Protein AF-A0A7V9CQJ9-F1 (afdb_monomer_lite)

Radius of gyration: 25.24 Å; chains: 1; bounding box: 58×68×80 Å

Foldseek 3Di:
DDYYDDDDDDDDDDDDDDDDQWWWKWWDDVPAIWIDTPDDDTDGDDDDDDDDDQDDDFWDWEWAWEADQPDLDTIIMTIIDRQAAAWKAEPQQRDTRYYYPVRVPPPRIDHDHDSCNVVVNVLLVLLLVLLQLQQVLLLVLLLVLLQVLLVCCQVVVPLLSLQLSLLLLLQLLVQQLVCLVVVNRHNVVNSVSSNCCSHVVSSVQSVVCPALLSSLCSLLVSLVVLLVCLLPPQQSQSSGSQHDNVSNSPGNGAHALLSLLLSLLSLLSSDVSVDDVCLVVSLCSQCSRAAALSRPHDLLSQLLSLQLSLLLNCVSVVPDDDVVVVVVSNVCSVVVSVVSLVVNVVVVHDHPVVVLVVVPDVSVVVVQVVLVVLLVVCCPDPVLVVLLVVLVVLLVVLVPDDDDDSNLVSLSRSLVSCCRRGSCSSSSSSSSSSSSSSVVSSVVSVVVVVVVD

pLDDT: mean 80.19, std 22.4, range [21.94, 98.62]

Sequence (453 aa):
MVAAGCALAALVAATPARAAEGVSVRFVTPGQFGTIVGGGLGLLVRPAEVRPRPCPRETCPVEVLLERRARASRVRMIVLGGRYQGLLLSAGTRIPGLVSPADLKPLALRSRASTDAAGEVARLDGRLRDAAAARAPAAGVLVGLVLLLATMAFLLRLPLLGRAALLSAPLALVTAVLLAWLGVSDPLATVICVAAAASAGAVVAAAGCCDRRALAAALLAPFALLLGILAIRTDLHTLSAFGPRAEDGGRFYGVPNREETLLLVPALLGAALLGRRAMLPVAVLAAATVGLSWTGADGGGLLVLAAGFLVLAARLLRVEATPRRLAVGVAAVVALSVAVIALDAATGGDSHVTRAVRGGPGELWHDLTRRADLSVDSLASPHAALLALIGLSGLAFLSLRRPRSPVRDAVLVALAVSLVVNDSPLDALGYGSAACTALWSWERLSVTSTTSA

Secondary structure (DSSP, 8-state):
------------PPP--------EEEEEETTEEEEEESSS----------------TT---EEEEEEETTTTEEEEEEEESTT--SEEE-TTT-STTEE-GGGGSTT--EEE--S-HHHHHHHHHHHHHHHHHHHHHHHHHHHHHHHHHHHHHHHHT-HHHHHHHHHHHHHHHHHHHHHHHTT---HHHHHHHHHHIIIIIHHHHHHH--SHHHHHHHHHHHHHHHHHHHHH-HHHHHTSSSS--TTTTS-SSS--HHHHHHHHHHHHHHHHHH-HHHHHHHHHHHHHHHH-TTTT--HHHHHHHHHHHHHHHHHHTT----HHHHHHHHHHHHHHHHHHHHHHHHTT---HHHHHHHH-HHHHHHHHHHHHHHHHHHT-SHHHHHHHHHHHHHHHHHHHSSSPPHHHHHHHHHHHHHHHH-S-HHHHHHHHHHHHHHHHHHHHHHHHHTS--

Structure (mmCIF, N/CA/C/O backbone):
data_AF-A0A7V9CQJ9-F1
#
_entry.id   AF-A0A7V9CQJ9-F1
#
loop_
_atom_site.group_PDB
_atom_site.id
_atom_site.type_symbol
_atom_site.label_atom_id
_atom_site.label_alt_id
_atom_site.label_comp_id
_atom_site.label_asym_id
_atom_site.label_entity_id
_atom_site.label_seq_id
_atom_site.pdbx_PDB_ins_code
_atom_site.Cartn_x
_atom_site.Cartn_y
_atom_site.Cartn_z
_atom_site.occupancy
_atom_site.B_iso_or_equiv
_atom_site.auth_seq_id
_atom_site.auth_comp_id
_atom_site.auth_asym_id
_atom_site.auth_atom_id
_atom_site.pdbx_PDB_model_num
ATOM 1 N N . MET A 1 1 ? 22.902 -48.814 -18.338 1.00 26.73 1 MET A N 1
ATOM 2 C CA . MET A 1 1 ? 24.183 -48.268 -18.829 1.00 26.73 1 MET A CA 1
ATOM 3 C C . MET A 1 1 ? 23.910 -47.430 -20.068 1.00 26.73 1 MET A C 1
ATOM 5 O O . MET A 1 1 ? 23.385 -47.970 -21.021 1.00 26.73 1 MET A O 1
ATOM 9 N N . VAL A 1 2 ? 24.239 -46.137 -19.990 1.00 25.78 2 VAL A N 1
ATOM 10 C CA . VAL A 1 2 ? 24.889 -45.332 -21.044 1.00 25.78 2 VAL A CA 1
ATOM 11 C C . VAL A 1 2 ? 24.198 -45.176 -22.423 1.00 25.78 2 VAL A C 1
ATOM 13 O O . VAL A 1 2 ? 24.242 -46.065 -23.257 1.00 25.78 2 VAL A O 1
ATOM 16 N N . ALA A 1 3 ? 23.738 -43.933 -22.643 1.00 25.00 3 ALA A N 1
ATOM 17 C CA . ALA A 1 3 ? 23.842 -43.093 -23.853 1.00 25.00 3 ALA A CA 1
ATOM 18 C C . ALA A 1 3 ? 22.962 -43.315 -25.105 1.00 25.00 3 ALA A C 1
ATOM 20 O O . ALA A 1 3 ? 22.948 -44.386 -25.689 1.00 25.00 3 ALA A O 1
ATOM 21 N N . ALA A 1 4 ? 22.387 -42.172 -25.535 1.00 23.72 4 ALA A N 1
ATOM 22 C CA . ALA A 1 4 ? 22.325 -41.592 -26.894 1.00 23.72 4 ALA A CA 1
ATOM 23 C C . ALA A 1 4 ? 21.719 -42.438 -28.036 1.00 23.72 4 ALA A C 1
ATOM 25 O O . ALA A 1 4 ? 21.996 -43.611 -28.182 1.00 23.72 4 ALA A O 1
ATOM 26 N N . GLY A 1 5 ? 20.919 -41.912 -28.959 1.00 22.17 5 GLY A N 1
ATOM 27 C CA . GLY A 1 5 ? 20.782 -40.554 -29.476 1.00 22.17 5 GLY A CA 1
ATOM 28 C C . GLY A 1 5 ? 20.521 -40.667 -30.988 1.00 22.17 5 GLY A C 1
ATOM 29 O O . GLY A 1 5 ? 20.936 -41.641 -31.604 1.00 22.17 5 GLY A O 1
ATOM 30 N N . CYS A 1 6 ? 19.860 -39.658 -31.562 1.00 23.08 6 CYS A N 1
ATOM 31 C CA . CYS A 1 6 ? 19.616 -39.459 -33.002 1.00 23.08 6 CYS A CA 1
ATOM 32 C C . CYS A 1 6 ? 18.561 -40.356 -33.675 1.00 23.08 6 CYS A C 1
ATOM 34 O O . CYS A 1 6 ? 18.862 -41.464 -34.094 1.00 23.08 6 CYS A O 1
ATOM 36 N N . ALA A 1 7 ? 17.361 -39.803 -33.893 1.00 23.88 7 ALA A N 1
ATOM 37 C CA . ALA A 1 7 ? 16.692 -39.750 -35.205 1.00 23.88 7 ALA A CA 1
ATOM 38 C C . ALA A 1 7 ? 15.227 -39.323 -35.033 1.00 23.88 7 ALA A C 1
ATOM 40 O O . ALA A 1 7 ? 14.380 -40.139 -34.695 1.00 23.88 7 ALA A O 1
ATOM 41 N N . LEU A 1 8 ? 14.918 -38.053 -35.301 1.00 23.20 8 LEU A N 1
ATOM 42 C CA . LEU A 1 8 ? 13.632 -37.683 -35.905 1.00 23.20 8 LEU A CA 1
ATOM 43 C C . LEU A 1 8 ? 13.773 -36.309 -36.575 1.00 23.20 8 LEU A C 1
ATOM 45 O O . LEU A 1 8 ? 13.231 -35.297 -36.142 1.00 23.20 8 LEU A O 1
ATOM 49 N N . ALA A 1 9 ? 14.590 -36.279 -37.623 1.00 24.91 9 ALA A N 1
ATOM 50 C CA . ALA A 1 9 ? 14.654 -35.180 -38.570 1.00 24.91 9 ALA A CA 1
ATOM 51 C C . ALA A 1 9 ? 14.256 -35.742 -39.933 1.00 24.91 9 ALA A C 1
ATOM 53 O O . ALA A 1 9 ? 15.023 -36.507 -40.506 1.00 24.91 9 ALA A O 1
ATOM 54 N N . ALA A 1 10 ? 13.047 -35.395 -40.380 1.00 27.53 10 ALA A N 1
ATOM 55 C CA . ALA A 1 10 ? 12.590 -35.281 -41.771 1.00 27.53 10 ALA A CA 1
ATOM 56 C C . ALA A 1 10 ? 11.115 -35.683 -41.861 1.00 27.53 10 ALA A C 1
ATOM 58 O O . ALA A 1 10 ? 10.815 -36.868 -41.859 1.00 27.53 10 ALA A O 1
ATOM 59 N N . LEU A 1 11 ? 10.222 -34.689 -41.932 1.00 24.81 11 LEU A N 1
ATOM 60 C CA . LEU A 1 11 ? 9.016 -34.655 -42.781 1.00 24.81 11 LEU A CA 1
ATOM 61 C C . LEU A 1 11 ? 8.056 -33.569 -42.280 1.00 24.81 11 LEU A C 1
ATOM 63 O O . LEU A 1 11 ? 7.082 -33.853 -41.597 1.00 24.81 11 LEU A O 1
ATOM 67 N N . VAL A 1 12 ? 8.308 -32.319 -42.671 1.00 25.52 12 VAL A N 1
ATOM 68 C CA . VAL A 1 12 ? 7.222 -31.393 -43.018 1.00 25.52 12 VAL A CA 1
ATOM 69 C C . VAL A 1 12 ? 7.675 -30.634 -44.257 1.00 25.52 12 VAL A C 1
ATOM 71 O O . VAL A 1 12 ? 8.683 -29.929 -44.244 1.00 25.52 12 VAL A O 1
ATOM 74 N N . ALA A 1 13 ? 6.950 -30.872 -45.345 1.00 26.75 13 ALA A N 1
ATOM 75 C CA . ALA A 1 13 ? 7.149 -30.257 -46.640 1.00 26.75 13 ALA A CA 1
ATOM 76 C C . ALA A 1 13 ? 7.017 -28.730 -46.554 1.00 26.75 13 ALA A C 1
ATOM 78 O O . ALA A 1 13 ? 6.146 -28.189 -45.873 1.00 26.75 13 ALA A O 1
ATOM 79 N N . ALA A 1 14 ? 7.909 -28.057 -47.272 1.00 26.20 14 ALA A N 1
ATOM 80 C CA . ALA A 1 14 ? 7.973 -26.618 -47.400 1.00 26.20 14 ALA A CA 1
ATOM 81 C C . ALA A 1 14 ? 6.722 -26.056 -48.096 1.00 26.20 14 ALA A C 1
ATOM 83 O O . ALA A 1 14 ? 6.462 -26.341 -49.262 1.00 26.20 14 ALA A O 1
ATOM 84 N N . THR A 1 15 ? 5.997 -25.178 -47.409 1.00 25.61 15 THR A N 1
ATOM 85 C CA . THR A 1 15 ? 5.247 -24.093 -48.056 1.00 25.61 15 THR A CA 1
ATOM 86 C C . THR A 1 15 ? 6.192 -22.903 -48.238 1.00 25.61 15 THR A C 1
ATOM 88 O O . THR A 1 15 ? 6.935 -22.602 -47.299 1.00 25.61 15 THR A O 1
ATOM 91 N N . PRO A 1 16 ? 6.192 -22.190 -49.380 1.00 27.98 16 PRO A N 1
ATOM 92 C CA . PRO A 1 16 ? 7.069 -21.042 -49.563 1.00 27.98 16 PRO A CA 1
ATOM 93 C C . PRO A 1 16 ? 6.627 -19.921 -48.617 1.00 27.98 16 PRO A C 1
ATOM 95 O O . PRO A 1 16 ? 5.596 -19.276 -48.816 1.00 27.98 16 PRO A O 1
ATOM 98 N N . ALA A 1 17 ? 7.403 -19.702 -47.556 1.00 28.92 17 ALA A N 1
ATOM 99 C CA . ALA A 1 17 ? 7.268 -18.524 -46.722 1.00 28.92 17 ALA A CA 1
ATOM 100 C C . ALA A 1 17 ? 7.595 -17.299 -47.585 1.00 28.92 17 ALA A C 1
ATOM 102 O O . ALA A 1 17 ? 8.701 -17.176 -48.113 1.00 28.92 17 ALA A O 1
ATOM 103 N N . ARG A 1 18 ? 6.630 -16.382 -47.729 1.00 26.78 18 ARG A N 1
ATOM 104 C CA . ARG A 1 18 ? 6.922 -15.002 -48.138 1.00 26.78 18 ARG A CA 1
ATOM 105 C C . ARG A 1 18 ? 8.070 -14.505 -47.262 1.00 26.78 18 ARG A C 1
ATOM 107 O O . ARG A 1 18 ? 7.991 -14.662 -46.046 1.00 26.78 18 ARG A O 1
ATOM 114 N N . ALA A 1 19 ? 9.111 -13.944 -47.875 1.00 29.59 19 ALA A N 1
ATOM 115 C CA . ALA A 1 19 ? 10.254 -13.370 -47.179 1.00 29.59 19 ALA A CA 1
ATOM 116 C C . ALA A 1 19 ? 9.765 -12.390 -46.100 1.00 29.59 19 ALA A C 1
ATOM 118 O O . ALA A 1 19 ? 9.351 -11.271 -46.398 1.00 29.59 19 ALA A O 1
ATOM 119 N N . ALA A 1 20 ? 9.742 -12.842 -44.847 1.00 30.84 20 ALA A N 1
ATOM 120 C CA . ALA A 1 20 ? 9.535 -11.970 -43.710 1.00 30.84 20 ALA A CA 1
ATOM 121 C C . ALA A 1 20 ? 10.804 -11.127 -43.577 1.00 30.84 20 ALA A C 1
ATOM 123 O O . ALA A 1 20 ? 11.901 -11.684 -43.517 1.00 30.84 20 ALA A O 1
ATOM 124 N N . GLU A 1 21 ? 10.660 -9.799 -43.568 1.00 35.38 21 GLU A N 1
ATOM 125 C CA . GLU A 1 21 ? 11.733 -8.869 -43.209 1.00 35.38 21 GLU A CA 1
ATOM 126 C C . GLU A 1 21 ? 12.398 -9.375 -41.917 1.00 35.38 21 GLU A C 1
ATOM 128 O O . GLU A 1 21 ? 11.778 -9.407 -40.852 1.00 35.38 21 GLU A O 1
ATOM 133 N N . GLY A 1 22 ? 13.633 -9.868 -42.031 1.00 34.62 22 GLY A N 1
ATOM 134 C CA . GLY A 1 22 ? 14.320 -10.551 -40.943 1.00 34.62 22 GLY A CA 1
ATOM 135 C C . GLY A 1 22 ? 14.631 -9.588 -39.804 1.00 34.62 22 GLY A C 1
ATOM 136 O O . GLY A 1 22 ? 15.556 -8.787 -39.899 1.00 34.62 22 GLY A O 1
ATOM 137 N N . VAL A 1 23 ? 13.885 -9.679 -38.704 1.00 38.78 23 VAL A N 1
ATOM 138 C CA . VAL A 1 23 ? 14.243 -9.010 -37.450 1.00 38.78 23 VAL A CA 1
ATOM 139 C C . VAL A 1 23 ? 15.368 -9.815 -36.802 1.00 38.78 23 VAL A C 1
ATOM 141 O O . VAL A 1 23 ? 15.153 -10.934 -36.335 1.00 38.78 23 VAL A O 1
ATOM 144 N N . SER A 1 24 ? 16.580 -9.258 -36.780 1.00 43.34 24 SER A N 1
ATOM 145 C CA . SER A 1 24 ? 17.689 -9.818 -36.006 1.00 43.34 24 SER A CA 1
ATOM 146 C C . SER A 1 24 ? 17.729 -9.156 -34.630 1.00 43.34 24 SER A C 1
ATOM 148 O O . SER A 1 24 ? 17.923 -7.941 -34.530 1.00 43.34 24 SER A O 1
ATOM 150 N N . VAL A 1 25 ? 17.560 -9.945 -33.570 1.00 44.94 25 VAL A N 1
ATOM 151 C CA . VAL A 1 25 ? 17.671 -9.474 -32.184 1.00 44.94 25 VAL A CA 1
ATOM 152 C C . VAL A 1 25 ? 19.064 -9.812 -31.677 1.00 44.94 25 VAL A C 1
ATOM 154 O O . VAL A 1 25 ? 19.402 -10.992 -31.594 1.00 44.94 25 VAL A O 1
ATOM 157 N N . ARG A 1 26 ? 19.881 -8.806 -31.340 1.00 49.56 26 ARG A N 1
ATOM 158 C CA . ARG A 1 26 ? 21.208 -9.014 -30.740 1.00 49.56 26 ARG A CA 1
ATOM 159 C C . ARG A 1 26 ? 21.172 -8.729 -29.241 1.00 49.56 26 ARG A C 1
ATOM 161 O O . ARG A 1 26 ? 20.700 -7.678 -28.815 1.00 49.56 26 ARG A O 1
ATOM 168 N N . PHE A 1 27 ? 21.717 -9.646 -28.453 1.00 45.88 27 PHE A N 1
ATOM 169 C CA . PHE A 1 27 ? 21.922 -9.508 -27.014 1.00 45.88 27 PHE A CA 1
ATOM 170 C C . PHE A 1 27 ? 23.340 -9.011 -26.754 1.00 45.88 27 PHE A C 1
ATOM 172 O O . PHE A 1 27 ? 24.298 -9.555 -27.308 1.00 45.88 27 PHE A O 1
ATOM 179 N N . VAL A 1 28 ? 23.468 -8.010 -25.889 1.00 45.97 28 VAL A N 1
ATOM 180 C CA . VAL A 1 28 ? 24.748 -7.504 -25.398 1.00 45.97 28 VAL A CA 1
ATOM 181 C C . VAL A 1 28 ? 24.798 -7.750 -23.894 1.00 45.97 28 VAL A C 1
ATOM 183 O O . VAL A 1 28 ? 24.145 -7.066 -23.106 1.00 45.97 28 VAL A O 1
ATOM 186 N N . THR A 1 29 ? 25.578 -8.747 -23.491 1.00 42.47 29 THR A N 1
ATOM 187 C CA . THR A 1 29 ? 25.965 -8.982 -22.092 1.00 42.47 29 THR A CA 1
ATOM 188 C C . THR A 1 29 ? 27.461 -8.697 -21.956 1.00 42.47 29 THR A C 1
ATOM 190 O O . THR A 1 29 ? 28.198 -8.968 -22.909 1.00 42.47 29 THR A O 1
ATOM 193 N N . PRO A 1 30 ? 27.961 -8.196 -20.809 1.00 34.19 30 PRO A N 1
ATOM 194 C CA . PRO A 1 30 ? 29.401 -8.090 -20.588 1.00 34.19 30 PRO A CA 1
ATOM 195 C C . PRO A 1 30 ? 30.061 -9.466 -20.795 1.00 34.19 30 PRO A C 1
ATOM 197 O O . PRO A 1 30 ? 29.798 -10.401 -20.045 1.00 34.19 30 PRO A O 1
ATOM 200 N N . GLY A 1 31 ? 30.853 -9.609 -21.863 1.00 31.69 31 GLY A N 1
ATOM 201 C CA . GLY A 1 31 ? 31.573 -10.842 -22.210 1.00 31.69 31 GLY A CA 1
ATOM 202 C C . GLY A 1 31 ? 30.837 -11.872 -23.084 1.00 31.69 31 GLY A C 1
ATOM 203 O O . GLY A 1 31 ? 31.466 -12.856 -23.466 1.00 31.69 31 GLY A O 1
ATOM 204 N N . GLN A 1 32 ? 29.559 -11.685 -23.446 1.00 32.88 32 GLN A N 1
ATOM 205 C CA . GLN A 1 32 ? 28.827 -12.616 -24.328 1.00 32.88 32 GLN A CA 1
ATOM 206 C C . GLN A 1 32 ? 27.826 -11.893 -25.243 1.00 32.88 32 GLN A C 1
ATOM 208 O O . GLN A 1 32 ? 26.963 -11.151 -24.767 1.00 32.88 32 GLN A O 1
ATOM 213 N N . PHE A 1 33 ? 27.908 -12.168 -26.549 1.00 33.66 33 PHE A N 1
ATOM 214 C CA . PHE A 1 33 ? 26.949 -11.724 -27.566 1.00 33.66 33 PHE A CA 1
ATOM 215 C C . PHE A 1 33 ? 26.169 -12.924 -28.115 1.00 33.66 33 PHE A C 1
ATOM 217 O O . PHE A 1 33 ? 26.755 -13.962 -28.418 1.00 33.66 33 PHE A O 1
ATOM 224 N N . GLY A 1 34 ? 24.855 -12.773 -28.282 1.00 36.97 34 GLY A N 1
ATOM 225 C CA . GLY A 1 34 ? 23.993 -13.762 -28.938 1.00 36.97 34 GLY A CA 1
ATOM 226 C C . GLY A 1 34 ? 23.062 -13.087 -29.939 1.00 36.97 34 GLY A C 1
ATOM 227 O O . GLY A 1 34 ? 22.706 -11.927 -29.747 1.00 36.97 34 GLY A O 1
ATOM 228 N N . THR A 1 35 ? 22.664 -13.786 -31.003 1.00 36.03 35 THR A N 1
ATOM 229 C CA . THR A 1 35 ? 21.635 -13.303 -31.941 1.00 36.03 35 THR A CA 1
ATOM 230 C C . THR A 1 35 ? 20.486 -14.304 -31.988 1.00 36.03 35 THR A C 1
ATOM 232 O O . THR A 1 35 ? 20.729 -15.493 -32.185 1.00 36.03 35 THR A O 1
ATOM 235 N N . ILE A 1 36 ? 19.245 -13.842 -31.828 1.00 37.84 36 ILE A N 1
ATOM 236 C CA . ILE A 1 36 ? 18.054 -14.614 -32.196 1.00 37.84 36 ILE A CA 1
ATOM 237 C C . ILE A 1 36 ? 17.584 -14.066 -33.541 1.00 37.84 36 ILE A C 1
ATOM 239 O O . ILE A 1 36 ? 17.173 -12.910 -33.646 1.00 37.84 36 ILE A O 1
ATOM 243 N N . VAL A 1 37 ? 17.687 -14.898 -34.574 1.00 33.59 37 VAL A N 1
ATOM 244 C CA . VAL A 1 37 ? 17.036 -14.674 -35.867 1.00 33.59 37 VAL A CA 1
ATOM 245 C C . VAL A 1 37 ? 15.750 -15.493 -35.846 1.00 33.59 37 VAL A C 1
ATOM 247 O O . VAL A 1 37 ? 15.752 -16.633 -35.381 1.00 33.59 37 VAL A O 1
ATOM 250 N N . GLY A 1 38 ? 14.637 -14.891 -36.266 1.00 29.53 38 GLY A N 1
ATOM 251 C CA . GLY A 1 38 ? 13.341 -15.562 -36.295 1.00 29.53 38 GLY A CA 1
ATOM 252 C C . GLY A 1 38 ? 13.417 -16.890 -37.054 1.00 29.53 38 GLY A C 1
ATOM 253 O O . GLY A 1 38 ? 13.647 -16.892 -38.257 1.00 29.53 38 GLY A O 1
ATOM 254 N N . GLY A 1 39 ? 13.214 -17.998 -36.332 1.00 29.77 39 GLY A N 1
ATOM 255 C CA . GLY A 1 39 ? 13.163 -19.353 -36.889 1.00 29.77 39 GLY A CA 1
ATOM 256 C C . GLY A 1 39 ? 14.394 -20.225 -36.606 1.00 29.77 39 GLY A C 1
ATOM 257 O O . GLY A 1 39 ? 15.077 -20.628 -37.535 1.00 29.77 39 GLY A O 1
ATOM 258 N N . GLY A 1 40 ? 14.628 -20.594 -35.341 1.00 26.75 40 GLY A N 1
ATOM 259 C CA . GLY A 1 40 ? 15.507 -21.719 -34.979 1.00 26.75 40 GLY A CA 1
ATOM 260 C C . GLY A 1 40 ? 16.983 -21.383 -34.707 1.00 26.75 40 GLY A C 1
ATOM 261 O O . GLY A 1 40 ? 17.616 -20.653 -35.452 1.00 26.75 40 GLY A O 1
ATOM 262 N N . LEU A 1 41 ? 17.480 -21.948 -33.595 1.00 26.88 41 LEU A N 1
ATOM 263 C CA . LEU A 1 41 ? 18.869 -22.146 -33.131 1.00 26.88 41 LEU A CA 1
ATOM 264 C C . LEU A 1 41 ? 19.962 -21.130 -33.536 1.00 26.88 41 LEU A C 1
ATOM 266 O O . LEU A 1 41 ? 20.378 -21.014 -34.682 1.00 26.88 41 LEU A O 1
ATOM 270 N N . GLY A 1 42 ? 20.493 -20.458 -32.507 1.00 24.73 42 GLY A N 1
ATOM 271 C CA . GLY A 1 42 ? 21.478 -19.384 -32.600 1.00 24.73 42 GLY A CA 1
ATOM 272 C C . GLY A 1 42 ? 22.868 -19.802 -33.085 1.00 24.73 42 GLY A C 1
ATOM 273 O O . GLY A 1 42 ? 23.421 -20.826 -32.685 1.00 24.73 42 GLY A O 1
ATOM 274 N N . LEU A 1 43 ? 23.449 -18.923 -33.900 1.00 21.94 43 LEU A N 1
ATOM 275 C CA . LEU A 1 43 ? 24.842 -18.947 -34.333 1.00 21.94 43 LEU A CA 1
ATOM 276 C C . LEU A 1 43 ? 25.690 -18.089 -33.377 1.00 21.94 43 LEU A C 1
ATOM 278 O O . LEU A 1 43 ? 25.340 -16.945 -33.072 1.00 21.94 43 LEU A O 1
ATOM 282 N N . LEU A 1 44 ? 26.812 -18.639 -32.912 1.00 22.61 44 LEU A N 1
ATOM 283 C CA . LEU A 1 44 ? 27.818 -17.949 -32.099 1.00 22.61 44 LEU A CA 1
ATOM 284 C C . LEU A 1 44 ? 28.698 -17.090 -33.018 1.00 22.61 44 LEU A C 1
ATOM 286 O O . LEU A 1 44 ? 29.431 -17.626 -33.847 1.00 22.61 44 LEU A O 1
ATOM 290 N N . VAL A 1 45 ? 28.635 -15.762 -32.883 1.00 23.25 45 VAL A N 1
ATOM 291 C CA . VAL A 1 45 ? 29.470 -14.830 -33.662 1.00 23.25 45 VAL A CA 1
ATOM 292 C C . VAL A 1 45 ? 30.546 -14.223 -32.759 1.00 23.25 45 VAL A C 1
ATOM 294 O O . VAL A 1 45 ? 30.267 -13.781 -31.646 1.00 23.25 45 VAL A O 1
ATOM 297 N N . ARG A 1 46 ? 31.791 -14.240 -33.249 1.00 22.86 46 ARG A N 1
ATOM 298 C CA . ARG A 1 46 ? 33.000 -13.701 -32.601 1.00 22.86 46 ARG A CA 1
ATOM 299 C C . ARG A 1 46 ? 32.990 -12.161 -32.511 1.00 22.86 46 ARG A C 1
ATOM 301 O O . ARG A 1 46 ? 32.279 -11.517 -33.281 1.00 22.86 46 ARG A O 1
ATOM 308 N N . PRO A 1 47 ? 33.763 -11.571 -31.578 1.00 25.59 47 PRO A N 1
ATOM 309 C CA . PRO A 1 47 ? 33.648 -10.163 -31.204 1.00 25.59 47 PRO A CA 1
ATOM 310 C C . PRO A 1 47 ? 34.075 -9.221 -32.334 1.00 25.59 47 PRO A C 1
ATOM 312 O O . PRO A 1 47 ? 35.144 -9.385 -32.915 1.00 25.59 47 PRO A O 1
ATOM 315 N N . ALA A 1 48 ? 33.267 -8.193 -32.585 1.00 27.72 48 ALA A N 1
ATOM 316 C CA . ALA A 1 48 ? 33.684 -6.986 -33.288 1.00 27.72 48 ALA A CA 1
ATOM 317 C C . ALA A 1 48 ? 33.210 -5.775 -32.476 1.00 27.72 48 ALA A C 1
ATOM 319 O O . ALA A 1 48 ? 32.052 -5.717 -32.057 1.00 27.72 48 ALA A O 1
ATOM 320 N N . GLU A 1 49 ? 34.127 -4.843 -32.217 1.00 29.19 49 GLU A N 1
ATOM 321 C CA . GLU A 1 49 ? 33.902 -3.610 -31.461 1.00 29.19 49 GLU A CA 1
ATOM 322 C C . GLU A 1 49 ? 32.698 -2.826 -32.006 1.00 29.19 49 GLU A C 1
ATOM 324 O O . GLU A 1 49 ? 32.719 -2.316 -33.128 1.00 29.19 49 GLU A O 1
ATOM 329 N N . VAL A 1 50 ? 31.642 -2.685 -31.202 1.00 34.06 50 VAL A N 1
ATOM 330 C CA . VAL A 1 50 ? 30.521 -1.799 -31.534 1.00 34.06 50 VAL A CA 1
ATOM 331 C C . VAL A 1 50 ? 30.881 -0.393 -31.063 1.00 34.06 50 VAL A C 1
ATOM 333 O O . VAL A 1 50 ? 30.681 -0.044 -29.902 1.00 34.06 50 VAL A O 1
ATOM 336 N N . ARG A 1 51 ? 31.433 0.423 -31.967 1.00 29.62 51 ARG A N 1
ATOM 337 C CA . ARG A 1 51 ? 31.524 1.876 -31.767 1.00 29.62 51 ARG A CA 1
ATOM 338 C C . ARG A 1 51 ? 30.170 2.524 -32.090 1.00 29.62 51 ARG A C 1
ATOM 340 O O . ARG A 1 51 ? 29.578 2.165 -33.112 1.00 29.62 51 ARG A O 1
ATOM 347 N N . PRO A 1 52 ? 29.686 3.492 -31.290 1.00 35.78 52 PRO A N 1
ATOM 348 C CA . PRO A 1 52 ? 28.497 4.264 -31.635 1.00 35.78 52 PRO A CA 1
ATOM 349 C C . PRO A 1 52 ? 28.762 5.034 -32.938 1.00 35.78 52 PRO A C 1
ATOM 351 O O . PRO A 1 52 ? 29.650 5.884 -32.992 1.00 35.78 52 PRO A O 1
ATOM 354 N N . ARG A 1 53 ? 28.033 4.709 -34.013 1.00 38.88 53 ARG A N 1
ATOM 355 C CA . ARG A 1 53 ? 28.037 5.492 -35.258 1.00 38.88 53 ARG A CA 1
ATOM 356 C C . ARG A 1 53 ? 26.811 6.414 -35.281 1.00 38.88 53 ARG A C 1
ATOM 358 O O . ARG A 1 53 ? 25.724 5.944 -34.948 1.00 38.88 53 ARG A O 1
ATOM 365 N N . PRO A 1 54 ? 26.952 7.687 -35.694 1.00 38.28 54 PRO A N 1
ATOM 366 C CA . PRO A 1 54 ? 25.809 8.570 -35.922 1.00 38.28 54 PRO A CA 1
ATOM 367 C C . PRO A 1 54 ? 24.908 7.986 -37.022 1.00 38.28 54 PRO A C 1
ATOM 369 O O . PRO A 1 54 ? 25.414 7.572 -38.065 1.00 38.28 54 PRO A O 1
ATOM 372 N N . CYS A 1 55 ? 23.595 7.912 -36.764 1.00 44.16 55 CYS A N 1
ATOM 373 C CA . CYS A 1 55 ? 22.610 7.262 -37.640 1.00 44.16 55 CYS A CA 1
ATOM 374 C C . CYS A 1 55 ? 22.588 7.885 -39.051 1.00 44.16 55 CYS A C 1
ATOM 376 O O . CYS A 1 55 ? 22.144 9.028 -39.198 1.00 44.16 55 CYS A O 1
ATOM 378 N N . PRO A 1 56 ? 22.947 7.136 -40.111 1.00 41.75 56 PRO A N 1
ATOM 379 C CA . PRO A 1 56 ? 22.474 7.415 -41.458 1.00 41.75 56 PRO A CA 1
ATOM 380 C C . PRO A 1 56 ? 20.999 6.991 -41.540 1.00 41.75 56 PRO A C 1
ATOM 382 O O . PRO A 1 56 ? 20.590 6.009 -40.922 1.00 41.75 56 PRO A O 1
ATOM 385 N N . ARG A 1 57 ? 20.199 7.752 -42.285 1.00 43.34 57 ARG A N 1
ATOM 386 C CA . ARG A 1 57 ? 18.726 7.843 -42.236 1.00 43.34 57 ARG A CA 1
ATOM 387 C C . ARG A 1 57 ? 17.882 6.565 -42.447 1.00 43.34 57 ARG A C 1
ATOM 389 O O . ARG A 1 57 ? 16.667 6.700 -42.498 1.00 43.34 57 ARG A O 1
ATOM 396 N N . GLU A 1 58 ? 18.433 5.353 -42.522 1.00 41.16 58 GLU A N 1
ATOM 397 C CA . GLU A 1 58 ? 17.654 4.168 -42.940 1.00 41.16 58 GLU A CA 1
ATOM 398 C C . GLU A 1 58 ? 17.554 3.021 -41.921 1.00 41.16 58 GLU A C 1
ATOM 400 O O . GLU A 1 58 ? 16.585 2.268 -41.964 1.00 41.16 58 GLU A O 1
ATOM 405 N N . THR A 1 59 ? 18.444 2.913 -40.928 1.00 44.72 59 THR A N 1
ATOM 406 C CA . THR A 1 59 ? 18.310 1.902 -39.857 1.00 44.72 59 THR A CA 1
ATOM 407 C C . THR A 1 59 ? 18.995 2.368 -38.577 1.00 44.72 59 THR A C 1
ATOM 409 O O . THR A 1 59 ? 20.225 2.379 -38.509 1.00 44.72 59 THR A O 1
ATOM 412 N N . CYS A 1 60 ? 18.220 2.721 -37.548 1.00 44.28 60 CYS A N 1
ATOM 413 C CA . CYS A 1 60 ? 18.774 3.019 -36.227 1.00 44.28 60 CYS A CA 1
ATOM 414 C C . CYS A 1 60 ? 18.729 1.776 -35.319 1.00 44.28 60 CYS A C 1
ATOM 416 O O . CYS A 1 60 ? 17.725 1.060 -35.313 1.00 44.28 60 CYS A O 1
ATOM 418 N N . PRO A 1 61 ? 19.798 1.502 -34.549 1.00 48.25 61 PRO A N 1
ATOM 419 C CA . PRO A 1 61 ? 19.775 0.478 -33.516 1.00 48.25 61 PRO A CA 1
ATOM 420 C C . PRO A 1 61 ? 18.799 0.873 -32.407 1.00 48.25 61 PRO A C 1
ATOM 422 O O . PRO A 1 61 ? 18.808 2.007 -31.931 1.00 48.25 61 PRO A O 1
ATOM 425 N N . VAL A 1 62 ? 17.966 -0.072 -31.988 1.00 49.38 62 VAL A N 1
ATOM 426 C CA . VAL A 1 62 ? 16.987 0.123 -30.918 1.00 49.38 62 VAL A CA 1
ATOM 427 C C . VAL A 1 62 ? 17.473 -0.575 -29.667 1.00 49.38 62 VAL A C 1
ATOM 429 O O . VAL A 1 62 ? 17.475 -1.800 -29.624 1.00 49.38 62 VAL A O 1
ATOM 432 N N . GLU A 1 63 ? 17.907 0.189 -28.667 1.00 51.59 63 GLU A N 1
ATOM 433 C CA . GLU A 1 63 ? 18.400 -0.360 -27.402 1.00 51.59 63 GLU A CA 1
ATOM 434 C C . GLU A 1 63 ? 17.245 -0.601 -26.417 1.00 51.59 63 GLU A C 1
ATOM 436 O O . GLU A 1 63 ? 16.308 0.193 -26.314 1.00 51.59 63 GLU A O 1
ATOM 441 N N . VAL A 1 64 ? 17.288 -1.727 -25.707 1.00 54.12 64 VAL A N 1
ATOM 442 C CA . VAL A 1 64 ? 16.215 -2.196 -24.825 1.00 54.12 64 VAL A CA 1
ATOM 443 C C . VAL A 1 64 ? 16.823 -2.850 -23.607 1.00 54.12 64 VAL A C 1
ATOM 445 O O . VAL A 1 64 ? 17.785 -3.602 -23.729 1.00 54.12 64 VAL A O 1
ATOM 448 N N . LEU A 1 65 ? 16.224 -2.650 -22.443 1.00 51.41 65 LEU A N 1
ATOM 449 C CA . LEU A 1 65 ? 16.523 -3.447 -21.269 1.00 51.41 65 LEU A CA 1
ATOM 450 C C . LEU A 1 65 ? 15.554 -4.640 -21.202 1.00 51.41 65 LEU A C 1
ATOM 452 O O . LEU A 1 65 ? 14.343 -4.461 -21.069 1.00 51.41 65 LEU A O 1
ATOM 456 N N . LEU A 1 66 ? 16.084 -5.853 -21.318 1.00 49.88 66 LEU A N 1
ATOM 457 C CA . LEU A 1 66 ? 15.370 -7.097 -21.068 1.00 49.88 66 LEU A CA 1
ATOM 458 C C . LEU A 1 66 ? 15.609 -7.612 -19.680 1.00 49.88 66 LEU A C 1
ATOM 460 O O . LEU A 1 66 ? 16.713 -7.541 -19.176 1.00 49.88 66 LEU A O 1
ATOM 464 N N . GLU A 1 67 ? 14.623 -8.291 -19.137 1.00 46.25 67 GLU A N 1
ATOM 465 C CA . GLU A 1 67 ? 14.783 -9.051 -17.914 1.00 46.25 67 GLU A CA 1
ATOM 466 C C . GLU A 1 67 ? 14.975 -10.549 -18.215 1.00 46.25 67 GLU A C 1
ATOM 468 O O . GLU A 1 67 ? 14.311 -11.107 -19.086 1.00 46.25 67 GLU A O 1
ATOM 473 N N . ARG A 1 68 ? 15.884 -11.241 -17.517 1.00 43.66 68 ARG A N 1
ATOM 474 C CA . ARG A 1 68 ? 16.049 -12.699 -17.639 1.00 43.66 68 ARG A CA 1
ATOM 475 C C . ARG A 1 68 ? 15.445 -13.420 -16.430 1.00 43.66 68 ARG A C 1
ATOM 477 O O . ARG A 1 68 ? 15.973 -13.352 -15.329 1.00 43.66 68 ARG A O 1
ATOM 484 N N . ARG A 1 69 ? 14.415 -14.234 -16.679 1.00 39.94 69 ARG A N 1
ATOM 485 C CA . ARG A 1 69 ? 13.588 -14.934 -15.670 1.00 39.94 69 ARG A CA 1
ATOM 486 C C . ARG A 1 69 ? 14.299 -15.917 -14.717 1.00 39.94 69 ARG A C 1
ATOM 488 O O . ARG A 1 69 ? 13.666 -16.395 -13.790 1.00 39.94 69 ARG A O 1
ATOM 495 N N . ALA A 1 70 ? 15.565 -16.279 -14.956 1.00 33.97 70 ALA A N 1
ATOM 496 C CA . ALA A 1 70 ? 16.271 -17.327 -14.192 1.00 33.97 70 ALA A CA 1
ATOM 497 C C . ALA A 1 70 ? 17.322 -16.794 -13.194 1.00 33.97 70 ALA A C 1
ATOM 499 O O . ALA A 1 70 ? 17.815 -17.531 -12.349 1.00 33.97 70 ALA A O 1
ATOM 500 N N . ARG A 1 71 ? 17.681 -15.516 -13.310 1.00 39.50 71 ARG A N 1
ATOM 501 C CA . ARG A 1 71 ? 18.523 -14.731 -12.396 1.00 39.50 71 ARG A CA 1
ATOM 502 C C . ARG A 1 71 ? 18.205 -13.302 -12.779 1.00 39.50 71 ARG A C 1
ATOM 504 O O . ARG A 1 71 ? 18.478 -12.994 -13.938 1.00 39.50 71 ARG A O 1
ATOM 511 N N . ALA A 1 72 ? 17.641 -12.499 -11.875 1.00 49.88 72 ALA A N 1
ATOM 512 C CA . ALA A 1 72 ? 17.279 -11.092 -12.075 1.00 49.88 72 ALA A CA 1
ATOM 513 C C . ALA A 1 72 ? 18.454 -10.296 -12.673 1.00 49.88 72 ALA A C 1
ATOM 515 O O . ALA A 1 72 ? 19.269 -9.689 -11.986 1.00 49.88 72 ALA A O 1
ATOM 516 N N . SER A 1 73 ? 18.616 -10.401 -13.984 1.00 56.12 73 SER A N 1
ATOM 517 C CA . SER A 1 73 ? 19.740 -9.879 -14.738 1.00 56.12 73 SER A CA 1
ATOM 518 C C . SER A 1 73 ? 19.136 -9.198 -15.937 1.00 56.12 73 SER A C 1
ATOM 520 O O . SER A 1 73 ? 18.404 -9.794 -16.733 1.00 56.12 73 SER A O 1
ATOM 522 N N . ARG A 1 74 ? 19.388 -7.896 -15.982 1.00 65.81 74 ARG A N 1
ATOM 523 C CA . ARG A 1 74 ? 18.878 -7.026 -17.017 1.00 65.81 74 ARG A CA 1
ATOM 524 C C . ARG A 1 74 ? 19.861 -7.065 -18.182 1.00 65.81 74 ARG A C 1
ATOM 526 O O . ARG A 1 74 ? 21.031 -6.736 -18.017 1.00 65.81 74 ARG A O 1
ATOM 533 N N . VAL A 1 75 ? 19.416 -7.551 -19.333 1.00 62.94 75 VAL A N 1
ATOM 534 C CA . VAL A 1 75 ? 20.214 -7.715 -20.548 1.00 62.94 75 VAL A CA 1
ATOM 535 C C . VAL A 1 75 ? 19.896 -6.572 -21.489 1.00 62.94 75 VAL A C 1
ATOM 537 O O . VAL A 1 75 ? 18.736 -6.334 -21.806 1.00 62.94 75 VAL A O 1
ATOM 540 N N . ARG A 1 76 ? 20.916 -5.874 -21.979 1.00 67.44 76 ARG A N 1
ATOM 541 C CA . ARG A 1 76 ? 20.705 -4.887 -23.034 1.00 67.44 76 ARG A CA 1
ATOM 542 C C . ARG A 1 76 ? 20.542 -5.612 -24.363 1.00 67.44 76 ARG A C 1
ATOM 544 O O . ARG A 1 76 ? 21.371 -6.443 -24.734 1.00 67.44 76 ARG A O 1
ATOM 551 N N . MET A 1 77 ? 19.469 -5.322 -25.078 1.00 67.81 77 MET A N 1
ATOM 552 C CA . MET A 1 77 ? 19.272 -5.771 -26.447 1.00 67.81 77 MET A CA 1
ATOM 553 C C . MET A 1 77 ? 19.373 -4.613 -27.402 1.00 67.81 77 MET A C 1
ATOM 555 O O . MET A 1 77 ? 18.934 -3.515 -27.084 1.00 67.81 77 MET A O 1
ATOM 559 N N . ILE A 1 78 ? 19.859 -4.910 -28.598 1.00 65.94 78 ILE A N 1
ATOM 560 C CA . ILE A 1 78 ? 19.763 -4.019 -29.738 1.00 65.94 78 ILE A CA 1
ATOM 561 C C . ILE A 1 78 ? 18.918 -4.718 -30.804 1.00 65.94 78 ILE A C 1
ATOM 563 O O . ILE A 1 78 ? 19.291 -5.784 -31.304 1.00 65.94 78 ILE A O 1
ATOM 567 N N . VAL A 1 79 ? 17.772 -4.131 -31.145 1.00 68.00 79 VAL A N 1
ATOM 568 C CA . VAL A 1 79 ? 16.943 -4.563 -32.273 1.00 68.00 79 VAL A CA 1
ATOM 569 C C . VAL A 1 79 ? 17.366 -3.769 -33.506 1.00 68.00 79 VAL A C 1
ATOM 571 O O . VAL A 1 79 ? 17.423 -2.541 -33.479 1.00 68.00 79 VAL A O 1
ATOM 574 N N . LEU A 1 80 ? 17.701 -4.479 -34.582 1.00 62.88 80 LEU A N 1
ATOM 575 C CA . LEU A 1 80 ? 18.083 -3.902 -35.871 1.00 62.88 80 LEU A CA 1
ATOM 576 C C . LEU A 1 80 ? 16.971 -4.218 -36.885 1.00 62.88 80 LEU A C 1
ATOM 578 O O . LEU A 1 80 ? 16.682 -5.392 -37.116 1.00 62.88 80 LEU A O 1
ATOM 582 N N . GLY A 1 81 ? 16.329 -3.193 -37.462 1.00 59.94 81 GLY A N 1
ATOM 583 C CA . GLY A 1 81 ? 15.273 -3.358 -38.475 1.00 59.94 81 GLY A CA 1
ATOM 584 C C . GLY A 1 81 ? 14.432 -2.094 -38.719 1.00 59.94 81 GLY A C 1
ATOM 585 O O . GLY A 1 81 ? 14.148 -1.343 -37.790 1.00 59.94 81 GLY A O 1
ATOM 586 N N . GLY A 1 82 ? 14.015 -1.870 -39.972 1.00 56.25 82 GLY A N 1
ATOM 587 C CA . GLY A 1 82 ? 13.546 -0.575 -40.506 1.00 56.25 82 GLY A CA 1
ATOM 588 C C . GLY A 1 82 ? 12.219 0.001 -39.985 1.00 56.25 82 GLY A C 1
ATOM 589 O O . GLY A 1 82 ? 11.836 1.089 -40.401 1.00 56.25 82 GLY A O 1
ATOM 590 N N . ARG A 1 83 ? 11.511 -0.676 -39.071 1.00 67.19 83 ARG A N 1
ATOM 591 C CA . ARG A 1 83 ? 10.242 -0.173 -38.498 1.00 67.19 83 ARG A CA 1
ATOM 592 C C . ARG A 1 83 ? 10.360 0.380 -37.084 1.00 67.19 83 ARG A C 1
ATOM 594 O O . ARG A 1 83 ? 9.404 0.977 -36.598 1.00 67.19 83 ARG A O 1
ATOM 601 N N . TYR A 1 84 ? 11.500 0.189 -36.427 1.00 70.00 84 TYR A N 1
ATOM 602 C CA . TYR A 1 84 ? 11.682 0.630 -35.053 1.00 70.00 84 TYR A CA 1
ATOM 603 C C . TYR A 1 84 ? 12.624 1.831 -35.007 1.00 70.00 84 TYR A C 1
ATOM 605 O O . TYR A 1 84 ? 13.760 1.770 -35.469 1.00 70.00 84 TYR A O 1
ATOM 613 N N . GLN A 1 85 ? 12.139 2.935 -34.448 1.00 74.12 85 GLN A N 1
ATOM 614 C CA . GLN A 1 85 ? 12.911 4.162 -34.266 1.00 74.12 85 GLN A CA 1
ATOM 615 C C . GLN A 1 85 ? 12.891 4.514 -32.778 1.00 74.12 85 GLN A C 1
ATOM 617 O O . GLN A 1 85 ? 11.817 4.753 -32.232 1.00 74.12 85 GLN A O 1
ATOM 622 N N . GLY A 1 86 ? 14.053 4.541 -32.121 1.00 84.25 86 GLY A N 1
ATOM 623 C CA . GLY A 1 86 ? 14.189 4.962 -30.722 1.00 84.25 86 GLY A CA 1
ATOM 624 C C . GLY A 1 86 ? 13.963 3.856 -29.685 1.00 84.25 86 GLY A C 1
ATOM 625 O O . GLY A 1 86 ? 14.632 2.830 -29.723 1.00 84.25 86 GLY A O 1
ATOM 626 N N . LEU A 1 87 ? 13.067 4.087 -28.721 1.00 86.25 87 LEU A N 1
ATOM 627 C CA . LEU A 1 87 ? 12.805 3.198 -27.581 1.00 86.25 87 LEU A CA 1
ATOM 628 C C . LEU A 1 87 ? 11.695 2.194 -27.881 1.00 86.25 87 LEU A C 1
ATOM 630 O O . LEU A 1 87 ? 10.659 2.579 -28.422 1.00 86.25 87 LEU A O 1
ATOM 634 N N . LEU A 1 88 ? 11.841 0.942 -27.441 1.00 86.94 88 LEU A N 1
ATOM 635 C CA . LEU A 1 88 ? 10.722 -0.002 -27.460 1.00 86.94 88 LEU A CA 1
ATOM 636 C C . LEU A 1 88 ? 9.702 0.287 -26.362 1.00 86.94 88 LEU A C 1
ATOM 638 O O . LEU A 1 88 ? 10.035 0.693 -25.248 1.00 86.94 88 LEU A O 1
ATOM 642 N N . LEU A 1 89 ? 8.447 0.015 -26.696 1.00 86.19 89 LEU A N 1
ATOM 643 C CA . LEU A 1 89 ? 7.300 0.065 -25.812 1.00 86.19 89 LEU A CA 1
ATOM 644 C C . LEU A 1 89 ? 6.747 -1.354 -25.670 1.00 86.19 89 LEU A C 1
ATOM 646 O O . LEU A 1 89 ? 6.407 -2.002 -26.664 1.00 86.19 89 LEU A O 1
ATOM 650 N N . SER A 1 90 ? 6.642 -1.809 -24.426 1.00 84.44 90 SER A N 1
ATOM 651 C CA . SER A 1 90 ? 6.003 -3.066 -24.046 1.00 84.44 90 SER A CA 1
ATOM 652 C C . SER A 1 90 ? 4.685 -2.749 -23.346 1.00 84.44 90 SER A C 1
ATOM 654 O O . SER A 1 90 ? 4.633 -1.905 -22.450 1.00 84.44 90 SER A O 1
ATOM 656 N N . ALA A 1 91 ? 3.603 -3.401 -23.775 1.00 80.19 91 ALA A N 1
ATOM 657 C CA . ALA A 1 91 ? 2.290 -3.233 -23.154 1.00 80.19 91 ALA A CA 1
ATOM 658 C C . ALA A 1 91 ? 2.278 -3.786 -21.718 1.00 80.19 91 ALA A C 1
ATOM 660 O O . ALA A 1 91 ? 1.578 -3.253 -20.855 1.00 80.19 91 ALA A O 1
ATOM 661 N N . GLY A 1 92 ? 3.088 -4.819 -21.459 1.00 77.12 92 GLY A N 1
ATOM 662 C CA . GLY A 1 92 ? 3.259 -5.433 -20.149 1.00 77.12 92 GLY A CA 1
ATOM 663 C C . GLY A 1 92 ? 4.070 -4.597 -19.158 1.00 77.12 92 GLY A C 1
ATOM 664 O O . GLY A 1 92 ? 3.803 -4.679 -17.963 1.00 77.12 92 GLY A O 1
ATOM 665 N N . THR A 1 93 ? 5.027 -3.779 -19.612 1.00 82.38 93 THR A N 1
ATOM 666 C CA . THR A 1 93 ? 5.812 -2.906 -18.715 1.00 82.38 93 THR A CA 1
ATOM 667 C C . THR A 1 93 ? 5.248 -1.495 -18.626 1.00 82.38 93 THR A C 1
ATOM 669 O O . THR A 1 93 ? 5.308 -0.887 -17.563 1.00 82.38 93 THR A O 1
ATOM 672 N N . ARG A 1 94 ? 4.725 -0.964 -19.741 1.00 83.75 94 ARG A N 1
ATOM 673 C CA . ARG A 1 94 ? 4.301 0.438 -19.920 1.00 83.75 94 ARG A CA 1
ATOM 674 C C . ARG A 1 94 ? 5.392 1.469 -19.617 1.00 83.75 94 ARG A C 1
ATOM 676 O O . ARG A 1 94 ? 5.101 2.646 -19.423 1.00 83.75 94 ARG A O 1
ATOM 683 N N . ILE A 1 95 ? 6.650 1.036 -19.610 1.00 87.19 95 ILE A N 1
ATOM 684 C CA . ILE A 1 95 ? 7.817 1.875 -19.346 1.00 87.19 95 ILE A CA 1
ATOM 685 C C . ILE A 1 95 ? 8.660 1.898 -20.625 1.00 87.19 95 ILE A C 1
ATOM 687 O O . ILE A 1 95 ? 9.183 0.854 -21.023 1.00 87.19 95 ILE A O 1
ATOM 691 N N . PRO A 1 96 ? 8.798 3.056 -21.298 1.00 88.44 96 PRO A N 1
ATOM 692 C CA . PRO A 1 96 ? 9.624 3.162 -22.495 1.00 88.44 96 PRO A CA 1
ATOM 693 C C . PRO A 1 96 ? 11.064 2.706 -22.236 1.00 88.44 96 PRO A C 1
ATOM 695 O O . PRO A 1 96 ? 11.696 3.163 -21.289 1.00 88.44 96 PRO A O 1
ATOM 698 N N . GLY A 1 97 ? 11.580 1.810 -23.079 1.00 87.00 97 GLY A N 1
ATOM 699 C CA . GLY A 1 97 ? 12.931 1.252 -22.951 1.00 87.00 97 GLY A CA 1
ATOM 700 C C . GLY A 1 97 ? 13.047 0.012 -22.054 1.00 87.00 97 GLY A C 1
ATOM 701 O O . GLY A 1 97 ? 14.103 -0.621 -22.049 1.00 87.00 97 GLY A O 1
ATOM 702 N N . LEU A 1 98 ? 11.977 -0.384 -21.353 1.00 86.94 98 LEU A N 1
ATOM 703 C CA . LEU A 1 98 ? 11.909 -1.621 -20.570 1.00 86.94 98 LEU A CA 1
ATOM 704 C C . LEU A 1 98 ? 10.919 -2.585 -21.225 1.00 86.94 98 LEU A C 1
ATOM 706 O O . LEU A 1 98 ? 9.759 -2.233 -21.427 1.00 86.94 98 LEU A O 1
ATOM 710 N N . VAL A 1 99 ? 11.347 -3.807 -21.543 1.00 84.12 99 VAL A N 1
ATOM 711 C CA . VAL A 1 99 ? 10.493 -4.796 -22.223 1.00 84.12 99 VAL A CA 1
ATOM 712 C C . VAL A 1 99 ? 10.412 -6.082 -21.418 1.00 84.12 99 VAL A C 1
ATOM 714 O O . VAL A 1 99 ? 11.429 -6.663 -21.040 1.00 84.12 99 VAL A O 1
ATOM 717 N N . SER A 1 100 ? 9.182 -6.547 -21.184 1.00 79.12 100 SER A N 1
ATOM 718 C CA . SER A 1 100 ? 8.954 -7.847 -20.560 1.00 79.12 100 SER A CA 1
ATOM 719 C C . SER A 1 100 ? 9.297 -8.972 -21.544 1.00 79.12 100 SER A C 1
ATOM 721 O O . SER A 1 100 ? 8.909 -8.894 -22.713 1.00 79.12 100 SER A O 1
ATOM 723 N N . PRO A 1 101 ? 9.931 -10.072 -21.100 1.00 75.25 101 PRO A N 1
ATOM 724 C CA . PRO A 1 101 ? 10.181 -11.239 -21.949 1.00 75.25 101 PRO A CA 1
ATOM 725 C C . PRO A 1 101 ? 8.921 -11.835 -22.578 1.00 75.25 101 PRO A C 1
ATOM 727 O O . PRO A 1 101 ? 8.991 -12.425 -23.655 1.00 75.25 101 PRO A O 1
ATOM 730 N N . ALA A 1 102 ? 7.769 -11.681 -21.918 1.00 73.69 102 ALA A N 1
ATOM 731 C CA . ALA A 1 102 ? 6.484 -12.145 -22.433 1.00 73.69 102 ALA A CA 1
ATOM 732 C C . ALA A 1 102 ? 6.072 -11.416 -23.727 1.00 73.69 102 ALA A C 1
ATOM 734 O O . ALA A 1 102 ? 5.440 -12.024 -24.593 1.00 73.69 102 ALA A O 1
ATOM 735 N N . ASP A 1 103 ? 6.501 -10.161 -23.883 1.00 75.44 103 ASP A N 1
ATOM 736 C CA . ASP A 1 103 ? 6.146 -9.292 -25.008 1.00 75.44 103 ASP A CA 1
ATOM 737 C C . ASP A 1 103 ? 7.125 -9.418 -26.187 1.00 75.44 103 ASP A C 1
ATOM 739 O O . ASP A 1 103 ? 6.928 -8.790 -27.224 1.00 75.44 103 ASP A O 1
ATOM 743 N N . LEU A 1 104 ? 8.164 -10.257 -26.074 1.00 73.88 104 LEU A N 1
ATOM 744 C CA . LEU A 1 104 ? 9.146 -10.480 -27.144 1.00 73.88 104 LEU A CA 1
ATOM 745 C C . LEU A 1 104 ? 8.637 -11.336 -28.306 1.00 73.88 104 LEU A C 1
ATOM 747 O O . LEU A 1 104 ? 9.354 -11.528 -29.290 1.00 73.88 104 LEU A O 1
ATOM 751 N N . LYS A 1 105 ? 7.417 -11.874 -28.222 1.00 70.56 105 LYS A N 1
ATOM 752 C CA . LYS A 1 105 ? 6.815 -12.583 -29.355 1.00 70.56 105 LYS A CA 1
ATOM 753 C C . LYS A 1 105 ? 6.549 -11.582 -30.500 1.00 70.56 105 LYS A C 1
ATOM 755 O O . LYS A 1 105 ? 6.122 -10.464 -30.220 1.00 70.56 105 LYS A O 1
ATOM 760 N N . PRO A 1 106 ? 6.769 -11.942 -31.783 1.00 54.00 106 PRO A N 1
ATOM 761 C CA . PRO A 1 106 ? 7.235 -10.999 -32.817 1.00 54.00 106 PRO A CA 1
ATOM 762 C C . PRO A 1 106 ? 6.260 -9.907 -33.307 1.00 54.00 106 PRO A C 1
ATOM 764 O O . PRO A 1 106 ? 6.532 -9.292 -34.332 1.00 54.00 106 PRO A O 1
ATOM 767 N N . LEU A 1 107 ? 5.121 -9.662 -32.651 1.00 52.53 107 LEU A N 1
ATOM 768 C CA . LEU A 1 107 ? 4.028 -8.848 -33.211 1.00 52.53 107 LEU A CA 1
ATOM 769 C C . LEU A 1 107 ? 3.440 -7.777 -32.272 1.00 52.53 107 LEU A C 1
ATOM 771 O O . LEU A 1 107 ? 2.543 -7.055 -32.696 1.00 52.53 107 LEU A O 1
ATOM 775 N N . ALA A 1 108 ? 3.915 -7.635 -31.028 1.00 63.00 108 ALA A N 1
ATOM 776 C CA . ALA A 1 108 ? 3.298 -6.719 -30.050 1.00 63.00 108 ALA A CA 1
ATOM 777 C C . ALA A 1 108 ? 4.127 -5.466 -29.706 1.00 63.00 108 ALA A C 1
ATOM 779 O O . ALA A 1 108 ? 3.635 -4.575 -29.011 1.00 63.00 108 ALA A O 1
ATOM 780 N N . LEU A 1 109 ? 5.376 -5.379 -30.168 1.00 73.56 109 LEU A N 1
ATOM 781 C CA . LEU A 1 109 ? 6.278 -4.294 -29.784 1.00 73.56 109 LEU A CA 1
ATOM 782 C C . LEU A 1 109 ? 6.013 -3.047 -30.628 1.00 73.56 109 LEU A C 1
ATOM 784 O O . LEU A 1 109 ? 5.954 -3.103 -31.855 1.00 73.56 109 LEU A O 1
ATOM 788 N N . ARG A 1 110 ? 5.875 -1.903 -29.958 1.00 83.62 110 ARG A N 1
ATOM 789 C CA . ARG A 1 110 ? 5.828 -0.579 -30.595 1.00 83.62 110 ARG A CA 1
ATOM 790 C C . ARG A 1 110 ? 7.144 0.144 -30.323 1.00 83.62 110 ARG A C 1
ATOM 792 O O . ARG A 1 110 ? 7.859 -0.222 -29.395 1.00 83.62 110 ARG A O 1
ATOM 799 N N . SER A 1 111 ? 7.461 1.183 -31.088 1.00 85.19 111 SER A N 1
ATOM 800 C CA . SER A 1 111 ? 8.596 2.064 -30.787 1.00 85.19 111 SER A CA 1
ATOM 801 C C . SER A 1 111 ? 8.180 3.520 -30.669 1.00 85.19 111 SER A C 1
ATOM 803 O O . SER A 1 111 ? 7.263 3.965 -31.359 1.00 85.19 111 SER A O 1
ATOM 805 N N . ARG A 1 112 ? 8.896 4.268 -29.831 1.00 87.81 112 ARG A N 1
ATOM 806 C CA . ARG A 1 112 ? 8.835 5.726 -29.737 1.00 87.81 112 ARG A CA 1
ATOM 807 C C . ARG A 1 112 ? 10.147 6.308 -30.241 1.00 87.81 112 ARG A C 1
ATOM 809 O O . ARG A 1 112 ? 11.189 6.021 -29.653 1.00 87.81 112 ARG A O 1
ATOM 816 N N . ALA A 1 113 ? 10.073 7.173 -31.253 1.00 87.12 113 ALA A N 1
ATOM 817 C CA . ALA A 1 113 ? 11.235 7.894 -31.757 1.00 87.12 113 ALA A CA 1
ATOM 818 C C . ALA A 1 113 ? 11.978 8.597 -30.610 1.00 87.12 113 ALA A C 1
ATOM 820 O O . ALA A 1 113 ? 11.371 9.266 -29.773 1.00 87.12 113 ALA A O 1
ATOM 821 N N . SER A 1 114 ? 13.293 8.411 -30.567 1.00 85.44 114 SER A N 1
ATOM 822 C CA . SER A 1 114 ? 14.202 9.075 -29.637 1.00 85.44 114 SER A CA 1
ATOM 823 C C . SER A 1 114 ? 15.529 9.286 -30.349 1.00 85.44 114 SER A C 1
ATOM 825 O O . SER A 1 114 ? 16.005 8.403 -31.067 1.00 85.44 114 SER A O 1
ATOM 827 N N . THR A 1 115 ? 16.102 10.470 -30.165 1.00 86.38 115 THR A N 1
ATOM 828 C CA . THR A 1 115 ? 17.416 10.848 -30.691 1.00 86.38 115 THR A CA 1
ATOM 829 C C . THR A 1 115 ? 18.562 10.350 -29.808 1.00 86.38 115 THR A C 1
ATOM 831 O O . THR A 1 115 ? 19.697 10.306 -30.270 1.00 86.38 115 THR A O 1
ATOM 834 N N . ASP A 1 116 ? 18.265 9.944 -28.569 1.00 87.75 116 ASP A N 1
ATOM 835 C CA . ASP A 1 116 ? 19.219 9.436 -27.578 1.00 87.75 116 ASP A CA 1
ATOM 836 C C . ASP A 1 116 ? 18.622 8.238 -26.815 1.00 87.75 116 ASP A C 1
ATOM 838 O O . ASP A 1 116 ? 18.477 8.229 -25.591 1.00 87.75 116 ASP A O 1
ATOM 842 N N . ALA A 1 117 ? 18.232 7.200 -27.561 1.00 85.62 117 ALA A N 1
ATOM 843 C CA . ALA A 1 117 ? 17.645 5.995 -26.975 1.00 85.62 117 ALA A CA 1
ATOM 844 C C . ALA A 1 117 ? 18.602 5.320 -25.973 1.00 85.62 117 ALA A C 1
ATOM 846 O O . ALA A 1 117 ? 18.175 4.892 -24.902 1.00 85.62 117 ALA A O 1
ATOM 847 N N . ALA A 1 118 ? 19.899 5.282 -26.291 1.00 83.62 118 ALA A N 1
ATOM 848 C CA . ALA A 1 118 ? 20.927 4.699 -25.433 1.00 83.62 118 ALA A CA 1
ATOM 849 C C . ALA A 1 118 ? 21.060 5.452 -24.099 1.00 83.62 118 ALA A C 1
ATOM 851 O O . ALA A 1 118 ? 21.069 4.831 -23.031 1.00 83.62 118 ALA A O 1
ATOM 852 N N . GLY A 1 119 ? 21.114 6.788 -24.132 1.00 85.69 119 GLY A N 1
ATOM 853 C CA . GLY A 1 119 ? 21.167 7.610 -22.927 1.00 85.69 119 GLY A CA 1
ATOM 854 C C . GLY A 1 119 ? 19.871 7.570 -22.117 1.00 85.69 119 GLY A C 1
ATOM 855 O O . GLY A 1 119 ? 19.916 7.578 -20.885 1.00 85.69 119 GLY A O 1
ATOM 856 N N . GLU A 1 120 ? 18.701 7.474 -22.758 1.00 88.12 120 GLU A N 1
ATOM 857 C CA . GLU A 1 120 ? 17.422 7.250 -22.064 1.00 88.12 120 GLU A CA 1
ATOM 858 C C . GLU A 1 120 ? 17.380 5.886 -21.351 1.00 88.12 120 GLU A C 1
ATOM 860 O O . GLU A 1 120 ? 17.039 5.837 -20.167 1.00 88.12 120 GLU A O 1
ATOM 865 N N . VAL A 1 121 ? 17.797 4.795 -22.006 1.00 88.12 121 VAL A N 1
ATOM 866 C CA . VAL A 1 121 ? 17.860 3.453 -21.389 1.00 88.12 121 VAL A CA 1
ATOM 867 C C . VAL A 1 121 ? 18.889 3.405 -20.258 1.00 88.12 121 VAL A C 1
ATOM 869 O O . VAL A 1 121 ? 18.614 2.839 -19.200 1.00 88.12 121 VAL A O 1
ATOM 872 N N . ALA A 1 122 ? 20.059 4.025 -20.435 1.00 87.38 122 ALA A N 1
ATOM 873 C CA . ALA A 1 122 ? 21.081 4.088 -19.392 1.00 87.38 122 ALA A CA 1
ATOM 874 C C . ALA A 1 122 ? 20.598 4.867 -18.156 1.00 87.38 122 ALA A C 1
ATOM 876 O O . ALA A 1 122 ? 20.816 4.416 -17.029 1.00 87.38 122 ALA A O 1
ATOM 877 N N . ARG A 1 123 ? 19.899 5.994 -18.356 1.00 90.56 123 ARG A N 1
ATOM 878 C CA . ARG A 1 123 ? 19.268 6.757 -17.266 1.00 90.56 123 ARG A CA 1
ATOM 879 C C . ARG A 1 123 ? 18.179 5.950 -16.571 1.00 90.56 123 ARG A C 1
ATOM 881 O O . ARG A 1 123 ? 18.131 5.947 -15.346 1.00 90.56 123 ARG A O 1
ATOM 888 N N . LEU A 1 124 ? 17.334 5.248 -17.325 1.00 89.19 124 LEU A N 1
ATOM 889 C CA . LEU A 1 124 ? 16.298 4.388 -16.756 1.00 89.19 124 LEU A CA 1
ATOM 890 C C . LEU A 1 124 ? 16.899 3.271 -15.891 1.00 89.19 124 LEU A C 1
ATOM 892 O O . LEU A 1 124 ? 16.454 3.078 -14.763 1.00 89.19 124 LEU A O 1
ATOM 896 N N . ASP A 1 125 ? 17.925 2.567 -16.380 1.00 88.88 125 ASP A N 1
ATOM 897 C CA . ASP A 1 125 ? 18.598 1.519 -15.603 1.00 88.88 125 ASP A CA 1
ATOM 898 C C . ASP A 1 125 ? 19.259 2.076 -14.334 1.00 88.88 125 ASP A C 1
ATOM 900 O O . ASP A 1 125 ? 19.148 1.459 -13.275 1.00 88.88 125 ASP A O 1
ATOM 904 N N . GLY A 1 126 ? 19.896 3.251 -14.420 1.00 90.50 126 GLY A N 1
ATOM 905 C CA . GLY A 1 126 ? 20.429 3.961 -13.254 1.00 90.50 126 GLY A CA 1
ATOM 906 C C . GLY A 1 126 ? 19.344 4.235 -12.214 1.00 90.50 126 GLY A C 1
ATOM 907 O O . GLY A 1 126 ? 19.445 3.766 -11.086 1.00 90.50 126 GLY A O 1
ATOM 908 N N . ARG A 1 127 ? 18.237 4.868 -12.623 1.00 91.56 127 ARG A N 1
ATOM 909 C CA . ARG A 1 127 ? 17.108 5.163 -11.725 1.00 91.56 127 ARG A CA 1
ATOM 910 C C . ARG A 1 127 ? 16.493 3.909 -11.106 1.00 91.56 127 ARG A C 1
ATOM 912 O O . ARG A 1 127 ? 16.124 3.940 -9.939 1.00 91.56 127 ARG A O 1
ATOM 919 N N . LEU A 1 128 ? 16.388 2.810 -11.856 1.00 89.06 128 LEU A N 1
ATOM 920 C CA . LEU A 1 128 ? 15.906 1.532 -11.325 1.00 89.06 128 LEU A CA 1
ATOM 921 C C . LEU A 1 128 ? 16.871 0.941 -10.288 1.00 89.06 128 LEU A C 1
ATOM 923 O O . LEU A 1 128 ? 16.415 0.393 -9.288 1.00 89.06 128 LEU A O 1
ATOM 927 N N . ARG A 1 129 ? 18.193 1.041 -10.504 1.00 90.44 129 ARG A N 1
ATOM 928 C CA . ARG A 1 129 ? 19.196 0.615 -9.510 1.00 90.44 129 ARG A CA 1
ATOM 929 C C . ARG A 1 129 ? 19.130 1.464 -8.251 1.00 90.44 129 ARG A C 1
ATOM 931 O O . ARG A 1 129 ? 19.141 0.904 -7.158 1.00 90.44 129 ARG A O 1
ATOM 938 N N . ASP A 1 130 ? 19.020 2.775 -8.402 1.00 92.94 130 ASP A N 1
ATOM 939 C CA . ASP A 1 130 ? 18.989 3.675 -7.257 1.00 92.94 130 ASP A CA 1
ATOM 940 C C . ASP A 1 130 ? 17.691 3.506 -6.449 1.00 92.94 130 ASP A C 1
ATOM 942 O O . ASP A 1 130 ? 17.725 3.381 -5.223 1.00 92.94 130 ASP A O 1
ATOM 946 N N . ALA A 1 131 ? 16.545 3.383 -7.133 1.00 91.50 131 ALA A N 1
ATOM 947 C CA . ALA A 1 131 ? 15.270 3.072 -6.494 1.00 91.50 131 ALA A CA 1
ATOM 948 C C . ALA A 1 131 ? 15.346 1.745 -5.726 1.00 91.50 131 ALA A C 1
ATOM 950 O O . ALA A 1 131 ? 14.943 1.703 -4.564 1.00 91.50 131 ALA A O 1
ATOM 951 N N . ALA A 1 132 ? 15.914 0.692 -6.333 1.00 90.31 132 ALA A N 1
ATOM 952 C CA . ALA A 1 132 ? 16.142 -0.601 -5.686 1.00 90.31 132 ALA A CA 1
ATOM 953 C C . ALA A 1 132 ? 17.019 -0.471 -4.426 1.00 90.31 132 ALA A C 1
ATOM 955 O O . ALA A 1 132 ? 16.672 -1.008 -3.371 1.00 90.31 132 ALA A O 1
ATOM 956 N N . ALA A 1 133 ? 18.108 0.301 -4.503 1.00 93.31 133 ALA A N 1
ATOM 957 C CA . ALA A 1 133 ? 19.002 0.562 -3.376 1.00 93.31 133 ALA A CA 1
ATOM 958 C C . ALA A 1 133 ? 18.312 1.327 -2.228 1.00 93.31 133 ALA A C 1
ATOM 960 O O . ALA A 1 133 ? 18.619 1.090 -1.060 1.00 93.31 133 ALA A O 1
ATOM 961 N N . ALA A 1 134 ? 17.347 2.200 -2.534 1.00 95.44 134 ALA A N 1
ATOM 962 C CA . ALA A 1 134 ? 16.597 2.959 -1.534 1.00 95.44 134 ALA A CA 1
ATOM 963 C C . ALA A 1 134 ? 15.525 2.132 -0.798 1.00 95.44 134 ALA A C 1
ATOM 965 O O . ALA A 1 134 ? 15.146 2.484 0.321 1.00 95.44 134 ALA A O 1
ATOM 966 N N . ARG A 1 135 ? 15.019 1.034 -1.385 1.00 92.62 135 ARG A N 1
ATOM 967 C CA . ARG A 1 135 ? 13.804 0.350 -0.891 1.00 92.62 135 ARG A CA 1
ATOM 968 C C . ARG A 1 135 ? 13.940 -0.225 0.506 1.00 92.62 135 ARG A C 1
ATOM 970 O O . ARG A 1 135 ? 13.051 -0.025 1.331 1.00 92.62 135 ARG A O 1
ATOM 977 N N . ALA A 1 136 ? 15.000 -0.993 0.755 1.00 92.56 136 ALA A N 1
ATOM 978 C CA . ALA A 1 136 ? 15.187 -1.661 2.040 1.00 92.56 136 ALA A CA 1
ATOM 979 C C . ALA A 1 136 ? 15.500 -0.658 3.168 1.00 92.56 136 ALA A C 1
ATOM 981 O O . ALA A 1 136 ? 14.833 -0.725 4.204 1.00 92.56 136 ALA A O 1
ATOM 982 N N . PRO A 1 137 ? 16.401 0.329 2.983 1.00 96.75 137 PRO A N 1
ATOM 983 C CA . PRO A 1 137 ? 16.617 1.365 3.990 1.00 96.75 137 PRO A CA 1
ATOM 984 C C . PRO A 1 137 ? 15.371 2.223 4.249 1.00 96.75 137 PRO A C 1
ATOM 986 O O . PRO A 1 137 ? 15.009 2.425 5.406 1.00 96.75 137 PRO A O 1
ATOM 989 N N . ALA A 1 138 ? 14.662 2.675 3.205 1.00 96.94 138 ALA A N 1
ATOM 990 C CA . ALA A 1 138 ? 13.446 3.480 3.365 1.00 96.94 138 ALA A CA 1
ATOM 991 C C . ALA A 1 138 ? 12.342 2.705 4.100 1.00 96.94 138 ALA A C 1
ATOM 993 O O . ALA A 1 138 ? 11.671 3.247 4.977 1.00 96.94 138 ALA A O 1
ATOM 994 N N . ALA A 1 139 ? 12.195 1.414 3.791 1.00 95.31 139 ALA A N 1
ATOM 995 C CA . ALA A 1 139 ? 11.307 0.503 4.499 1.00 95.31 139 ALA A CA 1
ATOM 996 C C . ALA A 1 139 ? 11.651 0.370 5.985 1.00 95.31 139 ALA A C 1
ATOM 998 O O . ALA A 1 139 ? 10.769 0.529 6.829 1.00 95.31 139 ALA A O 1
ATOM 999 N N . GLY A 1 140 ? 12.920 0.093 6.299 1.00 95.69 140 GLY A N 1
ATOM 1000 C CA . GLY A 1 140 ? 13.385 -0.065 7.675 1.00 95.69 140 GLY A CA 1
ATOM 1001 C C . GLY A 1 140 ? 13.189 1.208 8.496 1.00 95.69 140 GLY A C 1
ATOM 1002 O O . GLY A 1 140 ? 12.660 1.148 9.605 1.00 95.69 140 GLY A O 1
ATOM 1003 N N . VAL A 1 141 ? 13.533 2.366 7.923 1.00 97.69 141 VAL A N 1
ATOM 1004 C CA . VAL A 1 141 ? 13.326 3.673 8.559 1.00 97.69 141 VAL A CA 1
ATOM 1005 C C . VAL A 1 141 ? 11.843 3.949 8.792 1.00 97.69 141 VAL A C 1
ATOM 1007 O O . VAL A 1 141 ? 11.474 4.341 9.896 1.00 97.69 141 VAL A O 1
ATOM 1010 N N . LEU A 1 142 ? 10.979 3.703 7.802 1.00 97.81 142 LEU A N 1
ATOM 1011 C CA . LEU A 1 142 ? 9.537 3.895 7.961 1.00 97.81 142 LEU A CA 1
ATOM 1012 C C . LEU A 1 142 ? 8.976 3.030 9.098 1.00 97.81 142 LEU A C 1
ATOM 1014 O O . LEU A 1 142 ? 8.299 3.551 9.983 1.00 97.81 142 LEU A O 1
ATOM 1018 N N . VAL A 1 143 ? 9.273 1.727 9.103 1.00 97.25 143 VAL A N 1
ATOM 1019 C CA . VAL A 1 143 ? 8.805 0.806 10.152 1.00 97.25 143 VAL A CA 1
ATOM 1020 C C . VAL A 1 143 ? 9.326 1.238 11.523 1.00 97.25 143 VAL A C 1
ATOM 1022 O O . VAL A 1 143 ? 8.544 1.339 12.469 1.00 97.25 143 VAL A O 1
ATOM 1025 N N . GLY A 1 144 ? 10.620 1.553 11.625 1.00 97.81 144 GLY A N 1
ATOM 1026 C CA . GLY A 1 144 ? 11.237 2.023 12.863 1.00 97.81 144 GLY A CA 1
ATOM 1027 C C . GLY A 1 144 ? 10.587 3.299 13.398 1.00 97.81 144 GLY A C 1
ATOM 1028 O O . GLY A 1 144 ? 10.260 3.365 14.581 1.00 97.81 144 GLY A O 1
ATOM 1029 N N . LEU A 1 145 ? 10.328 4.285 12.534 1.00 98.44 145 LEU A N 1
ATOM 1030 C CA . LEU A 1 145 ? 9.686 5.546 12.914 1.00 98.44 145 LEU A CA 1
ATOM 1031 C C . LEU A 1 145 ? 8.222 5.365 13.323 1.00 98.44 145 LEU A C 1
ATOM 1033 O O . LEU A 1 145 ? 7.806 5.942 14.325 1.00 98.44 145 LEU A O 1
ATOM 1037 N N . VAL A 1 146 ? 7.450 4.542 12.605 1.00 98.50 146 VAL A N 1
ATOM 1038 C CA . VAL A 1 146 ? 6.062 4.219 12.979 1.00 98.50 146 VAL A CA 1
ATOM 1039 C C . VAL A 1 146 ? 6.023 3.590 14.371 1.00 98.50 146 VAL A C 1
ATOM 1041 O O . VAL A 1 146 ? 5.249 4.024 15.226 1.00 98.50 146 VAL A O 1
ATOM 1044 N N . LEU A 1 147 ? 6.881 2.596 14.625 1.00 98.19 147 LEU A N 1
ATOM 1045 C CA . LEU A 1 147 ? 6.963 1.921 15.920 1.00 98.19 147 LEU A CA 1
ATOM 1046 C C . LEU A 1 147 ? 7.447 2.861 17.029 1.00 98.19 147 LEU A C 1
ATOM 1048 O O . LEU A 1 147 ? 6.882 2.845 18.124 1.00 98.19 147 LEU A O 1
ATOM 1052 N N . LEU A 1 148 ? 8.445 3.703 16.750 1.00 98.44 148 LEU A N 1
ATOM 1053 C CA . LEU A 1 148 ? 8.954 4.700 17.689 1.00 98.44 148 LEU A CA 1
ATOM 1054 C C . LEU A 1 148 ? 7.856 5.693 18.081 1.00 98.44 148 LEU A C 1
ATOM 1056 O O . LEU A 1 148 ? 7.575 5.851 19.268 1.00 98.44 148 LEU A O 1
ATOM 1060 N N . LEU A 1 149 ? 7.189 6.310 17.102 1.00 98.56 149 LEU A N 1
ATOM 1061 C CA . LEU A 1 149 ? 6.108 7.267 17.344 1.00 98.56 149 LEU A CA 1
ATOM 1062 C C . LEU A 1 149 ? 4.934 6.614 18.077 1.00 98.56 149 LEU A C 1
ATOM 1064 O O . LEU A 1 149 ? 4.417 7.195 19.029 1.00 98.56 149 LEU A O 1
ATOM 1068 N N . ALA A 1 150 ? 4.541 5.394 17.697 1.00 98.06 150 ALA A N 1
ATOM 1069 C CA . ALA A 1 150 ? 3.475 4.660 18.373 1.00 98.06 150 ALA A CA 1
ATOM 1070 C C . ALA A 1 150 ? 3.833 4.325 19.832 1.00 98.06 150 ALA A C 1
ATOM 1072 O O . ALA A 1 150 ? 2.986 4.445 20.721 1.00 98.06 150 ALA A O 1
ATOM 1073 N N . THR A 1 151 ? 5.086 3.948 20.089 1.00 97.25 151 THR A N 1
ATOM 1074 C CA . THR A 1 151 ? 5.588 3.647 21.437 1.00 97.25 151 THR A CA 1
ATOM 1075 C C . THR A 1 151 ? 5.660 4.910 22.286 1.00 97.25 151 THR A C 1
ATOM 1077 O O . THR A 1 151 ? 5.151 4.924 23.405 1.00 97.25 151 THR A O 1
ATOM 1080 N N . MET A 1 152 ? 6.209 6.003 21.751 1.00 98.12 152 MET A N 1
ATOM 1081 C CA . MET A 1 152 ? 6.236 7.295 22.438 1.00 98.12 152 MET A CA 1
ATOM 1082 C C . MET A 1 152 ? 4.823 7.814 22.719 1.00 98.12 152 MET A C 1
ATOM 1084 O O . MET A 1 152 ? 4.567 8.305 23.814 1.00 98.12 152 MET A O 1
ATOM 1088 N N . ALA A 1 153 ? 3.886 7.662 21.778 1.00 97.12 153 ALA A N 1
ATOM 1089 C CA . ALA A 1 153 ? 2.483 8.012 21.987 1.00 97.12 153 ALA A CA 1
ATOM 1090 C C . ALA A 1 153 ? 1.887 7.261 23.181 1.00 97.12 153 ALA A C 1
ATOM 1092 O O . ALA A 1 153 ? 1.205 7.860 24.011 1.00 97.12 153 ALA A O 1
ATOM 1093 N N . PHE A 1 154 ? 2.174 5.962 23.287 1.00 95.25 154 PHE A N 1
ATOM 1094 C CA . PHE A 1 154 ? 1.709 5.127 24.386 1.00 95.25 154 PHE A CA 1
ATOM 1095 C C . PHE A 1 154 ? 2.354 5.506 25.729 1.00 95.25 154 PHE A C 1
ATOM 1097 O O . PHE A 1 154 ? 1.638 5.697 26.712 1.00 95.25 154 PHE A O 1
ATOM 1104 N N . LEU A 1 155 ? 3.684 5.650 25.773 1.00 96.75 155 LEU A N 1
ATOM 1105 C CA . LEU A 1 155 ? 4.434 5.939 27.001 1.00 96.75 155 LEU A CA 1
ATOM 1106 C C . LEU A 1 155 ? 4.169 7.353 27.531 1.00 96.75 155 LEU A C 1
ATOM 1108 O O . LEU A 1 155 ? 3.912 7.529 28.718 1.00 96.75 155 LEU A O 1
ATOM 1112 N N . LEU A 1 156 ? 4.195 8.353 26.647 1.00 97.06 156 LEU A N 1
ATOM 1113 C CA . LEU A 1 156 ? 4.021 9.767 27.001 1.00 97.06 156 LEU A CA 1
ATOM 1114 C C . LEU A 1 156 ? 2.549 10.194 27.034 1.00 97.06 156 LEU A C 1
ATOM 1116 O O . LEU A 1 156 ? 2.239 11.315 27.423 1.00 97.06 156 LEU A O 1
ATOM 1120 N N . ARG A 1 157 ? 1.638 9.314 26.603 1.00 96.00 157 ARG A N 1
ATOM 1121 C CA . ARG A 1 157 ? 0.195 9.570 26.493 1.00 96.00 157 ARG A CA 1
ATOM 1122 C C . ARG A 1 157 ? -0.157 10.806 25.658 1.00 96.00 157 ARG A C 1
ATOM 1124 O O . ARG A 1 157 ? -1.117 11.506 25.963 1.00 96.00 157 ARG A O 1
ATOM 1131 N N . LEU A 1 158 ? 0.595 11.066 24.587 1.00 96.25 158 LEU A N 1
ATOM 1132 C CA . LEU A 1 158 ? 0.408 12.234 23.719 1.00 96.25 158 LEU A CA 1
ATOM 1133 C C . LEU A 1 158 ? -0.430 11.879 22.473 1.00 96.25 158 LEU A C 1
ATOM 1135 O O . LEU A 1 158 ? 0.086 11.211 21.570 1.00 96.25 158 LEU A O 1
ATOM 1139 N N . PRO A 1 159 ? -1.689 12.361 22.341 1.00 95.19 159 PRO A N 1
ATOM 1140 C CA . PRO A 1 159 ? -2.550 12.055 21.189 1.00 95.19 159 PRO A CA 1
ATOM 1141 C C . PRO A 1 159 ? -1.980 12.534 19.849 1.00 95.19 159 PRO A C 1
ATOM 1143 O O . PRO A 1 159 ? -2.282 11.969 18.796 1.00 95.19 159 PRO A O 1
ATOM 1146 N N . LEU A 1 160 ? -1.150 13.582 19.878 1.00 96.81 160 LEU A N 1
ATOM 1147 C CA . LEU A 1 160 ? -0.419 14.073 18.712 1.00 96.81 160 LEU A CA 1
ATOM 1148 C C . LEU A 1 160 ? 0.474 12.981 18.107 1.00 96.81 160 LEU A C 1
ATOM 1150 O O . LEU A 1 160 ? 0.411 12.749 16.905 1.00 96.81 160 LEU A O 1
ATOM 1154 N N . LEU A 1 161 ? 1.241 12.269 18.937 1.00 97.88 161 LEU A N 1
ATOM 1155 C CA . LEU A 1 161 ? 2.156 11.226 18.469 1.00 97.88 161 LEU A CA 1
ATOM 1156 C C . LEU A 1 161 ? 1.408 9.996 17.942 1.00 97.88 161 LEU A C 1
ATOM 1158 O O . LEU A 1 161 ? 1.853 9.381 16.980 1.00 97.88 161 LEU A O 1
ATOM 1162 N N . GLY A 1 162 ? 0.239 9.674 18.510 1.00 97.25 162 GLY A N 1
ATOM 1163 C CA . GLY A 1 162 ? -0.611 8.595 17.995 1.00 97.25 162 GLY A CA 1
ATOM 1164 C C . GLY A 1 162 ? -1.140 8.900 16.589 1.00 97.25 162 GLY A C 1
ATOM 1165 O O . GLY A 1 162 ? -1.099 8.046 15.708 1.00 97.25 162 GLY A O 1
ATOM 1166 N N . ARG A 1 163 ? -1.579 10.146 16.350 1.00 97.81 163 ARG A N 1
ATOM 1167 C CA . ARG A 1 163 ? -1.961 10.617 15.006 1.00 97.81 163 ARG A CA 1
ATOM 1168 C C . ARG A 1 163 ? -0.763 10.647 14.054 1.00 97.81 163 ARG A C 1
ATOM 1170 O O . ARG A 1 163 ? -0.905 10.232 12.911 1.00 97.81 163 ARG A O 1
ATOM 1177 N N . ALA A 1 164 ? 0.405 11.086 14.525 1.00 98.38 164 ALA A N 1
ATOM 1178 C CA . ALA A 1 164 ? 1.622 11.102 13.718 1.00 98.38 164 ALA A CA 1
ATOM 1179 C C . ALA A 1 164 ? 1.994 9.686 13.258 1.00 98.38 164 ALA A C 1
ATOM 1181 O O . ALA A 1 164 ? 2.166 9.474 12.065 1.00 98.38 164 ALA A O 1
ATOM 1182 N N . ALA A 1 165 ? 1.987 8.699 14.161 1.00 98.44 165 ALA A N 1
ATOM 1183 C CA . ALA A 1 165 ? 2.273 7.303 13.824 1.00 98.44 165 ALA A CA 1
ATOM 1184 C C . ALA A 1 165 ? 1.335 6.739 12.737 1.00 98.44 165 ALA A C 1
ATOM 1186 O O . ALA A 1 165 ? 1.773 5.978 11.877 1.00 98.44 165 ALA A O 1
ATOM 1187 N N . LEU A 1 166 ? 0.052 7.127 12.749 1.00 98.31 166 LEU A N 1
ATOM 1188 C CA . LEU A 1 166 ? -0.919 6.752 11.713 1.00 98.31 166 LEU A CA 1
ATOM 1189 C C . LEU A 1 166 ? -0.636 7.411 10.354 1.00 98.31 166 LEU A C 1
ATOM 1191 O O . LEU A 1 166 ? -0.893 6.805 9.315 1.00 98.31 166 LEU A O 1
ATOM 1195 N N . LEU A 1 167 ? -0.133 8.648 10.355 1.00 98.56 167 LEU A N 1
ATOM 1196 C CA . LEU A 1 167 ? 0.129 9.437 9.147 1.00 98.56 167 LEU A CA 1
ATOM 1197 C C . LEU A 1 167 ? 1.520 9.191 8.544 1.00 98.56 167 LEU A C 1
ATOM 1199 O O . LEU A 1 167 ? 1.728 9.503 7.373 1.00 98.56 167 LEU A O 1
ATOM 1203 N N . SER A 1 168 ? 2.452 8.600 9.297 1.00 98.50 168 SER A N 1
ATOM 1204 C CA . SER A 1 168 ? 3.824 8.332 8.850 1.00 98.50 168 SER A CA 1
ATOM 1205 C C . SER A 1 168 ? 3.892 7.538 7.543 1.00 98.50 168 SER A C 1
ATOM 1207 O O . SER A 1 168 ? 4.598 7.941 6.623 1.00 98.50 168 SER A O 1
ATOM 1209 N N . ALA A 1 169 ? 3.148 6.433 7.436 1.00 97.50 169 ALA A N 1
ATOM 1210 C CA . ALA A 1 169 ? 3.137 5.588 6.240 1.00 97.50 169 ALA A CA 1
ATOM 1211 C C . ALA A 1 169 ? 2.496 6.274 5.015 1.00 97.50 169 ALA A C 1
ATOM 1213 O O . ALA A 1 169 ? 3.168 6.357 3.986 1.00 97.50 169 ALA A O 1
ATOM 1214 N N . PRO A 1 170 ? 1.269 6.829 5.103 1.00 97.56 170 PRO A N 1
ATOM 1215 C CA . PRO A 1 170 ? 0.689 7.688 4.069 1.00 97.56 170 PRO A CA 1
ATOM 1216 C C . PRO A 1 170 ? 1.647 8.749 3.523 1.00 97.56 170 PRO A C 1
ATOM 1218 O O . PRO A 1 170 ? 1.816 8.865 2.310 1.00 97.56 170 PRO A O 1
ATOM 1221 N N . LEU A 1 171 ? 2.300 9.502 4.411 1.00 98.12 171 LEU A N 1
ATOM 1222 C CA . LEU A 1 171 ? 3.207 10.575 4.014 1.00 98.12 171 LEU A CA 1
ATOM 1223 C C . LEU A 1 171 ? 4.479 10.037 3.366 1.00 98.12 171 LEU A C 1
ATOM 1225 O O . LEU A 1 171 ? 4.888 10.563 2.340 1.00 98.12 171 LEU A O 1
ATOM 1229 N N . ALA A 1 172 ? 5.067 8.966 3.901 1.00 98.00 172 ALA A N 1
ATOM 1230 C CA . ALA A 1 172 ? 6.229 8.322 3.297 1.00 98.00 172 ALA A CA 1
ATOM 1231 C C . ALA A 1 172 ? 5.957 7.845 1.863 1.00 98.00 172 ALA A C 1
ATOM 1233 O O . ALA A 1 172 ? 6.792 8.057 0.984 1.00 98.00 172 ALA A O 1
ATOM 1234 N N . LEU A 1 173 ? 4.786 7.243 1.622 1.00 96.56 173 LEU A N 1
ATOM 1235 C CA . LEU A 1 173 ? 4.363 6.801 0.291 1.00 96.56 173 LEU A CA 1
ATOM 1236 C C . LEU A 1 173 ? 4.235 7.985 -0.668 1.00 96.56 173 LEU A C 1
ATOM 1238 O O . LEU A 1 173 ? 4.867 7.999 -1.723 1.00 96.56 173 LEU A O 1
ATOM 1242 N N . VAL A 1 174 ? 3.479 9.013 -0.273 1.00 96.56 174 VAL A N 1
ATOM 1243 C CA . VAL A 1 174 ? 3.297 10.232 -1.076 1.00 96.56 174 VAL A CA 1
ATOM 1244 C C . VAL A 1 174 ? 4.646 10.882 -1.385 1.00 96.56 174 VAL A C 1
ATOM 1246 O O . VAL A 1 174 ? 4.928 11.201 -2.537 1.00 96.56 174 VAL A O 1
ATOM 1249 N N . THR A 1 175 ? 5.515 11.028 -0.384 1.00 97.56 175 THR A N 1
ATOM 1250 C CA . THR A 1 175 ? 6.848 11.609 -0.551 1.00 97.56 175 THR A CA 1
ATOM 1251 C C . THR A 1 175 ? 7.711 10.792 -1.507 1.00 97.56 175 THR A C 1
ATOM 1253 O O . THR A 1 175 ? 8.313 11.378 -2.399 1.00 97.56 175 THR A O 1
ATOM 1256 N N . ALA A 1 176 ? 7.753 9.463 -1.390 1.00 96.56 176 ALA A N 1
ATOM 1257 C CA . ALA A 1 176 ? 8.554 8.631 -2.288 1.00 96.56 176 ALA A CA 1
ATOM 1258 C C . ALA A 1 176 ? 8.125 8.774 -3.756 1.00 96.56 176 ALA A C 1
ATOM 1260 O O . ALA A 1 176 ? 8.970 8.830 -4.650 1.00 96.56 176 ALA A O 1
ATOM 1261 N N . VAL A 1 177 ? 6.819 8.876 -4.008 1.00 94.50 177 VAL A N 1
ATOM 1262 C CA . VAL A 1 177 ? 6.296 9.084 -5.361 1.00 94.50 177 VAL A CA 1
ATOM 1263 C C . VAL A 1 177 ? 6.584 10.501 -5.864 1.00 94.50 177 VAL A C 1
ATOM 1265 O O . VAL A 1 177 ? 6.987 10.670 -7.014 1.00 94.50 177 VAL A O 1
ATOM 1268 N N . LEU A 1 178 ? 6.450 11.522 -5.011 1.00 95.19 178 LEU A N 1
ATOM 1269 C CA . LEU A 1 178 ? 6.803 12.901 -5.364 1.00 95.19 178 LEU A CA 1
ATOM 1270 C C . LEU A 1 178 ? 8.292 13.044 -5.699 1.00 95.19 178 LEU A C 1
ATOM 1272 O O . LEU A 1 178 ? 8.632 13.716 -6.665 1.00 95.19 178 LEU A O 1
ATOM 1276 N N . LEU A 1 179 ? 9.181 12.379 -4.960 1.00 96.00 179 LEU A N 1
ATOM 1277 C CA . LEU A 1 179 ? 10.616 12.365 -5.261 1.00 96.00 179 LEU A CA 1
ATOM 1278 C C . LEU A 1 179 ? 10.897 11.723 -6.623 1.00 96.00 179 LEU A C 1
ATOM 1280 O O . LEU A 1 179 ? 11.629 12.296 -7.432 1.00 96.00 179 LEU A O 1
ATOM 1284 N N . ALA A 1 180 ? 10.249 10.592 -6.920 1.00 93.44 180 ALA A N 1
ATOM 1285 C CA . ALA A 1 180 ? 10.350 9.951 -8.228 1.00 93.44 180 ALA A CA 1
ATOM 1286 C C . ALA A 1 180 ? 9.823 10.851 -9.362 1.00 93.44 180 ALA A C 1
ATOM 1288 O O . ALA A 1 180 ? 10.408 10.875 -10.451 1.00 93.44 180 ALA A O 1
ATOM 1289 N N . TRP A 1 181 ? 8.760 11.622 -9.108 1.00 92.12 181 TRP A N 1
ATOM 1290 C CA . TRP A 1 181 ? 8.226 12.622 -10.038 1.00 92.12 181 TRP A CA 1
ATOM 1291 C C . TRP A 1 181 ? 9.184 13.793 -10.266 1.00 92.12 181 TRP A C 1
ATOM 1293 O O . TRP A 1 181 ? 9.406 14.182 -11.411 1.00 92.12 181 TRP A O 1
ATOM 1303 N N . LEU A 1 182 ? 9.821 14.287 -9.204 1.00 94.50 182 LEU A N 1
ATOM 1304 C CA . LEU A 1 182 ? 10.840 15.340 -9.257 1.00 94.50 182 LEU A CA 1
ATOM 1305 C C . LEU A 1 182 ? 12.179 14.863 -9.846 1.00 94.50 182 LEU A C 1
ATOM 1307 O O . LEU A 1 182 ? 13.105 15.656 -9.990 1.00 94.50 182 LEU A O 1
ATOM 1311 N N . GLY A 1 183 ? 12.301 13.577 -10.189 1.00 92.62 183 GLY A N 1
ATOM 1312 C CA . GLY A 1 183 ? 13.524 13.004 -10.745 1.00 92.62 183 GLY A CA 1
ATOM 1313 C C . GLY A 1 183 ? 14.638 12.798 -9.718 1.00 92.62 183 GLY A C 1
ATOM 1314 O O . GLY A 1 183 ? 15.772 12.540 -10.112 1.00 92.62 183 GLY A O 1
ATOM 1315 N N . VAL A 1 184 ? 14.331 12.871 -8.419 1.00 94.94 184 VAL A N 1
ATOM 1316 C CA . VAL A 1 184 ? 15.279 12.529 -7.355 1.00 94.94 184 VAL A CA 1
ATOM 1317 C C . VAL A 1 184 ? 15.441 11.013 -7.349 1.00 94.94 184 VAL A C 1
ATOM 1319 O O . VAL A 1 184 ? 14.517 10.292 -6.977 1.00 94.94 184 VAL A O 1
ATOM 1322 N N . SER A 1 185 ? 16.595 10.530 -7.808 1.00 90.44 185 SER A N 1
ATOM 1323 C CA . SER A 1 185 ? 16.920 9.101 -7.794 1.00 90.44 185 SER A CA 1
ATOM 1324 C C . SER A 1 185 ? 17.930 8.721 -6.723 1.00 90.44 185 SER A C 1
ATOM 1326 O O . SER A 1 185 ? 17.968 7.555 -6.368 1.00 90.44 185 SER A O 1
ATOM 1328 N N . ASP A 1 186 ? 18.697 9.667 -6.166 1.00 96.00 186 ASP A N 1
ATOM 1329 C CA . ASP A 1 186 ? 19.729 9.350 -5.175 1.00 96.00 186 ASP A CA 1
ATOM 1330 C C . ASP A 1 186 ? 19.147 8.563 -3.975 1.00 96.00 186 ASP A C 1
ATOM 1332 O O . ASP A 1 186 ? 18.176 9.021 -3.347 1.00 96.00 186 ASP A O 1
ATOM 1336 N N . PRO A 1 187 ? 19.706 7.381 -3.635 1.00 96.25 187 PRO A N 1
ATOM 1337 C CA . PRO A 1 187 ? 19.137 6.531 -2.597 1.00 96.25 187 PRO A CA 1
ATOM 1338 C C . PRO A 1 187 ? 19.143 7.187 -1.219 1.00 96.25 187 PRO A C 1
ATOM 1340 O O . PRO A 1 187 ? 18.169 7.071 -0.475 1.00 96.25 187 PRO A O 1
ATOM 1343 N N . LEU A 1 188 ? 20.221 7.895 -0.873 1.00 97.38 188 LEU A N 1
ATOM 1344 C CA . LEU A 1 188 ? 20.368 8.512 0.440 1.00 97.38 188 LEU A CA 1
ATOM 1345 C C . LEU A 1 188 ? 19.401 9.688 0.596 1.00 97.38 188 LEU A C 1
ATOM 1347 O O . LEU A 1 188 ? 18.688 9.759 1.598 1.00 97.38 188 LEU A O 1
ATOM 1351 N N . ALA A 1 189 ? 19.317 10.563 -0.408 1.00 97.69 189 ALA A N 1
ATOM 1352 C CA . ALA A 1 189 ? 18.351 11.655 -0.445 1.00 97.69 189 ALA A CA 1
ATOM 1353 C C . ALA A 1 189 ? 16.918 11.126 -0.310 1.00 97.69 189 ALA A C 1
ATOM 1355 O O . ALA A 1 189 ? 16.136 11.644 0.487 1.00 97.69 189 ALA A O 1
ATOM 1356 N N . THR A 1 190 ? 16.597 10.040 -1.019 1.00 97.19 190 THR A N 1
ATOM 1357 C CA . THR A 1 190 ? 15.282 9.397 -0.938 1.00 97.19 190 THR A CA 1
ATOM 1358 C C . THR A 1 190 ? 14.969 8.925 0.479 1.00 97.19 190 THR A C 1
ATOM 1360 O O . THR A 1 190 ? 13.902 9.231 1.013 1.00 97.19 190 THR A O 1
ATOM 1363 N N . VAL A 1 191 ? 15.909 8.230 1.123 1.00 98.19 191 VAL A N 1
ATOM 1364 C CA . VAL A 1 191 ? 15.748 7.734 2.496 1.00 98.19 191 VAL A CA 1
ATOM 1365 C C . VAL A 1 191 ? 15.598 8.885 3.490 1.00 98.19 191 VAL A C 1
ATOM 1367 O O . VAL A 1 191 ? 14.708 8.831 4.334 1.00 98.19 191 VAL A O 1
ATOM 1370 N N . ILE A 1 192 ? 16.409 9.942 3.377 1.00 98.44 192 ILE A N 1
ATOM 1371 C CA . ILE A 1 192 ? 16.343 11.118 4.258 1.00 98.44 192 ILE A CA 1
ATOM 1372 C C . ILE A 1 192 ? 14.996 11.828 4.118 1.00 98.44 192 ILE A C 1
ATOM 1374 O O . ILE A 1 192 ? 14.353 12.133 5.122 1.00 98.44 192 ILE A O 1
ATOM 1378 N N . CYS A 1 193 ? 14.531 12.068 2.891 1.00 98.44 193 CYS A N 1
ATOM 1379 C CA . CYS A 1 193 ? 13.250 12.726 2.657 1.00 98.44 193 CYS A CA 1
ATOM 1380 C C . CYS A 1 193 ? 12.072 11.877 3.153 1.00 98.44 193 CYS A C 1
ATOM 1382 O O . CYS A 1 193 ? 11.162 12.412 3.787 1.00 98.44 193 CYS A O 1
ATOM 1384 N N . VAL A 1 194 ? 12.105 10.557 2.933 1.00 98.06 194 VAL A N 1
ATOM 1385 C CA . VAL A 1 194 ? 11.113 9.629 3.495 1.00 98.06 194 VAL A CA 1
ATOM 1386 C C . VAL A 1 194 ? 11.143 9.657 5.025 1.00 98.06 194 VAL A C 1
ATOM 1388 O O . VAL A 1 194 ? 10.086 9.744 5.646 1.00 98.06 194 VAL A O 1
ATOM 1391 N N . ALA A 1 195 ? 12.327 9.650 5.643 1.00 98.50 195 ALA A N 1
ATOM 1392 C CA . ALA A 1 195 ? 12.481 9.743 7.093 1.00 98.50 195 ALA A CA 1
ATOM 1393 C C . ALA A 1 195 ? 11.887 11.047 7.641 1.00 98.50 195 ALA A C 1
ATOM 1395 O O . ALA A 1 195 ? 11.122 11.028 8.606 1.00 98.50 195 ALA A O 1
ATOM 1396 N N . ALA A 1 196 ? 12.205 12.178 7.008 1.00 98.62 196 ALA A N 1
ATOM 1397 C CA . ALA A 1 196 ? 11.719 13.497 7.396 1.00 98.62 196 ALA A CA 1
ATOM 1398 C C . ALA A 1 196 ? 10.191 13.599 7.268 1.00 98.62 196 ALA A C 1
ATOM 1400 O O . ALA A 1 196 ? 9.527 14.092 8.182 1.00 98.62 196 ALA A O 1
ATOM 1401 N N . ALA A 1 197 ? 9.617 13.075 6.181 1.00 98.38 197 ALA A N 1
ATOM 1402 C CA . ALA A 1 197 ? 8.172 13.033 5.976 1.00 98.38 197 ALA A CA 1
ATOM 1403 C C . ALA A 1 197 ? 7.468 12.122 6.995 1.00 98.38 197 ALA A C 1
ATOM 1405 O O . ALA A 1 197 ? 6.478 12.527 7.602 1.00 98.38 197 ALA A O 1
ATOM 1406 N N . ALA A 1 198 ? 8.007 10.923 7.236 1.00 98.12 198 ALA A N 1
ATOM 1407 C CA . ALA A 1 198 ? 7.450 9.948 8.173 1.00 98.12 198 ALA A CA 1
ATOM 1408 C C . ALA A 1 198 ? 7.574 10.366 9.650 1.00 98.12 198 ALA A C 1
ATOM 1410 O O . ALA A 1 198 ? 6.859 9.823 10.492 1.00 98.12 198 ALA A O 1
ATOM 1411 N N . SER A 1 199 ? 8.466 11.307 9.975 1.00 98.31 199 SER A N 1
ATOM 1412 C CA . SER A 1 199 ? 8.682 11.824 11.331 1.00 98.31 199 SER A CA 1
ATOM 1413 C C . SER A 1 199 ? 8.132 13.244 11.492 1.00 98.31 199 SER A C 1
ATOM 1415 O O . SER A 1 199 ? 6.970 13.416 11.855 1.00 98.31 199 SER A O 1
ATOM 1417 N N . ALA A 1 200 ? 8.940 14.267 11.210 1.00 98.31 200 ALA A N 1
ATOM 1418 C CA . ALA A 1 200 ? 8.580 15.671 11.379 1.00 98.31 200 ALA A CA 1
ATOM 1419 C C . ALA A 1 200 ? 7.340 16.050 10.555 1.00 98.31 200 ALA A C 1
ATOM 1421 O O . ALA A 1 200 ? 6.417 16.663 11.089 1.00 98.31 200 ALA A O 1
ATOM 1422 N N . GLY A 1 201 ? 7.270 15.616 9.291 1.00 98.25 201 GLY A N 1
ATOM 1423 C CA . GLY A 1 201 ? 6.097 15.827 8.438 1.00 98.25 201 GLY A CA 1
ATOM 1424 C C . GLY A 1 201 ? 4.826 15.216 9.033 1.00 98.25 201 GLY A C 1
ATOM 1425 O O . GLY A 1 201 ? 3.787 15.871 9.077 1.00 98.25 201 GLY A O 1
ATOM 1426 N N . ALA A 1 202 ? 4.922 14.000 9.575 1.00 98.31 202 ALA A N 1
ATOM 1427 C CA . ALA A 1 202 ? 3.812 13.321 10.233 1.00 98.31 202 ALA A CA 1
ATOM 1428 C C . ALA A 1 202 ? 3.358 14.026 11.516 1.00 98.31 202 ALA A C 1
ATOM 1430 O O . ALA A 1 202 ? 2.156 14.114 11.761 1.00 98.31 202 ALA A O 1
ATOM 1431 N N . VAL A 1 203 ? 4.281 14.582 12.306 1.00 98.38 203 VAL A N 1
ATOM 1432 C CA . VAL A 1 203 ? 3.949 15.385 13.495 1.00 98.38 203 VAL A CA 1
ATOM 1433 C C . VAL A 1 203 ? 3.243 16.685 13.104 1.00 98.38 203 VAL A C 1
ATOM 1435 O O . VAL A 1 203 ? 2.221 17.022 13.701 1.00 98.38 203 VAL A O 1
ATOM 1438 N N . VAL A 1 204 ? 3.731 17.385 12.076 1.00 98.25 204 VAL A N 1
ATOM 1439 C CA . VAL A 1 204 ? 3.101 18.614 11.564 1.00 98.25 204 VAL A CA 1
ATOM 1440 C C . VAL A 1 204 ? 1.705 18.321 11.007 1.00 98.25 204 VAL A C 1
ATOM 1442 O O . VAL A 1 204 ? 0.738 18.986 11.380 1.00 98.25 204 VAL A O 1
ATOM 1445 N N . ALA A 1 205 ? 1.561 17.284 10.179 1.00 97.69 205 ALA A N 1
ATOM 1446 C CA . ALA A 1 205 ? 0.266 16.870 9.644 1.00 97.69 205 ALA A CA 1
ATOM 1447 C C . ALA A 1 205 ? -0.702 16.454 10.763 1.00 97.69 205 ALA A C 1
ATOM 1449 O O . ALA A 1 205 ? -1.872 16.839 10.754 1.00 97.69 205 ALA A O 1
ATOM 1450 N N . ALA A 1 206 ? -0.213 15.727 11.770 1.00 97.56 206 ALA A N 1
ATOM 1451 C CA . ALA A 1 206 ? -0.998 15.347 12.938 1.00 97.56 206 ALA A CA 1
ATOM 1452 C C . ALA A 1 206 ? -1.465 16.557 13.757 1.00 97.56 206 ALA A C 1
ATOM 1454 O O . ALA A 1 206 ? -2.583 16.533 14.272 1.00 97.56 206 ALA A O 1
ATOM 1455 N N . ALA A 1 207 ? -0.647 17.609 13.860 1.00 96.81 207 ALA A N 1
ATOM 1456 C CA . ALA A 1 207 ? -1.023 18.854 14.522 1.00 96.81 207 ALA A CA 1
ATOM 1457 C C . ALA A 1 207 ? -2.152 19.575 13.771 1.00 96.81 207 ALA A C 1
ATOM 1459 O O . ALA A 1 207 ? -3.056 20.093 14.415 1.00 96.81 207 ALA A O 1
ATOM 1460 N N . GLY A 1 208 ? -2.151 19.542 12.432 1.00 95.44 208 GLY A N 1
ATOM 1461 C CA . GLY A 1 208 ? -3.237 20.087 11.607 1.00 95.44 208 GLY A CA 1
ATOM 1462 C C . GLY A 1 208 ? -4.511 19.229 11.584 1.00 95.44 208 GLY A C 1
ATOM 1463 O O . GLY A 1 208 ? -5.607 19.746 11.377 1.00 95.44 208 GLY A O 1
ATOM 1464 N N . CYS A 1 209 ? -4.408 17.921 11.837 1.00 94.88 209 CYS A N 1
ATOM 1465 C CA . CYS A 1 209 ? -5.542 16.989 11.842 1.00 94.88 209 CYS A CA 1
ATOM 1466 C C . CYS A 1 209 ? -6.272 16.967 13.196 1.00 94.88 209 CYS A C 1
ATOM 1468 O O . CYS A 1 209 ? -6.354 15.922 13.851 1.00 94.88 209 CYS A O 1
ATOM 1470 N N . CYS A 1 210 ? -6.755 18.127 13.651 1.00 87.38 210 CYS A N 1
ATOM 1471 C CA . CYS A 1 210 ? -7.417 18.298 14.952 1.00 87.38 210 CYS A CA 1
ATOM 1472 C C . CYS A 1 210 ? -8.767 17.583 15.062 1.00 87.38 210 CYS A C 1
ATOM 1474 O O . CYS A 1 210 ? -9.134 17.151 16.153 1.00 87.38 210 CYS A O 1
ATOM 1476 N N . ASP A 1 211 ? -9.486 17.424 13.952 1.00 93.31 211 ASP A N 1
ATOM 1477 C CA . ASP A 1 211 ? -10.778 16.747 13.927 1.00 93.31 211 ASP A CA 1
ATOM 1478 C C . ASP A 1 211 ? -10.743 15.412 13.160 1.00 93.31 211 ASP A C 1
ATOM 1480 O O . ASP A 1 211 ? -9.801 15.073 12.435 1.00 93.31 211 ASP A O 1
ATOM 1484 N N . ARG A 1 212 ? -11.812 14.626 13.335 1.00 94.44 212 ARG A N 1
ATOM 1485 C CA . ARG A 1 212 ? -11.949 13.289 12.737 1.00 94.44 212 ARG A CA 1
ATOM 1486 C C . ARG A 1 212 ? -11.994 13.318 11.209 1.00 94.44 212 ARG A C 1
ATOM 1488 O O . ARG A 1 212 ? -11.547 12.357 10.589 1.00 94.44 212 ARG A O 1
ATOM 1495 N N . ARG A 1 213 ? -12.548 14.372 10.602 1.00 95.81 213 ARG A N 1
ATOM 1496 C CA . ARG A 1 213 ? -12.678 14.498 9.143 1.00 95.81 213 ARG A CA 1
ATOM 1497 C C . ARG A 1 213 ? -11.346 14.880 8.512 1.00 95.81 213 ARG A C 1
ATOM 1499 O O . ARG A 1 213 ? -10.991 14.283 7.505 1.00 95.81 213 ARG A O 1
ATOM 1506 N N . ALA A 1 214 ? -10.599 15.795 9.125 1.00 97.00 214 ALA A N 1
ATOM 1507 C CA . ALA A 1 214 ? -9.255 16.170 8.703 1.00 97.00 214 ALA A CA 1
ATOM 1508 C C . ALA A 1 214 ? -8.313 14.960 8.742 1.00 97.00 214 ALA A C 1
ATOM 1510 O O . ALA A 1 214 ? -7.646 14.668 7.752 1.00 97.00 214 ALA A O 1
ATOM 1511 N N . LEU A 1 215 ? -8.340 14.185 9.836 1.00 97.50 215 LEU A N 1
ATOM 1512 C CA . LEU A 1 215 ? -7.564 12.947 9.928 1.00 97.50 215 LEU A CA 1
ATOM 1513 C C . LEU A 1 215 ? -7.982 11.927 8.859 1.00 97.50 215 LEU A C 1
ATOM 1515 O O . LEU A 1 215 ? -7.124 11.330 8.215 1.00 97.50 215 LEU A O 1
ATOM 1519 N N . ALA A 1 216 ? -9.286 11.738 8.635 1.00 97.75 216 ALA A N 1
ATOM 1520 C CA . ALA A 1 216 ? -9.764 10.834 7.592 1.00 97.75 216 ALA A CA 1
ATOM 1521 C C . ALA A 1 216 ? -9.331 11.282 6.190 1.00 97.75 216 ALA A C 1
ATOM 1523 O O . ALA A 1 216 ? -8.875 10.459 5.405 1.00 97.75 216 ALA A O 1
ATOM 1524 N N . ALA A 1 217 ? -9.432 12.577 5.883 1.00 97.75 217 ALA A N 1
ATOM 1525 C CA . ALA A 1 217 ? -8.987 13.132 4.611 1.00 97.75 217 ALA A CA 1
ATOM 1526 C C . ALA A 1 217 ? -7.483 12.906 4.405 1.00 97.75 217 ALA A C 1
ATOM 1528 O O . ALA A 1 217 ? -7.083 12.441 3.343 1.00 97.75 217 ALA A O 1
ATOM 1529 N N . ALA A 1 218 ? -6.662 13.142 5.433 1.00 97.88 218 ALA A N 1
ATOM 1530 C CA . ALA A 1 218 ? -5.222 12.903 5.376 1.00 97.88 218 ALA A CA 1
ATOM 1531 C C . ALA A 1 218 ? -4.871 11.416 5.170 1.00 97.88 218 ALA A C 1
ATOM 1533 O O . ALA A 1 218 ? -3.972 11.102 4.394 1.00 97.88 218 ALA A O 1
ATOM 1534 N N . LEU A 1 219 ? -5.603 10.495 5.808 1.00 98.25 219 LEU A N 1
ATOM 1535 C CA . LEU A 1 219 ? -5.430 9.049 5.614 1.00 98.25 219 LEU A CA 1
ATOM 1536 C C . LEU A 1 219 ? -5.867 8.582 4.216 1.00 98.25 219 LEU A C 1
ATOM 1538 O O . LEU A 1 219 ? -5.287 7.645 3.675 1.00 98.25 219 LEU A O 1
ATOM 1542 N N . LEU A 1 220 ? -6.885 9.214 3.630 1.00 98.25 220 LEU A N 1
ATOM 1543 C CA . LEU A 1 220 ? -7.453 8.807 2.342 1.00 98.25 220 LEU A CA 1
ATOM 1544 C C . LEU A 1 220 ? -6.818 9.510 1.134 1.00 98.25 220 LEU A C 1
ATOM 1546 O O . LEU A 1 220 ? -6.896 8.991 0.022 1.00 98.25 220 LEU A O 1
ATOM 1550 N N . ALA A 1 221 ? -6.147 10.646 1.336 1.00 97.50 221 ALA A N 1
ATOM 1551 C CA . ALA A 1 221 ? -5.457 11.389 0.283 1.00 97.50 221 ALA A CA 1
ATOM 1552 C C . ALA A 1 221 ? -4.462 10.544 -0.547 1.00 97.50 221 ALA A C 1
ATOM 1554 O O . ALA A 1 221 ? -4.480 10.685 -1.774 1.00 97.50 221 ALA A O 1
ATOM 1555 N N . PRO A 1 222 ? -3.654 9.627 0.036 1.00 96.50 222 PRO A N 1
ATOM 1556 C CA . PRO A 1 222 ? -2.771 8.764 -0.745 1.00 96.50 222 PRO A CA 1
ATOM 1557 C C . PRO A 1 222 ? -3.506 7.917 -1.782 1.00 96.50 222 PRO A C 1
ATOM 1559 O O . PRO A 1 222 ? -2.976 7.725 -2.866 1.00 96.50 222 PRO A O 1
ATOM 1562 N N . PHE A 1 223 ? -4.728 7.447 -1.507 1.00 96.31 223 PHE A N 1
ATOM 1563 C CA . PHE A 1 223 ? -5.480 6.636 -2.471 1.00 96.31 223 PHE A CA 1
ATOM 1564 C C . PHE A 1 223 ? -5.857 7.429 -3.716 1.00 96.31 223 PHE A C 1
ATOM 1566 O O . PHE A 1 223 ? -5.681 6.940 -4.830 1.00 96.31 223 PHE A O 1
ATOM 1573 N N . ALA A 1 224 ? -6.352 8.655 -3.528 1.00 95.88 224 ALA A N 1
ATOM 1574 C CA . ALA A 1 224 ? -6.702 9.541 -4.631 1.00 95.88 224 ALA A CA 1
ATOM 1575 C C . ALA A 1 224 ? -5.456 9.949 -5.431 1.00 95.88 224 ALA A C 1
ATOM 1577 O O . ALA A 1 224 ? -5.483 9.930 -6.662 1.00 95.88 224 ALA A O 1
ATOM 1578 N N . LEU A 1 225 ? -4.352 10.257 -4.739 1.00 94.44 225 LEU A N 1
ATOM 1579 C CA . LEU A 1 225 ? -3.086 10.600 -5.382 1.00 94.44 225 LEU A CA 1
ATOM 1580 C C . LEU A 1 225 ? -2.525 9.421 -6.184 1.00 94.44 225 LEU A C 1
ATOM 1582 O O . LEU A 1 225 ? -2.221 9.582 -7.361 1.00 94.44 225 LEU A O 1
ATOM 1586 N N . LEU A 1 226 ? -2.410 8.241 -5.569 1.00 92.69 226 LEU A N 1
ATOM 1587 C CA . LEU A 1 226 ? -1.890 7.040 -6.224 1.00 92.69 226 LEU A CA 1
ATOM 1588 C C . LEU A 1 226 ? -2.766 6.632 -7.403 1.00 92.69 226 LEU A C 1
ATOM 1590 O O . LEU A 1 226 ? -2.233 6.346 -8.467 1.00 92.69 226 LEU A O 1
ATOM 1594 N N . LEU A 1 227 ? -4.094 6.675 -7.258 1.00 92.62 227 LEU A N 1
ATOM 1595 C CA . LEU A 1 227 ? -5.011 6.403 -8.364 1.00 92.62 227 LEU A CA 1
ATOM 1596 C C . LEU A 1 227 ? -4.780 7.377 -9.527 1.00 92.62 227 LEU A C 1
ATOM 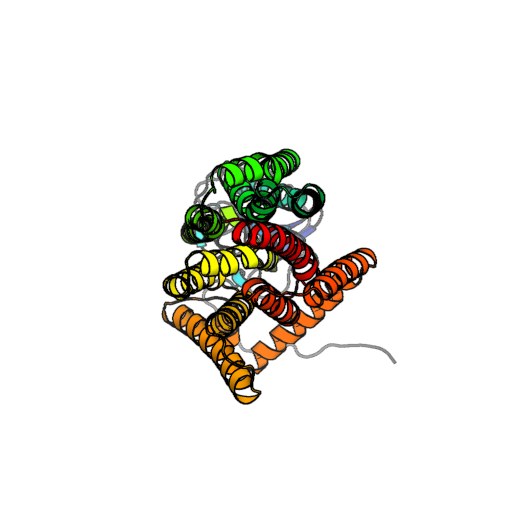1598 O O . LEU A 1 227 ? -4.648 6.938 -10.665 1.00 92.62 227 LEU A O 1
ATOM 1602 N N . GLY A 1 228 ? -4.670 8.680 -9.249 1.00 92.62 228 GLY A N 1
ATOM 1603 C CA . GLY A 1 228 ? -4.375 9.687 -10.271 1.00 92.62 228 GLY A CA 1
ATOM 1604 C C . GLY A 1 228 ? -3.016 9.476 -10.943 1.00 92.62 228 GLY A C 1
ATOM 1605 O O . GLY A 1 228 ? -2.901 9.577 -12.162 1.00 92.62 228 GLY A O 1
ATOM 1606 N N . ILE A 1 229 ? -1.985 9.124 -10.176 1.00 90.19 229 ILE A N 1
ATOM 1607 C CA . ILE A 1 229 ? -0.642 8.871 -10.713 1.00 90.19 229 ILE A CA 1
ATOM 1608 C C . ILE A 1 229 ? -0.627 7.607 -11.566 1.00 90.19 229 ILE A C 1
ATOM 1610 O O . ILE A 1 229 ? -0.137 7.650 -12.690 1.00 90.19 229 ILE A O 1
ATOM 1614 N N . LEU A 1 230 ? -1.206 6.506 -11.087 1.00 88.69 230 LEU A N 1
ATOM 1615 C CA . LEU A 1 230 ? -1.299 5.255 -11.839 1.00 88.69 230 LEU A CA 1
ATOM 1616 C C . LEU A 1 230 ? -2.156 5.408 -13.104 1.00 88.69 230 LEU A C 1
ATOM 1618 O O . LEU A 1 230 ? -1.873 4.761 -14.107 1.00 88.69 230 LEU A O 1
ATOM 1622 N N . ALA A 1 231 ? -3.152 6.296 -13.085 1.00 87.62 231 ALA A N 1
ATOM 1623 C CA . ALA A 1 231 ? -3.977 6.617 -14.245 1.00 87.62 231 ALA A CA 1
ATOM 1624 C C . ALA A 1 231 ? -3.222 7.384 -15.347 1.00 87.62 231 ALA A C 1
ATOM 1626 O O . ALA A 1 231 ? -3.511 7.202 -16.528 1.00 87.62 231 ALA A O 1
ATOM 1627 N N . ILE A 1 232 ? -2.274 8.253 -14.977 1.00 88.31 232 ILE A N 1
ATOM 1628 C CA . ILE A 1 232 ? -1.600 9.171 -15.915 1.00 88.31 232 ILE A CA 1
ATOM 1629 C C . ILE A 1 232 ? -0.196 8.663 -16.291 1.00 88.31 232 ILE A C 1
ATOM 1631 O O . ILE A 1 232 ? 0.218 8.753 -17.447 1.00 88.31 232 ILE A O 1
ATOM 1635 N N . ARG A 1 233 ? 0.570 8.169 -15.313 1.00 86.25 233 ARG A N 1
ATOM 1636 C CA . ARG A 1 233 ? 2.013 7.890 -15.398 1.00 86.25 233 ARG A CA 1
ATOM 1637 C C . ARG A 1 233 ? 2.405 6.713 -14.500 1.00 86.25 233 ARG A C 1
ATOM 1639 O O . ARG A 1 233 ? 2.938 6.885 -13.403 1.00 86.25 233 ARG A O 1
ATOM 1646 N N . THR A 1 234 ? 2.185 5.496 -14.994 1.00 81.94 234 THR A N 1
ATOM 1647 C CA . THR A 1 234 ? 2.538 4.256 -14.279 1.00 81.94 234 THR A CA 1
ATOM 1648 C C . THR A 1 234 ? 4.038 4.117 -14.003 1.00 81.94 234 THR A C 1
ATOM 1650 O O . THR A 1 234 ? 4.421 3.493 -13.019 1.00 81.94 234 THR A O 1
ATOM 1653 N N . ASP A 1 235 ? 4.888 4.717 -14.841 1.00 82.25 235 ASP A N 1
ATOM 1654 C CA . ASP A 1 235 ? 6.349 4.677 -14.735 1.00 82.25 235 ASP A CA 1
ATOM 1655 C C . ASP A 1 235 ? 6.883 5.358 -13.468 1.00 82.25 235 ASP A C 1
ATOM 1657 O O . ASP A 1 235 ? 7.851 4.892 -12.870 1.00 82.25 235 ASP A O 1
ATOM 1661 N N . LEU A 1 236 ? 6.238 6.440 -13.028 1.00 86.56 236 LEU A N 1
ATOM 1662 C CA . LEU A 1 236 ? 6.666 7.192 -11.847 1.00 86.56 236 LEU A CA 1
ATOM 1663 C C . LEU A 1 236 ? 6.562 6.368 -10.571 1.00 86.56 236 LEU A C 1
ATOM 1665 O O . LEU A 1 236 ? 7.431 6.452 -9.705 1.00 86.56 236 LEU A O 1
ATOM 1669 N N . HIS A 1 237 ? 5.507 5.563 -10.472 1.00 90.25 237 HIS A N 1
ATOM 1670 C CA . HIS A 1 237 ? 5.279 4.735 -9.303 1.00 90.25 237 HIS A CA 1
ATOM 1671 C C . HIS A 1 237 ? 6.372 3.673 -9.155 1.00 90.25 237 HIS A C 1
ATOM 1673 O O . HIS A 1 237 ? 6.955 3.520 -8.085 1.00 90.25 237 HIS A O 1
ATOM 1679 N N . THR A 1 238 ? 6.726 3.017 -10.258 1.00 89.12 238 THR A N 1
ATOM 1680 C CA . THR A 1 238 ? 7.773 1.987 -10.334 1.00 89.12 238 THR A CA 1
ATOM 1681 C C . THR A 1 238 ? 9.150 2.497 -9.928 1.00 89.12 238 THR A C 1
ATOM 1683 O O . THR A 1 238 ? 9.938 1.760 -9.339 1.00 89.12 238 THR A O 1
ATOM 1686 N N . LEU A 1 239 ? 9.431 3.770 -10.209 1.00 91.31 239 LEU A N 1
ATOM 1687 C CA . LEU A 1 239 ? 10.695 4.424 -9.870 1.00 91.31 239 LEU A CA 1
ATOM 1688 C C . LEU A 1 239 ? 10.737 4.954 -8.431 1.00 91.31 239 LEU A C 1
ATOM 1690 O O . LEU A 1 239 ? 11.754 5.510 -8.023 1.00 91.31 239 LEU A O 1
ATOM 1694 N N . SER A 1 240 ? 9.662 4.793 -7.657 1.00 93.75 240 SER A N 1
ATOM 1695 C CA . SER A 1 240 ? 9.645 5.154 -6.241 1.00 93.75 240 SER A CA 1
ATOM 1696 C C . SER A 1 240 ? 10.251 4.054 -5.356 1.00 93.75 240 SER A C 1
ATOM 1698 O O . SER A 1 240 ? 10.303 2.873 -5.716 1.00 93.75 240 SER A O 1
ATOM 1700 N N . ALA A 1 241 ? 10.682 4.433 -4.149 1.00 93.75 241 ALA A N 1
ATOM 1701 C CA . ALA A 1 241 ? 11.251 3.498 -3.172 1.00 93.75 241 ALA A CA 1
ATOM 1702 C C . ALA A 1 241 ? 10.244 2.451 -2.647 1.00 93.75 241 ALA A C 1
ATOM 1704 O O . ALA A 1 241 ? 10.648 1.389 -2.162 1.00 93.75 241 ALA A O 1
ATOM 1705 N N . PHE A 1 242 ? 8.941 2.732 -2.731 1.00 92.56 242 PHE A N 1
ATOM 1706 C CA . PHE A 1 242 ? 7.890 1.814 -2.280 1.00 92.56 242 PHE A CA 1
ATOM 1707 C C . PHE A 1 242 ? 7.191 1.069 -3.419 1.00 92.56 242 PHE A C 1
ATOM 1709 O O . PHE A 1 242 ? 6.635 0.001 -3.161 1.00 92.56 242 PHE A O 1
ATOM 1716 N N . GLY A 1 243 ? 7.334 1.549 -4.657 1.00 90.62 243 GLY A N 1
ATOM 1717 C CA . GLY A 1 243 ? 6.655 0.987 -5.813 1.00 90.62 243 GLY A CA 1
ATOM 1718 C C . GLY A 1 243 ? 7.131 -0.406 -6.250 1.00 90.62 243 GLY A C 1
ATOM 1719 O O . GLY A 1 243 ? 8.003 -1.023 -5.625 1.00 90.62 243 GLY A O 1
ATOM 1720 N N . PRO A 1 244 ? 6.550 -0.925 -7.348 1.00 88.44 244 PRO A N 1
ATOM 1721 C CA . PRO A 1 244 ? 6.794 -2.277 -7.839 1.00 88.44 244 PRO A CA 1
ATOM 1722 C C . PRO A 1 244 ? 8.260 -2.601 -8.123 1.00 88.44 244 PRO A C 1
ATOM 1724 O O . PRO A 1 244 ? 9.018 -1.789 -8.662 1.00 88.44 244 PRO A O 1
ATOM 1727 N N . ARG A 1 245 ? 8.636 -3.850 -7.835 1.00 83.62 245 ARG A N 1
ATOM 1728 C CA . ARG A 1 245 ? 9.970 -4.389 -8.119 1.00 83.62 245 ARG A CA 1
ATOM 1729 C C . ARG A 1 245 ? 10.099 -4.846 -9.565 1.00 83.62 245 ARG A C 1
ATOM 1731 O O . ARG A 1 245 ? 10.112 -6.038 -9.864 1.00 83.62 245 ARG A O 1
ATOM 1738 N N . ALA A 1 246 ? 10.199 -3.871 -10.464 1.00 77.81 246 ALA A N 1
ATOM 1739 C CA . ALA A 1 246 ? 10.426 -4.114 -11.885 1.00 77.81 246 ALA A CA 1
ATOM 1740 C C . ALA A 1 246 ? 11.742 -4.862 -12.166 1.00 77.81 246 ALA A C 1
ATOM 1742 O O . ALA A 1 246 ? 11.881 -5.474 -13.219 1.00 77.81 246 ALA A O 1
ATOM 1743 N N . GLU A 1 247 ? 12.711 -4.826 -11.249 1.00 69.56 247 GLU A N 1
ATOM 1744 C CA . GLU A 1 247 ? 13.960 -5.578 -11.358 1.00 69.56 247 GLU A CA 1
ATOM 1745 C C . GLU A 1 247 ? 13.815 -7.083 -11.108 1.00 69.56 247 GLU A C 1
ATOM 1747 O O . GLU A 1 247 ? 14.601 -7.850 -11.661 1.00 69.56 247 GLU A O 1
ATOM 1752 N N . ASP A 1 248 ? 12.810 -7.487 -10.328 1.00 65.31 248 ASP A N 1
ATOM 1753 C CA . ASP A 1 248 ? 12.558 -8.883 -9.949 1.00 65.31 248 ASP A CA 1
ATOM 1754 C C . ASP A 1 248 ? 11.567 -9.569 -10.909 1.00 65.31 248 ASP A C 1
ATOM 1756 O O . ASP A 1 248 ? 11.261 -10.750 -10.758 1.00 65.31 248 ASP A O 1
ATOM 1760 N N . GLY A 1 249 ? 11.010 -8.820 -11.869 1.00 62.59 249 GLY A N 1
ATOM 1761 C CA . GLY A 1 249 ? 10.087 -9.328 -12.889 1.00 62.59 249 GLY A CA 1
ATOM 1762 C C . GLY A 1 249 ? 8.704 -9.737 -12.422 1.00 62.59 249 GLY A C 1
ATOM 1763 O O . GLY A 1 249 ? 7.905 -10.233 -13.220 1.00 62.59 249 GLY A O 1
ATOM 1764 N N . GLY A 1 250 ? 8.400 -9.526 -11.142 1.00 64.81 250 GLY A N 1
ATOM 1765 C CA . GLY A 1 250 ? 7.086 -9.816 -10.582 1.00 64.81 250 GLY A CA 1
ATOM 1766 C C . GLY A 1 250 ? 6.020 -8.851 -11.099 1.00 64.81 250 GLY A C 1
ATOM 1767 O O . GLY A 1 250 ? 4.978 -9.281 -11.595 1.00 64.81 250 GLY A O 1
ATOM 1768 N N . ARG A 1 251 ? 6.273 -7.536 -10.998 1.00 76.31 251 ARG A N 1
ATOM 1769 C CA . ARG A 1 251 ? 5.337 -6.472 -11.405 1.00 76.31 251 ARG A CA 1
ATOM 1770 C C . ARG A 1 251 ? 6.076 -5.217 -11.868 1.00 76.31 251 ARG A C 1
ATOM 1772 O O . ARG A 1 251 ? 7.022 -4.778 -11.219 1.00 76.31 251 ARG A O 1
ATOM 1779 N N . PHE A 1 252 ? 5.594 -4.609 -12.953 1.00 82.69 252 PHE A N 1
ATOM 1780 C CA . PHE A 1 252 ? 6.181 -3.396 -13.540 1.00 82.69 252 PHE A CA 1
ATOM 1781 C C . PHE A 1 252 ? 5.429 -2.106 -13.205 1.00 82.69 252 PHE A C 1
ATOM 1783 O O . PHE A 1 252 ? 5.997 -1.039 -13.387 1.00 82.69 252 PHE A O 1
ATOM 1790 N N . TYR A 1 253 ? 4.178 -2.188 -12.752 1.00 85.88 253 TYR A N 1
ATOM 1791 C CA . TYR A 1 253 ? 3.326 -1.065 -12.343 1.00 85.88 253 TYR A CA 1
ATOM 1792 C C . TYR A 1 253 ? 2.233 -1.573 -11.384 1.00 85.88 253 TYR A C 1
ATOM 1794 O O . TYR A 1 253 ? 2.119 -2.783 -11.173 1.00 85.88 253 TYR A O 1
ATOM 1802 N N . GLY A 1 254 ? 1.456 -0.660 -10.797 1.00 88.50 254 GLY A N 1
ATOM 1803 C CA . GLY A 1 254 ? 0.427 -0.973 -9.798 1.00 88.50 254 GLY A CA 1
ATOM 1804 C C . GLY A 1 254 ? 0.876 -0.827 -8.362 1.00 88.50 254 GLY A C 1
ATOM 1805 O O . GLY A 1 254 ? 1.994 -0.387 -8.094 1.00 88.50 254 GLY A O 1
ATOM 1806 N N . VAL A 1 255 ? -0.036 -1.165 -7.455 1.00 91.62 255 VAL A N 1
ATOM 1807 C CA . VAL A 1 255 ? 0.193 -1.141 -6.010 1.00 91.62 255 VAL A CA 1
ATOM 1808 C C . VAL A 1 255 ? 0.755 -2.513 -5.612 1.00 91.62 255 VAL A C 1
ATOM 1810 O O . VAL A 1 255 ? 0.082 -3.524 -5.802 1.00 91.62 255 VAL A O 1
ATOM 1813 N N . PRO A 1 256 ? 2.011 -2.615 -5.147 1.00 91.50 256 PRO A N 1
ATOM 1814 C CA . PRO A 1 256 ? 2.554 -3.872 -4.645 1.00 91.50 256 PRO A CA 1
ATOM 1815 C C . PRO A 1 256 ? 1.977 -4.209 -3.262 1.00 91.50 256 PRO A C 1
ATOM 1817 O O . PRO A 1 256 ? 1.669 -3.309 -2.481 1.00 91.50 256 PRO A O 1
ATOM 1820 N N . ASN A 1 257 ? 1.955 -5.496 -2.902 1.00 92.00 257 ASN A N 1
ATOM 1821 C CA . ASN A 1 257 ? 1.430 -6.014 -1.625 1.00 92.00 257 ASN A CA 1
ATOM 1822 C C . ASN A 1 257 ? 1.903 -5.234 -0.378 1.00 92.00 257 ASN A C 1
ATOM 1824 O O . ASN A 1 257 ? 1.179 -5.090 0.613 1.00 92.00 257 ASN A O 1
ATOM 1828 N N . ARG A 1 258 ? 3.144 -4.728 -0.400 1.00 92.19 258 ARG A N 1
ATOM 1829 C CA . ARG A 1 258 ? 3.707 -3.924 0.694 1.00 92.19 258 ARG A CA 1
ATOM 1830 C C . ARG A 1 258 ? 2.956 -2.607 0.897 1.00 92.19 258 ARG A C 1
ATOM 1832 O O . ARG A 1 258 ? 2.677 -2.229 2.031 1.00 92.19 258 ARG A O 1
ATOM 1839 N N . GLU A 1 259 ? 2.604 -1.926 -0.188 1.00 94.38 259 GLU A N 1
ATOM 1840 C CA . GLU A 1 259 ? 1.847 -0.680 -0.141 1.00 94.38 259 GLU A CA 1
ATOM 1841 C C . GLU A 1 259 ? 0.395 -0.947 0.222 1.00 94.38 259 GLU A C 1
ATOM 1843 O O . GLU A 1 259 ? -0.156 -0.226 1.045 1.00 94.38 259 GLU A O 1
ATOM 1848 N N . GLU A 1 260 ? -0.197 -2.026 -0.292 1.00 94.56 260 GLU A N 1
ATOM 1849 C CA . GLU A 1 260 ? -1.538 -2.460 0.119 1.00 94.56 260 GLU A CA 1
ATOM 1850 C C . GLU A 1 260 ? -1.617 -2.656 1.635 1.00 94.56 260 GLU A C 1
ATOM 1852 O O . GLU A 1 260 ? -2.550 -2.188 2.289 1.00 94.56 260 GLU A O 1
ATOM 1857 N N . THR A 1 261 ? -0.592 -3.291 2.210 1.00 96.06 261 THR A N 1
ATOM 1858 C CA . THR A 1 261 ? -0.487 -3.511 3.656 1.00 96.06 261 THR A CA 1
ATOM 1859 C C . THR A 1 261 ? -0.352 -2.187 4.416 1.00 96.06 261 THR A C 1
ATOM 1861 O O . THR A 1 261 ? -1.031 -1.986 5.424 1.00 96.06 261 THR A O 1
ATOM 1864 N N . LEU A 1 262 ? 0.482 -1.260 3.931 1.00 95.88 262 LEU A N 1
ATOM 1865 C CA . LEU A 1 262 ? 0.646 0.079 4.517 1.00 95.88 262 LEU A CA 1
ATOM 1866 C C . LEU A 1 262 ? -0.637 0.923 4.435 1.00 95.88 262 LEU A C 1
ATOM 1868 O O . LEU A 1 262 ? -0.921 1.709 5.340 1.00 95.88 262 LEU A O 1
ATOM 1872 N N . LEU A 1 263 ? -1.418 0.752 3.369 1.00 96.94 263 LEU A N 1
ATOM 1873 C CA . LEU A 1 263 ? -2.651 1.485 3.089 1.00 96.94 263 LEU A CA 1
ATOM 1874 C C . LEU A 1 263 ? -3.893 0.871 3.758 1.00 96.94 263 LEU A C 1
ATOM 1876 O O . LEU A 1 263 ? -4.933 1.527 3.844 1.00 96.94 263 LEU A O 1
ATOM 1880 N N . LEU A 1 264 ? -3.786 -0.339 4.313 1.00 97.56 264 LEU A N 1
ATOM 1881 C CA . LEU A 1 264 ? -4.901 -1.046 4.943 1.00 97.56 264 LEU A CA 1
ATOM 1882 C C . LEU A 1 264 ? -5.502 -0.288 6.138 1.00 97.56 264 LEU A C 1
ATOM 1884 O O . LEU A 1 264 ? -6.721 -0.111 6.220 1.00 97.56 264 LEU A O 1
ATOM 1888 N N . VAL A 1 265 ? -4.660 0.183 7.066 1.00 98.31 265 VAL A N 1
ATOM 1889 C CA . VAL A 1 265 ? -5.119 0.995 8.208 1.00 98.31 265 VAL A CA 1
ATOM 1890 C C . VAL A 1 265 ? -5.710 2.326 7.729 1.00 98.31 265 VAL A C 1
ATOM 1892 O O . VAL A 1 265 ? -6.837 2.619 8.129 1.00 98.31 265 VAL A O 1
ATOM 1895 N N . PRO A 1 266 ? -5.043 3.108 6.856 1.00 98.38 266 PRO A N 1
ATOM 1896 C CA . PRO A 1 266 ? -5.626 4.319 6.283 1.00 98.38 266 PRO A CA 1
ATOM 1897 C C . PRO A 1 266 ? -7.010 4.128 5.644 1.00 98.38 266 PRO A C 1
ATOM 1899 O O . PRO A 1 266 ? -7.914 4.913 5.936 1.00 98.38 266 PRO A O 1
ATOM 1902 N N . ALA A 1 267 ? -7.224 3.064 4.858 1.00 98.25 267 ALA A N 1
ATOM 1903 C CA . ALA A 1 267 ? -8.530 2.759 4.264 1.00 98.25 267 ALA A CA 1
ATOM 1904 C C . ALA A 1 267 ? -9.610 2.493 5.322 1.00 98.25 267 ALA A C 1
ATOM 1906 O O . ALA A 1 267 ? -10.661 3.142 5.335 1.00 98.25 267 ALA A O 1
ATOM 1907 N N . LEU A 1 268 ? -9.359 1.534 6.219 1.00 98.50 268 LEU A N 1
ATOM 1908 C CA . LEU A 1 268 ? -10.362 1.066 7.177 1.00 98.50 268 LEU A CA 1
ATOM 1909 C C . LEU A 1 268 ? -10.635 2.103 8.271 1.00 98.50 268 LEU A C 1
ATOM 1911 O O . LEU A 1 268 ? -11.792 2.334 8.636 1.00 98.50 268 LEU A O 1
ATOM 1915 N N . LEU A 1 269 ? -9.590 2.763 8.775 1.00 98.31 269 LEU A N 1
ATOM 1916 C CA . LEU A 1 269 ? -9.732 3.833 9.756 1.00 98.31 269 LEU A CA 1
ATOM 1917 C C . LEU A 1 269 ? -10.375 5.072 9.126 1.00 98.31 269 LEU A C 1
ATOM 1919 O O . LEU A 1 269 ? -11.301 5.624 9.717 1.00 98.31 269 LEU A O 1
ATOM 1923 N N . GLY A 1 270 ? -9.953 5.479 7.925 1.00 97.75 270 GLY A N 1
ATOM 1924 C CA . GLY A 1 270 ? -10.549 6.606 7.203 1.00 97.75 270 GLY A CA 1
ATOM 1925 C C . GLY A 1 270 ? -12.053 6.419 6.989 1.00 97.75 270 GLY A C 1
ATOM 1926 O O . GLY A 1 270 ? -12.846 7.300 7.327 1.00 97.75 270 GLY A O 1
ATOM 1927 N N . ALA A 1 271 ? -12.471 5.230 6.544 1.00 97.75 271 ALA A N 1
ATOM 1928 C CA . ALA A 1 271 ? -13.886 4.883 6.412 1.00 97.75 271 ALA A CA 1
ATOM 1929 C C . ALA A 1 271 ? -14.638 4.928 7.753 1.00 97.75 271 ALA A C 1
ATOM 1931 O O . ALA A 1 271 ? -15.737 5.480 7.838 1.00 97.75 271 ALA A O 1
ATOM 1932 N N . ALA A 1 272 ? -14.049 4.385 8.822 1.00 97.31 272 ALA A N 1
ATOM 1933 C CA . ALA A 1 272 ? -14.660 4.401 10.149 1.00 97.31 272 ALA A CA 1
ATOM 1934 C C . ALA A 1 272 ? -14.788 5.819 10.734 1.00 97.31 272 ALA A C 1
ATOM 1936 O O . ALA A 1 272 ? -15.751 6.108 11.449 1.00 97.31 272 ALA A O 1
ATOM 1937 N N . LEU A 1 273 ? -13.840 6.711 10.432 1.00 96.88 273 LEU A N 1
ATOM 1938 C CA . LEU A 1 273 ? -13.859 8.109 10.860 1.00 96.88 273 LEU A CA 1
ATOM 1939 C C . LEU A 1 273 ? -14.931 8.931 10.131 1.00 96.88 273 LEU A C 1
ATOM 1941 O O . LEU A 1 273 ? -15.579 9.756 10.775 1.00 96.88 273 LEU A O 1
ATOM 1945 N N . LEU A 1 274 ? -15.152 8.685 8.835 1.00 96.50 274 LEU A N 1
ATOM 1946 C CA . LEU A 1 274 ? -16.211 9.334 8.047 1.00 96.50 274 LEU A CA 1
ATOM 1947 C C . LEU A 1 274 ? -17.606 8.729 8.288 1.00 96.50 274 LEU A C 1
ATOM 1949 O O . LEU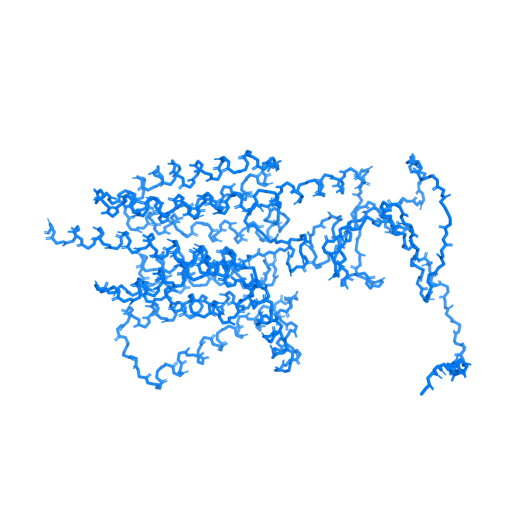 A 1 274 ? -18.626 9.360 8.001 1.00 96.50 274 LEU A O 1
ATOM 1953 N N . GLY A 1 275 ? -17.660 7.522 8.850 1.00 93.69 275 GLY A N 1
ATOM 1954 C CA . GLY A 1 275 ? -18.888 6.845 9.245 1.00 93.69 275 GLY A CA 1
ATOM 1955 C C . GLY A 1 275 ? -19.540 6.028 8.125 1.00 93.69 275 GLY A C 1
ATOM 1956 O O . GLY A 1 275 ? -19.077 5.964 6.989 1.00 93.69 275 GLY A O 1
ATOM 1957 N N . ARG A 1 276 ? -20.666 5.382 8.460 1.00 91.56 276 ARG A N 1
ATOM 1958 C CA . ARG A 1 276 ? -21.298 4.333 7.633 1.00 91.56 276 ARG A CA 1
ATOM 1959 C C . ARG A 1 276 ? -21.610 4.761 6.196 1.00 91.56 276 ARG A C 1
ATOM 1961 O O . ARG A 1 276 ? -21.426 3.970 5.281 1.00 91.56 276 ARG A O 1
ATOM 1968 N N . ARG A 1 277 ? -22.058 6.006 5.987 1.00 92.19 277 ARG A N 1
ATOM 1969 C CA . ARG A 1 277 ? -22.421 6.518 4.651 1.00 92.19 277 ARG A CA 1
ATOM 1970 C C . ARG A 1 277 ? -21.216 6.633 3.713 1.00 92.19 277 ARG A C 1
ATOM 1972 O O . ARG A 1 277 ? -21.374 6.481 2.510 1.00 92.19 277 ARG A O 1
ATOM 1979 N N . ALA A 1 278 ? -20.028 6.871 4.262 1.00 93.62 278 ALA A N 1
ATOM 1980 C CA . ALA A 1 278 ? -18.798 7.003 3.491 1.00 93.62 278 ALA A CA 1
ATOM 1981 C C . ALA A 1 278 ? -18.083 5.662 3.263 1.00 93.62 278 ALA A C 1
ATOM 1983 O O . ALA A 1 278 ? -17.156 5.606 2.464 1.00 93.62 278 ALA A O 1
ATOM 1984 N N . MET A 1 279 ? -18.513 4.574 3.915 1.00 94.31 279 MET A N 1
ATOM 1985 C CA . MET A 1 279 ? -17.848 3.273 3.789 1.00 94.31 279 MET A CA 1
ATOM 1986 C C . MET A 1 279 ? -17.796 2.774 2.350 1.00 94.31 279 MET A C 1
ATOM 1988 O O . MET A 1 279 ? -16.734 2.362 1.903 1.00 94.31 279 MET A O 1
ATOM 1992 N N . LEU A 1 280 ? -18.922 2.822 1.631 1.00 94.88 280 LEU A N 1
ATOM 1993 C CA . LEU A 1 280 ? -18.974 2.358 0.247 1.00 94.88 280 LEU A CA 1
ATOM 1994 C C . LEU A 1 280 ? -18.101 3.228 -0.678 1.00 94.88 280 LEU A C 1
ATOM 1996 O O . LEU A 1 280 ? -17.251 2.652 -1.348 1.00 94.88 280 LEU A O 1
ATOM 2000 N N . PRO A 1 281 ? -18.207 4.576 -0.684 1.00 96.88 281 PRO A N 1
ATOM 2001 C CA . PRO A 1 281 ? -17.294 5.421 -1.456 1.00 96.88 281 PRO A CA 1
ATOM 2002 C C . PRO A 1 281 ? -15.809 5.161 -1.172 1.00 96.88 281 PRO A C 1
ATOM 2004 O O . PRO A 1 281 ? -15.012 5.085 -2.102 1.00 96.88 281 PRO A O 1
ATOM 2007 N N . VAL A 1 282 ? -15.432 4.983 0.098 1.00 97.75 282 VAL A N 1
ATOM 2008 C CA . VAL A 1 282 ? -14.037 4.715 0.478 1.00 97.75 282 VAL A CA 1
ATOM 2009 C C . VAL A 1 282 ? -13.595 3.316 0.043 1.00 97.75 282 VAL A C 1
ATOM 2011 O O . VAL A 1 282 ? -12.483 3.163 -0.452 1.00 97.75 282 VAL A O 1
ATOM 2014 N N . ALA A 1 283 ? -14.461 2.308 0.172 1.00 96.06 283 ALA A N 1
ATOM 2015 C CA . ALA A 1 283 ? -14.185 0.958 -0.312 1.00 96.06 283 ALA A CA 1
ATOM 2016 C C . ALA A 1 283 ? -14.012 0.930 -1.835 1.00 96.06 283 ALA A C 1
ATOM 2018 O O . ALA A 1 283 ? -13.087 0.292 -2.325 1.00 96.06 283 ALA A O 1
ATOM 2019 N N . VAL A 1 284 ? -14.854 1.661 -2.574 1.00 94.94 284 VAL A N 1
ATOM 2020 C CA . VAL A 1 284 ? -14.744 1.807 -4.033 1.00 94.94 284 VAL A CA 1
ATOM 2021 C C . VAL A 1 284 ? -13.442 2.505 -4.408 1.00 94.94 284 VAL A C 1
ATOM 2023 O O . VAL A 1 284 ? -12.749 2.021 -5.293 1.00 94.94 284 VAL A O 1
ATOM 2026 N N . LEU A 1 285 ? -13.070 3.591 -3.721 1.00 96.06 285 LEU A N 1
ATOM 2027 C CA . LEU A 1 285 ? -11.798 4.275 -3.958 1.00 96.06 285 LEU A CA 1
ATOM 2028 C C . LEU A 1 285 ? -10.607 3.337 -3.715 1.00 96.06 285 LEU A C 1
ATOM 2030 O O . LEU A 1 285 ? -9.753 3.205 -4.583 1.00 96.06 285 LEU A O 1
ATOM 2034 N N . ALA A 1 286 ? -10.575 2.645 -2.574 1.00 95.81 286 ALA A N 1
ATOM 2035 C CA . ALA A 1 286 ? -9.495 1.718 -2.244 1.00 95.81 286 ALA A CA 1
ATOM 2036 C C . ALA A 1 286 ? -9.408 0.553 -3.246 1.00 95.81 286 ALA A C 1
ATOM 2038 O O . ALA A 1 286 ? -8.321 0.222 -3.719 1.00 95.81 286 ALA A O 1
ATOM 2039 N N . ALA A 1 287 ? -10.554 -0.028 -3.614 1.00 92.44 287 ALA A N 1
ATOM 2040 C CA . ALA A 1 287 ? -10.632 -1.082 -4.619 1.00 92.44 287 ALA A CA 1
ATOM 2041 C C . ALA A 1 287 ? -10.216 -0.585 -6.010 1.00 92.44 287 ALA A C 1
ATOM 2043 O O . ALA A 1 287 ? -9.554 -1.319 -6.734 1.00 92.44 287 ALA A O 1
ATOM 2044 N N . ALA A 1 288 ? -10.549 0.654 -6.378 1.00 91.38 288 ALA A N 1
ATOM 2045 C CA . ALA A 1 288 ? -10.144 1.251 -7.645 1.00 91.38 288 ALA A CA 1
ATOM 2046 C C . ALA A 1 288 ? -8.625 1.471 -7.714 1.00 91.38 288 ALA A C 1
ATOM 2048 O O . ALA A 1 288 ? -7.998 1.149 -8.721 1.00 91.38 288 ALA A O 1
ATOM 2049 N N . THR A 1 289 ? -8.022 1.978 -6.635 1.00 92.38 289 THR A N 1
ATOM 2050 C CA . THR A 1 289 ? -6.570 2.188 -6.556 1.00 92.38 289 THR A CA 1
ATOM 2051 C C . THR A 1 289 ? -5.799 0.872 -6.711 1.00 92.38 289 THR A C 1
ATOM 2053 O O . THR A 1 289 ? -4.805 0.842 -7.431 1.00 92.38 289 THR A O 1
ATOM 2056 N N . VAL A 1 290 ? -6.270 -0.214 -6.086 1.00 90.31 290 VAL A N 1
ATOM 2057 C CA . VAL A 1 290 ? -5.559 -1.507 -6.034 1.00 90.31 290 VAL A CA 1
ATOM 2058 C C . VAL A 1 290 ? -5.935 -2.466 -7.174 1.00 90.31 290 VAL A C 1
ATOM 2060 O O . VAL A 1 290 ? -5.100 -3.211 -7.679 1.00 90.31 290 VAL A O 1
ATOM 2063 N N . GLY A 1 291 ? -7.200 -2.478 -7.585 1.00 82.56 291 GLY A N 1
ATOM 2064 C CA . GLY A 1 291 ? -7.787 -3.585 -8.339 1.00 82.56 291 GLY A CA 1
ATOM 2065 C C . GLY A 1 291 ? -8.025 -3.365 -9.827 1.00 82.56 291 GLY A C 1
ATOM 2066 O O . GLY A 1 291 ? -8.376 -4.324 -10.509 1.00 82.56 291 GLY A O 1
ATOM 2067 N N . LEU A 1 292 ? -7.871 -2.148 -10.353 1.00 83.50 292 LEU A N 1
ATOM 2068 C CA . LEU A 1 292 ? -8.141 -1.878 -11.768 1.00 83.50 292 LEU A CA 1
ATOM 2069 C C . LEU A 1 292 ? -6.970 -2.326 -12.662 1.00 83.50 292 LEU A C 1
ATOM 2071 O O . LEU A 1 292 ? -5.803 -2.067 -12.372 1.00 83.50 292 LEU A O 1
ATOM 2075 N N . SER A 1 293 ? -7.244 -2.983 -13.794 1.00 74.69 293 SER A N 1
ATOM 2076 C CA . SER A 1 293 ? -6.190 -3.501 -14.695 1.00 74.69 293 SER A CA 1
ATOM 2077 C C . SER A 1 293 ? -5.267 -2.411 -15.221 1.00 74.69 293 SER A C 1
ATOM 2079 O O . SER A 1 293 ? -4.056 -2.606 -15.334 1.00 74.69 293 SER A O 1
ATOM 2081 N N . TRP A 1 294 ? -5.829 -1.250 -15.549 1.00 70.69 294 TRP A N 1
ATOM 2082 C CA . TRP A 1 294 ? -5.077 -0.117 -16.067 1.00 70.69 294 TRP A CA 1
ATOM 2083 C C . TRP A 1 294 ? -4.209 0.550 -14.997 1.00 70.69 294 TRP A C 1
ATOM 2085 O O . TRP A 1 294 ? -3.174 1.098 -15.361 1.00 70.69 294 TRP A O 1
ATOM 2095 N N . THR A 1 295 ? -4.540 0.431 -13.710 1.00 75.75 295 THR A N 1
ATOM 2096 C CA . THR A 1 295 ? -3.664 0.897 -12.629 1.00 75.75 295 THR A CA 1
ATOM 2097 C C . THR A 1 295 ? -2.653 -0.160 -12.206 1.00 75.75 295 THR A C 1
ATOM 2099 O O . THR A 1 295 ? -1.619 0.212 -11.674 1.00 75.75 295 THR A O 1
ATOM 2102 N N . GLY A 1 296 ? -2.881 -1.439 -12.520 1.00 71.94 296 GLY A N 1
ATOM 2103 C CA . GLY A 1 296 ? -1.980 -2.558 -12.222 1.00 71.94 296 GLY A CA 1
ATOM 2104 C C . GLY A 1 296 ? -2.592 -3.544 -11.238 1.00 71.94 296 GLY A C 1
ATOM 2105 O O . GLY A 1 296 ? -2.005 -3.799 -10.192 1.00 71.94 296 GLY A O 1
ATOM 2106 N N . ALA A 1 297 ? -3.771 -4.063 -11.603 1.00 78.00 297 ALA A N 1
ATOM 2107 C CA . ALA A 1 297 ? -4.643 -4.885 -10.770 1.00 78.00 297 ALA A CA 1
ATOM 2108 C C . ALA A 1 297 ? -3.917 -5.929 -9.915 1.00 78.00 297 ALA A C 1
ATOM 2110 O O . ALA A 1 297 ? -3.216 -6.804 -10.438 1.00 78.00 297 ALA A O 1
ATOM 2111 N N . ASP A 1 298 ? -4.230 -5.901 -8.622 1.00 82.25 298 ASP A N 1
ATOM 2112 C CA . ASP A 1 298 ? -3.970 -6.985 -7.689 1.00 82.25 298 ASP A CA 1
ATOM 2113 C C . ASP A 1 298 ? -5.275 -7.627 -7.195 1.00 82.25 298 ASP A C 1
ATOM 2115 O O . ASP A 1 298 ? -6.046 -7.056 -6.419 1.00 82.25 298 ASP A O 1
ATOM 2119 N N . GLY A 1 299 ? -5.516 -8.865 -7.630 1.00 81.31 299 GLY A N 1
ATOM 2120 C CA . GLY A 1 299 ? -6.651 -9.656 -7.157 1.00 81.31 299 GLY A CA 1
ATOM 2121 C C . GLY A 1 299 ? -6.537 -10.042 -5.677 1.00 81.31 299 GLY A C 1
ATOM 2122 O O . GLY A 1 299 ? -7.555 -10.111 -4.989 1.00 81.31 299 GLY A O 1
ATOM 2123 N N . GLY A 1 300 ? -5.316 -10.254 -5.172 1.00 86.00 300 GLY A N 1
ATOM 2124 C CA . GLY A 1 300 ? -5.055 -10.540 -3.760 1.00 86.00 300 GLY A CA 1
ATOM 2125 C C . GLY A 1 300 ? -5.386 -9.330 -2.891 1.00 86.00 300 GLY A C 1
ATOM 2126 O O . GLY A 1 300 ? -6.192 -9.439 -1.965 1.00 86.00 300 GLY A O 1
ATOM 2127 N N . GLY A 1 301 ? -4.879 -8.157 -3.269 1.00 90.44 301 GLY A N 1
ATOM 2128 C CA . GLY A 1 301 ? -5.199 -6.883 -2.626 1.00 90.44 301 GLY A CA 1
ATOM 2129 C C . GLY A 1 301 ? -6.698 -6.571 -2.582 1.00 90.44 301 GLY A C 1
ATOM 2130 O O . GLY A 1 301 ? -7.219 -6.147 -1.545 1.00 90.44 301 GLY A O 1
ATOM 2131 N N . LEU A 1 302 ? -7.437 -6.861 -3.661 1.00 91.38 302 LEU A N 1
ATOM 2132 C CA . LEU A 1 302 ? -8.9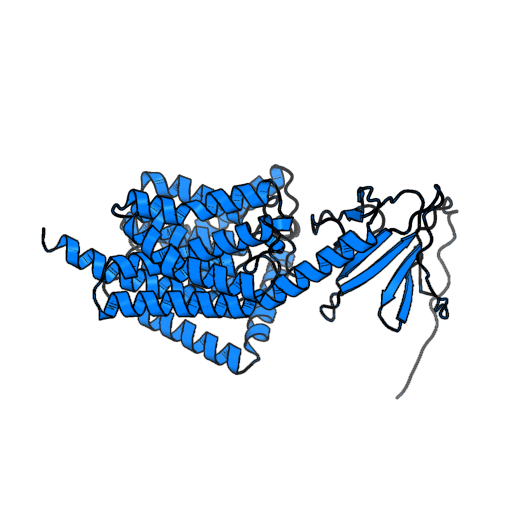01 -6.737 -3.681 1.00 91.38 302 LEU A CA 1
ATOM 2133 C C . LEU A 1 302 ? -9.588 -7.634 -2.642 1.00 91.38 302 LEU A C 1
ATOM 2135 O O . LEU A 1 302 ? -10.504 -7.172 -1.960 1.00 91.38 302 LEU A O 1
ATOM 2139 N N . LEU A 1 303 ? -9.162 -8.895 -2.504 1.00 92.00 303 LEU A N 1
ATOM 2140 C CA . LEU A 1 303 ? -9.707 -9.818 -1.499 1.00 92.00 303 LEU A CA 1
ATOM 2141 C C . LEU A 1 303 ? -9.408 -9.334 -0.074 1.00 92.00 303 LEU A C 1
ATOM 2143 O O . LEU A 1 303 ? -10.289 -9.367 0.787 1.00 92.00 303 LEU A O 1
ATOM 2147 N N . VAL A 1 304 ? -8.190 -8.839 0.163 1.00 95.62 304 VAL A N 1
ATOM 2148 C CA . VAL A 1 304 ? -7.754 -8.273 1.450 1.00 95.62 304 VAL A CA 1
ATOM 2149 C C . VAL A 1 304 ? -8.621 -7.078 1.845 1.00 95.62 304 VAL A C 1
ATOM 2151 O O . VAL A 1 304 ? -9.171 -7.045 2.952 1.00 95.62 304 VAL A O 1
ATOM 2154 N N . LEU A 1 305 ? -8.797 -6.115 0.935 1.00 95.50 305 LEU A N 1
ATOM 2155 C CA . LEU A 1 305 ? -9.631 -4.937 1.170 1.00 95.50 305 LEU A CA 1
ATOM 2156 C C . LEU A 1 305 ? -11.097 -5.324 1.383 1.00 95.50 305 LEU A C 1
ATOM 2158 O O . LEU A 1 305 ? -11.706 -4.881 2.358 1.00 95.50 305 LEU A O 1
ATOM 2162 N N . ALA A 1 306 ? -11.660 -6.175 0.522 1.00 95.12 306 ALA A N 1
ATOM 2163 C CA . ALA A 1 306 ? -13.049 -6.614 0.629 1.00 95.12 306 ALA A CA 1
ATOM 2164 C C . ALA A 1 306 ? -13.325 -7.318 1.969 1.00 95.12 306 ALA A C 1
ATOM 2166 O O . ALA A 1 306 ? -14.317 -7.004 2.632 1.00 95.12 306 ALA A O 1
ATOM 2167 N N . ALA A 1 307 ? -12.428 -8.203 2.418 1.00 96.12 307 ALA A N 1
ATOM 2168 C CA . ALA A 1 307 ? -12.532 -8.851 3.722 1.00 96.12 307 ALA A CA 1
ATOM 2169 C C . ALA A 1 307 ? -12.478 -7.836 4.877 1.00 96.12 307 ALA A C 1
ATOM 2171 O O . ALA A 1 307 ? -13.321 -7.878 5.778 1.00 96.12 307 ALA A O 1
ATOM 2172 N N . GLY A 1 308 ? -11.540 -6.884 4.829 1.00 97.38 308 GLY A N 1
ATOM 2173 C CA . GLY A 1 308 ? -11.430 -5.815 5.822 1.00 97.38 308 GLY A CA 1
ATOM 2174 C C . GLY A 1 308 ? -12.695 -4.957 5.906 1.00 97.38 308 GLY A C 1
ATOM 2175 O O . GLY A 1 308 ? -13.258 -4.780 6.988 1.00 97.38 308 GLY A O 1
ATOM 2176 N N . PHE A 1 309 ? -13.195 -4.465 4.770 1.00 97.31 309 PHE A N 1
ATOM 2177 C CA . PHE A 1 309 ? -14.407 -3.642 4.723 1.00 97.31 309 PHE A CA 1
ATOM 2178 C C . PHE A 1 309 ? -15.656 -4.407 5.158 1.00 97.31 309 PHE A C 1
ATOM 2180 O O . PHE A 1 309 ? -16.495 -3.838 5.861 1.00 97.31 309 PHE A O 1
ATOM 2187 N N . LEU A 1 310 ? -15.773 -5.690 4.805 1.00 95.62 310 LEU A N 1
ATOM 2188 C CA . LEU A 1 310 ? -16.880 -6.533 5.247 1.00 95.62 310 LEU A CA 1
ATOM 2189 C C . LEU A 1 310 ? -16.882 -6.697 6.771 1.00 95.62 310 LEU A C 1
ATOM 2191 O O . LEU A 1 310 ? -17.920 -6.508 7.408 1.00 95.62 310 LEU A O 1
ATOM 2195 N N . VAL A 1 311 ? -15.731 -7.014 7.373 1.00 95.88 311 VAL A N 1
ATOM 2196 C CA . VAL A 1 311 ? -15.615 -7.145 8.833 1.00 95.88 311 VAL A CA 1
ATOM 2197 C C . VAL A 1 311 ? -15.886 -5.809 9.511 1.00 95.88 311 VAL A C 1
ATOM 2199 O O . VAL A 1 311 ? -16.635 -5.764 10.488 1.00 95.88 311 VAL A O 1
ATOM 2202 N N . LEU A 1 312 ? -15.351 -4.710 8.974 1.00 96.88 312 LEU A N 1
ATOM 2203 C CA . LEU A 1 312 ? -15.625 -3.373 9.487 1.00 96.88 312 LEU A CA 1
ATOM 2204 C C . LEU A 1 312 ? -17.129 -3.074 9.461 1.00 96.88 312 LEU A C 1
ATOM 2206 O O . LEU A 1 312 ? -17.682 -2.629 10.468 1.00 96.88 312 LEU A O 1
ATOM 2210 N N . ALA A 1 313 ? -17.809 -3.372 8.351 1.00 95.19 313 ALA A N 1
ATOM 2211 C CA . ALA A 1 313 ? -19.247 -3.172 8.206 1.00 95.19 313 ALA A CA 1
ATOM 2212 C C . ALA A 1 313 ? -20.026 -4.020 9.213 1.00 95.19 313 ALA A C 1
ATOM 2214 O O . ALA A 1 313 ? -20.842 -3.483 9.960 1.00 95.19 313 ALA A O 1
ATOM 2215 N N . ALA A 1 314 ? -19.725 -5.317 9.305 1.00 94.31 314 ALA A N 1
ATOM 2216 C CA . ALA A 1 314 ? -20.371 -6.232 10.241 1.00 94.31 314 ALA A CA 1
ATOM 2217 C C . ALA A 1 314 ? -20.207 -5.769 11.697 1.00 94.31 314 ALA A C 1
ATOM 2219 O O . ALA A 1 314 ? -21.177 -5.740 12.456 1.00 94.31 314 ALA A O 1
ATOM 2220 N N . ARG A 1 315 ? -19.001 -5.337 12.087 1.00 94.31 315 ARG A N 1
ATOM 2221 C CA . ARG A 1 315 ? -18.704 -4.859 13.446 1.00 94.31 315 ARG A CA 1
ATOM 2222 C C . ARG A 1 315 ? -19.373 -3.520 13.743 1.00 94.31 315 ARG A C 1
ATOM 2224 O O . ARG A 1 315 ? -19.933 -3.358 14.827 1.00 94.31 315 ARG A O 1
ATOM 2231 N N . LEU A 1 316 ? -19.382 -2.583 12.793 1.00 93.00 316 LEU A N 1
ATOM 2232 C CA . LEU A 1 316 ? -20.082 -1.304 12.947 1.00 93.00 316 LEU A CA 1
ATOM 2233 C C . LEU A 1 316 ? -21.600 -1.483 12.998 1.00 93.00 316 LEU A C 1
ATOM 2235 O O . LEU A 1 316 ? -22.260 -0.743 13.725 1.00 93.00 316 LEU A O 1
ATOM 2239 N N . LEU A 1 317 ? -22.150 -2.453 12.266 1.00 92.19 317 LEU A N 1
ATOM 2240 C CA . LEU A 1 317 ? -23.570 -2.819 12.261 1.00 92.19 317 LEU A CA 1
ATOM 2241 C C . LEU A 1 317 ? -23.963 -3.759 13.413 1.00 92.19 317 LEU A C 1
ATOM 2243 O O . LEU A 1 317 ? -25.145 -4.045 13.567 1.00 92.19 317 LEU A O 1
ATOM 2247 N N . ARG A 1 318 ? -23.002 -4.199 14.241 1.00 91.69 318 ARG A N 1
ATOM 2248 C CA . ARG A 1 318 ? -23.200 -5.146 15.355 1.00 91.69 318 ARG A CA 1
ATOM 2249 C C . ARG A 1 318 ? -23.843 -6.469 14.915 1.00 91.69 318 ARG A C 1
ATOM 2251 O O . ARG A 1 318 ? -24.654 -7.045 15.630 1.00 91.69 318 ARG A O 1
ATOM 2258 N N . VAL A 1 319 ? -23.465 -6.956 13.737 1.00 90.25 319 VAL A N 1
ATOM 2259 C CA . VAL A 1 319 ? -23.915 -8.252 13.225 1.00 90.25 319 VAL A CA 1
ATOM 2260 C C . VAL A 1 319 ? -23.241 -9.368 14.020 1.00 90.25 319 VAL A C 1
ATOM 2262 O O . VAL A 1 319 ? -22.015 -9.411 14.129 1.00 90.25 319 VAL A O 1
ATOM 2265 N N . GLU A 1 320 ? -24.032 -10.291 14.563 1.00 88.81 320 GLU A N 1
ATOM 2266 C CA . GLU A 1 320 ? -23.499 -11.471 15.250 1.00 88.81 320 GLU A CA 1
ATOM 2267 C C . GLU A 1 320 ? -22.846 -12.430 14.254 1.00 88.81 320 GLU A C 1
ATOM 2269 O O . GLU A 1 320 ? -23.411 -12.719 13.190 1.00 88.81 320 GLU A O 1
ATOM 2274 N N . ALA A 1 321 ? -21.676 -12.951 14.624 1.00 86.00 321 ALA A N 1
ATOM 2275 C CA . ALA A 1 321 ? -20.932 -13.923 13.840 1.00 86.00 321 ALA A CA 1
ATOM 2276 C C . ALA A 1 321 ? -21.534 -15.322 14.026 1.00 86.00 321 ALA A C 1
ATOM 2278 O O . ALA A 1 321 ? -21.141 -16.070 14.916 1.00 86.00 321 ALA A O 1
ATOM 2279 N N . THR A 1 322 ? -22.500 -15.672 13.181 1.00 89.12 322 THR A N 1
ATOM 2280 C CA . THR A 1 322 ? -22.990 -17.051 13.058 1.00 89.12 322 THR A CA 1
ATOM 2281 C C . THR A 1 322 ? -22.276 -17.756 11.900 1.00 89.12 322 THR A C 1
ATOM 2283 O O . THR A 1 322 ? -21.921 -17.082 10.927 1.00 89.12 322 THR A O 1
ATOM 2286 N N . PRO A 1 323 ? -22.099 -19.093 11.926 1.00 86.81 323 PRO A N 1
ATOM 2287 C CA . PRO A 1 323 ? -21.446 -19.828 10.836 1.00 86.81 323 PRO A CA 1
ATOM 2288 C C . PRO A 1 323 ? -22.062 -19.530 9.464 1.00 86.81 323 PRO A C 1
ATOM 2290 O O . PRO A 1 323 ? -21.352 -19.297 8.491 1.00 86.81 323 PRO A O 1
ATOM 2293 N N . ARG A 1 324 ? -23.396 -19.424 9.405 1.00 87.81 324 ARG A N 1
ATOM 2294 C CA . ARG A 1 324 ? -24.130 -19.054 8.189 1.00 87.81 324 ARG A CA 1
ATOM 2295 C C . ARG A 1 324 ? -23.769 -17.653 7.691 1.00 87.81 324 ARG A C 1
ATOM 2297 O O . ARG A 1 324 ? -23.546 -17.474 6.500 1.00 87.81 324 ARG A O 1
ATOM 2304 N N . ARG A 1 325 ? -23.716 -16.653 8.576 1.00 85.94 325 ARG A N 1
ATOM 2305 C CA . ARG A 1 325 ? -23.366 -15.272 8.197 1.00 85.94 325 ARG A CA 1
ATOM 2306 C C . ARG A 1 325 ? -21.903 -15.148 7.790 1.00 85.94 325 ARG A C 1
ATOM 2308 O O . ARG A 1 325 ? -21.608 -14.391 6.875 1.00 85.94 325 ARG A O 1
ATOM 2315 N N . LEU A 1 326 ? -21.013 -15.907 8.427 1.00 85.31 326 LEU A N 1
ATOM 2316 C CA . LEU A 1 326 ? -19.613 -16.003 8.018 1.00 85.31 326 LEU A CA 1
ATOM 2317 C C . LEU A 1 326 ? -19.496 -16.607 6.617 1.00 85.31 326 LEU A C 1
ATOM 2319 O O . LEU A 1 326 ? -18.841 -16.011 5.771 1.00 85.31 326 LEU A O 1
ATOM 2323 N N . ALA A 1 327 ? -20.191 -17.714 6.340 1.00 84.56 327 ALA A N 1
ATOM 2324 C CA . ALA A 1 327 ? -20.209 -18.329 5.014 1.00 84.56 327 ALA A CA 1
ATOM 2325 C C . ALA A 1 327 ? -20.747 -17.370 3.937 1.00 84.56 327 ALA A C 1
ATOM 2327 O O . ALA A 1 327 ? -20.125 -17.209 2.891 1.00 84.56 327 ALA A O 1
ATOM 2328 N N . VAL A 1 328 ? -21.854 -16.671 4.218 1.00 89.25 328 VAL A N 1
ATOM 2329 C CA . VAL A 1 328 ? -22.395 -15.628 3.329 1.00 89.25 328 VAL A CA 1
ATOM 2330 C C . VAL A 1 328 ? -21.394 -14.489 3.138 1.00 89.25 328 VAL A C 1
ATOM 2332 O O . VAL A 1 328 ? -21.231 -14.004 2.026 1.00 89.25 328 VAL A O 1
ATOM 2335 N N . GLY A 1 329 ? -20.702 -14.075 4.198 1.00 84.56 329 GLY A N 1
ATOM 2336 C CA . GLY A 1 329 ? -19.675 -13.043 4.134 1.00 84.56 329 GLY A CA 1
ATOM 2337 C C . GLY A 1 329 ? -18.496 -13.434 3.244 1.00 84.56 329 GLY A C 1
ATOM 2338 O O . GLY A 1 329 ? -18.114 -12.670 2.363 1.00 84.56 329 GLY A O 1
ATOM 2339 N N . VAL A 1 330 ? -17.962 -14.644 3.421 1.00 85.50 330 VAL A N 1
ATOM 2340 C CA . VAL A 1 330 ? -16.897 -15.193 2.567 1.00 85.50 330 VAL A CA 1
ATOM 2341 C C . VAL A 1 330 ? -17.360 -15.258 1.113 1.00 85.50 330 VAL A C 1
ATOM 2343 O O . VAL A 1 330 ? -16.661 -14.768 0.228 1.00 85.50 330 VAL A O 1
ATOM 2346 N N . ALA A 1 331 ? -18.563 -15.784 0.864 1.00 86.69 331 ALA A N 1
ATOM 2347 C CA . ALA A 1 331 ? -19.139 -15.829 -0.476 1.00 86.69 331 ALA A CA 1
ATOM 2348 C C . ALA A 1 331 ? -19.298 -14.425 -1.084 1.00 86.69 331 ALA A C 1
ATOM 2350 O O . ALA A 1 331 ? -18.996 -14.236 -2.257 1.00 86.69 331 ALA A O 1
ATOM 2351 N N . ALA A 1 332 ? -19.710 -13.431 -0.292 1.00 86.06 332 ALA A N 1
ATOM 2352 C CA . ALA A 1 332 ? -19.852 -12.049 -0.738 1.00 86.06 332 ALA A CA 1
ATOM 2353 C C . ALA A 1 332 ? -18.505 -11.403 -1.092 1.00 86.06 332 ALA A C 1
ATOM 2355 O O . ALA A 1 332 ? -18.429 -10.699 -2.095 1.00 86.06 332 ALA A O 1
ATOM 2356 N N . VAL A 1 333 ? -17.443 -11.660 -0.316 1.00 88.25 333 VAL A N 1
ATOM 2357 C CA . VAL A 1 333 ? -16.079 -11.195 -0.630 1.00 88.25 333 VAL A CA 1
ATOM 2358 C C . VAL A 1 333 ? -15.625 -11.765 -1.968 1.00 88.25 333 VAL A C 1
ATOM 2360 O O . VAL A 1 333 ? -15.252 -11.005 -2.856 1.00 88.25 333 VAL A O 1
ATOM 2363 N N . VAL A 1 334 ? -15.727 -13.086 -2.136 1.00 85.62 334 VAL A N 1
ATOM 2364 C CA . VAL A 1 334 ? -15.334 -13.758 -3.382 1.00 85.62 334 VAL A CA 1
ATOM 2365 C C . VAL A 1 334 ? -16.154 -13.231 -4.560 1.00 85.62 334 VAL A C 1
ATOM 2367 O O . VAL A 1 334 ? -15.584 -12.838 -5.575 1.00 85.62 334 VAL A O 1
ATOM 2370 N N . ALA A 1 335 ? -17.481 -13.162 -4.421 1.00 85.19 335 ALA A N 1
ATOM 2371 C CA . ALA A 1 335 ? -18.371 -12.691 -5.476 1.00 85.19 335 ALA A CA 1
ATOM 2372 C C . ALA A 1 335 ? -18.092 -11.235 -5.871 1.00 85.19 335 ALA A C 1
ATOM 2374 O O . ALA A 1 335 ? -18.060 -10.927 -7.060 1.00 85.19 335 ALA A O 1
ATOM 2375 N N . LEU A 1 336 ? -17.850 -10.344 -4.903 1.00 86.06 336 LEU A N 1
ATOM 2376 C CA . LEU A 1 336 ? -17.539 -8.941 -5.172 1.00 86.06 336 LEU A CA 1
ATOM 2377 C C . LEU A 1 336 ? -16.193 -8.794 -5.886 1.00 86.06 336 LEU A C 1
ATOM 2379 O O . LEU A 1 336 ? -16.109 -8.064 -6.870 1.00 86.06 336 LEU A O 1
ATOM 2383 N N . SER A 1 337 ? -15.156 -9.502 -5.433 1.00 82.94 337 SER A N 1
ATOM 2384 C CA . SER A 1 337 ? -13.848 -9.480 -6.091 1.00 82.94 337 SER A CA 1
ATOM 2385 C C . SER A 1 337 ? -13.938 -9.999 -7.527 1.00 82.94 337 SER A C 1
ATOM 2387 O O . SER A 1 337 ? -13.432 -9.348 -8.438 1.00 82.94 337 SER A O 1
ATOM 2389 N N . VAL A 1 338 ? -14.652 -11.108 -7.756 1.00 82.94 338 VAL A N 1
ATOM 2390 C CA . VAL A 1 338 ? -14.903 -11.634 -9.107 1.00 82.94 338 VAL A CA 1
ATOM 2391 C C . VAL A 1 338 ? -15.690 -10.635 -9.953 1.00 82.94 338 VAL A C 1
ATOM 2393 O O . VAL A 1 338 ? -15.335 -10.425 -11.108 1.00 82.94 338 VAL A O 1
ATOM 2396 N N . ALA A 1 339 ? -16.714 -9.981 -9.399 1.00 84.56 339 ALA A N 1
ATOM 2397 C CA . ALA A 1 339 ? -17.502 -8.983 -10.119 1.00 84.56 339 ALA A CA 1
ATOM 2398 C C . ALA A 1 339 ? -16.659 -7.770 -10.542 1.00 84.56 339 ALA A C 1
ATOM 2400 O O . ALA A 1 339 ? -16.793 -7.308 -11.672 1.00 84.56 339 ALA A O 1
ATOM 2401 N N . VAL A 1 340 ? -15.761 -7.286 -9.677 1.00 82.94 340 VAL A N 1
ATOM 2402 C CA . VAL A 1 340 ? -14.831 -6.194 -10.010 1.00 82.94 340 VAL A CA 1
ATOM 2403 C C . VAL A 1 340 ? -13.872 -6.618 -11.122 1.00 82.94 340 VAL A C 1
ATOM 2405 O O . VAL A 1 340 ? -13.719 -5.887 -12.097 1.00 82.94 340 VAL A O 1
ATOM 2408 N N . ILE A 1 341 ? -13.284 -7.815 -11.024 1.00 80.44 341 ILE A N 1
ATOM 2409 C CA . ILE A 1 341 ? -12.380 -8.356 -12.053 1.00 80.44 341 ILE A CA 1
ATOM 2410 C C . ILE A 1 341 ? -13.119 -8.551 -13.387 1.00 80.44 341 ILE A C 1
ATOM 2412 O O . ILE A 1 341 ? -12.582 -8.245 -14.449 1.00 80.44 341 ILE A O 1
ATOM 2416 N N . ALA A 1 342 ? -14.357 -9.047 -13.348 1.00 80.94 342 ALA A N 1
ATOM 2417 C CA . ALA A 1 342 ? -15.177 -9.259 -14.535 1.00 80.94 342 ALA A CA 1
ATOM 2418 C C . ALA A 1 342 ? -15.595 -7.936 -15.188 1.00 80.94 342 ALA A C 1
ATOM 2420 O O . ALA A 1 342 ? -15.557 -7.829 -16.412 1.00 80.94 342 ALA A O 1
ATOM 2421 N N . LEU A 1 343 ? -15.955 -6.926 -14.390 1.00 82.75 343 LEU A N 1
ATOM 2422 C CA . LEU A 1 343 ? -16.266 -5.585 -14.880 1.00 82.75 343 LEU A CA 1
ATOM 2423 C C . LEU A 1 343 ? -15.045 -4.958 -15.556 1.00 82.75 343 LEU A C 1
ATOM 2425 O O . LEU A 1 343 ? -15.153 -4.470 -16.676 1.00 82.75 343 LEU A O 1
ATOM 2429 N N . ASP A 1 344 ? -13.884 -5.035 -14.909 1.00 80.44 344 ASP A N 1
ATOM 2430 C CA . ASP A 1 344 ? -12.611 -4.560 -15.448 1.00 80.44 344 ASP A CA 1
ATOM 2431 C C . ASP A 1 344 ? -12.281 -5.244 -16.790 1.00 80.44 344 ASP A C 1
ATOM 2433 O O . ASP A 1 344 ? -12.039 -4.563 -17.789 1.00 80.44 344 ASP A O 1
ATOM 2437 N N . ALA A 1 345 ? -12.411 -6.575 -16.865 1.00 80.38 345 ALA A N 1
ATOM 2438 C CA . ALA A 1 345 ? -12.257 -7.331 -18.109 1.00 80.38 345 ALA A CA 1
ATOM 2439 C C . ALA A 1 345 ? -13.264 -6.910 -19.196 1.00 80.38 345 ALA A C 1
ATOM 2441 O O . ALA A 1 345 ? -12.893 -6.774 -20.363 1.00 80.38 345 ALA A O 1
ATOM 2442 N N . ALA A 1 346 ? -14.530 -6.682 -18.830 1.00 81.62 346 ALA A N 1
ATOM 2443 C CA . ALA A 1 346 ? -15.577 -6.244 -19.753 1.00 81.62 346 ALA A CA 1
ATOM 2444 C C . ALA A 1 346 ? -15.329 -4.824 -20.289 1.00 81.62 346 ALA A C 1
ATOM 2446 O O . ALA A 1 346 ? -15.686 -4.525 -21.425 1.00 81.62 346 ALA A O 1
ATOM 2447 N N . THR A 1 347 ? -14.664 -3.968 -19.509 1.00 80.12 347 THR A N 1
ATOM 2448 C CA . THR A 1 347 ? -14.239 -2.622 -19.929 1.00 80.12 347 THR A CA 1
ATOM 2449 C C . THR A 1 347 ? -12.922 -2.602 -20.716 1.00 80.12 347 THR A C 1
ATOM 2451 O O . THR A 1 347 ? -12.368 -1.533 -20.960 1.00 80.12 347 THR A O 1
ATOM 2454 N N . GLY A 1 348 ? -12.424 -3.767 -21.147 1.00 72.19 348 GLY A N 1
ATOM 2455 C CA . GLY A 1 348 ? -11.204 -3.892 -21.951 1.00 72.19 348 GLY A CA 1
ATOM 2456 C C . GLY A 1 348 ? -9.922 -4.083 -21.138 1.00 72.19 348 GLY A C 1
ATOM 2457 O O . GLY A 1 348 ? -8.830 -3.937 -21.686 1.00 72.19 348 GLY A O 1
ATOM 2458 N N . GLY A 1 349 ? -10.035 -4.409 -19.849 1.00 73.06 349 GLY A N 1
ATOM 2459 C CA . GLY A 1 349 ? -8.901 -4.735 -18.996 1.00 73.06 349 GLY A CA 1
ATOM 2460 C C . GLY A 1 349 ? -8.197 -6.027 -19.412 1.00 73.06 349 GLY A C 1
ATOM 2461 O O . GLY A 1 349 ? -8.834 -7.059 -19.626 1.00 73.06 349 GLY A O 1
ATOM 2462 N N . ASP A 1 350 ? -6.867 -5.977 -19.498 1.00 71.75 350 ASP A N 1
ATOM 2463 C CA . ASP A 1 350 ? -6.006 -7.142 -19.730 1.00 71.75 350 ASP A CA 1
ATOM 2464 C C . ASP A 1 350 ? -4.927 -7.200 -18.644 1.00 71.75 350 ASP A C 1
ATOM 2466 O O . ASP A 1 350 ? -3.826 -6.657 -18.763 1.00 71.75 350 ASP A O 1
ATOM 2470 N N . SER A 1 351 ? -5.290 -7.820 -17.523 1.00 71.00 351 SER A N 1
ATOM 2471 C CA . SER A 1 351 ? -4.391 -8.111 -16.408 1.00 71.00 351 SER A CA 1
ATOM 2472 C C . SER A 1 351 ? -4.163 -9.615 -16.264 1.00 71.00 351 SER A C 1
ATOM 2474 O O . SER A 1 351 ? -4.964 -10.442 -16.710 1.00 71.00 351 SER A O 1
ATOM 2476 N N . HIS A 1 352 ? -3.075 -9.997 -15.591 1.00 71.31 352 HIS A N 1
ATOM 2477 C CA . HIS A 1 352 ? -2.821 -11.402 -15.263 1.00 71.31 352 HIS A CA 1
ATOM 2478 C C . HIS A 1 352 ? -3.985 -12.026 -14.472 1.00 71.31 352 HIS A C 1
ATOM 2480 O O . HIS A 1 352 ? -4.334 -13.173 -14.722 1.00 71.31 352 HIS A O 1
ATOM 2486 N N . VAL A 1 353 ? -4.644 -11.242 -13.610 1.00 69.44 353 VAL A N 1
ATOM 2487 C CA . VAL A 1 353 ? -5.829 -11.656 -12.847 1.00 69.44 353 VAL A CA 1
ATOM 2488 C C . VAL A 1 353 ? -7.004 -11.955 -13.777 1.00 69.44 353 VAL A C 1
ATOM 2490 O O . VAL A 1 353 ? -7.609 -13.019 -13.683 1.00 69.44 353 VAL A O 1
ATOM 2493 N N . THR A 1 354 ? -7.304 -11.059 -14.725 1.00 71.62 354 THR A N 1
ATOM 2494 C CA . THR A 1 354 ? -8.388 -11.291 -15.698 1.00 71.62 354 THR A CA 1
ATOM 2495 C C . THR A 1 354 ? -8.119 -12.510 -16.583 1.00 71.62 354 THR A C 1
ATOM 2497 O O . THR A 1 354 ? -9.050 -13.242 -16.916 1.00 71.62 354 THR A O 1
ATOM 2500 N N . ARG A 1 355 ? -6.847 -12.776 -16.922 1.00 73.19 355 ARG A N 1
ATOM 2501 C CA . ARG A 1 355 ? -6.444 -13.964 -17.685 1.00 73.19 355 ARG A CA 1
ATOM 2502 C C . ARG A 1 355 ? -6.577 -15.246 -16.868 1.00 73.19 355 ARG A C 1
ATOM 2504 O O . ARG A 1 355 ? -7.188 -16.177 -17.374 1.00 73.19 355 ARG A O 1
ATOM 2511 N N . ALA A 1 356 ? -6.121 -15.258 -15.617 1.00 73.19 356 ALA A N 1
ATOM 2512 C CA . ALA A 1 356 ? -6.252 -16.413 -14.729 1.00 73.19 356 ALA A CA 1
ATOM 2513 C C . ALA A 1 356 ? -7.725 -16.771 -14.462 1.00 73.19 356 ALA A C 1
ATOM 2515 O O . ALA A 1 356 ? -8.108 -17.936 -14.512 1.00 73.19 356 ALA A O 1
ATOM 2516 N N . VAL A 1 357 ? -8.590 -15.768 -14.260 1.00 76.38 357 VAL A N 1
ATOM 2517 C CA . VAL A 1 357 ? -10.041 -15.997 -14.129 1.00 76.38 357 VAL A CA 1
ATOM 2518 C C . VAL A 1 357 ? -10.634 -16.561 -15.425 1.00 76.38 357 VAL A C 1
ATOM 2520 O O . VAL A 1 357 ? -11.476 -17.455 -15.371 1.00 76.38 357 VAL A O 1
ATOM 2523 N N . ARG A 1 358 ? -10.178 -16.091 -16.594 1.00 78.25 358 ARG A N 1
ATOM 2524 C CA . ARG A 1 358 ? -10.621 -16.596 -17.905 1.00 78.25 358 ARG A CA 1
ATOM 2525 C C . ARG A 1 358 ? -10.137 -18.023 -18.189 1.00 78.25 358 ARG A C 1
ATOM 2527 O O . ARG A 1 358 ? -10.862 -18.775 -18.832 1.00 78.25 358 ARG A O 1
ATOM 2534 N N . GLY A 1 359 ? -8.946 -18.393 -17.719 1.00 77.38 359 GLY A N 1
ATOM 2535 C CA . GLY A 1 359 ? -8.386 -19.742 -17.850 1.00 77.38 359 GLY A CA 1
ATOM 2536 C C . GLY A 1 359 ? -8.994 -20.776 -16.897 1.00 77.38 359 GLY A C 1
ATOM 2537 O O . GLY A 1 359 ? -8.798 -21.978 -17.076 1.00 77.38 359 GLY A O 1
ATOM 2538 N N . GLY A 1 360 ? -9.795 -20.332 -15.924 1.00 83.19 360 GLY A N 1
ATOM 2539 C CA . GLY A 1 360 ? -10.600 -21.191 -15.062 1.00 83.19 360 GLY A CA 1
ATOM 2540 C C . GLY A 1 360 ? -9.895 -21.648 -13.774 1.00 83.19 360 GLY A C 1
ATOM 2541 O O . GLY A 1 360 ? -8.796 -21.200 -13.444 1.00 83.19 360 GLY A O 1
ATOM 2542 N N . PRO A 1 361 ? -10.530 -22.549 -12.999 1.00 81.75 361 PRO A N 1
ATOM 2543 C CA . PRO A 1 361 ? -10.094 -22.891 -11.642 1.00 81.75 361 PRO A CA 1
ATOM 2544 C C . PRO A 1 361 ? -8.715 -23.561 -11.578 1.00 81.75 361 PRO A C 1
ATOM 2546 O O . PRO A 1 361 ? -8.027 -23.421 -10.571 1.00 81.75 361 PRO A O 1
ATOM 2549 N N . GLY A 1 362 ? -8.290 -24.259 -12.638 1.00 82.31 362 GLY A N 1
ATOM 2550 C CA . GLY A 1 362 ? -6.969 -24.889 -12.700 1.00 82.31 362 GLY A CA 1
ATOM 2551 C C . GLY A 1 362 ? -5.822 -23.876 -12.743 1.00 82.31 362 GLY A C 1
ATOM 2552 O O . GLY A 1 362 ? -4.844 -24.035 -12.016 1.00 82.31 362 GLY A O 1
ATOM 2553 N N . GLU A 1 363 ? -5.959 -22.807 -13.536 1.00 80.81 363 GLU A N 1
ATOM 2554 C CA . GLU A 1 363 ? -4.967 -21.724 -13.574 1.00 80.81 363 GLU A CA 1
ATOM 2555 C C . GLU A 1 363 ? -4.941 -20.945 -12.253 1.00 80.81 363 GLU A C 1
ATOM 2557 O O . GLU A 1 363 ? -3.863 -20.682 -11.724 1.00 80.81 363 GLU A O 1
ATOM 2562 N N . LEU A 1 364 ? -6.112 -20.666 -11.664 1.00 80.56 364 LEU A N 1
ATOM 2563 C CA . LEU A 1 364 ? -6.206 -20.036 -10.341 1.00 80.56 364 LEU A CA 1
ATOM 2564 C C . LEU A 1 364 ? -5.516 -20.870 -9.255 1.00 80.56 364 LEU A C 1
ATOM 2566 O O . LEU A 1 364 ? -4.790 -20.324 -8.427 1.00 80.56 364 LEU A O 1
ATOM 2570 N N . TRP A 1 365 ? -5.720 -22.191 -9.261 1.00 83.75 365 TRP A N 1
ATOM 2571 C CA . TRP A 1 365 ? -5.068 -23.089 -8.312 1.00 83.75 365 TRP A CA 1
ATOM 2572 C C . TRP A 1 365 ? -3.551 -23.095 -8.491 1.00 83.75 365 TRP A C 1
ATOM 2574 O O . TRP A 1 365 ? -2.823 -22.949 -7.513 1.00 83.75 365 TRP A O 1
ATOM 2584 N N . HIS A 1 366 ? -3.075 -23.196 -9.734 1.00 83.62 366 HIS A N 1
ATOM 2585 C CA . HIS A 1 366 ? -1.649 -23.145 -10.041 1.00 83.62 366 HIS A CA 1
ATOM 2586 C C . HIS A 1 366 ? -1.010 -21.820 -9.581 1.00 83.62 366 HIS A C 1
ATOM 2588 O O . HIS A 1 366 ? 0.121 -21.801 -9.086 1.00 83.62 366 HIS A O 1
ATOM 2594 N N . ASP A 1 367 ? -1.700 -20.694 -9.752 1.00 80.88 367 ASP A N 1
ATOM 2595 C CA . ASP A 1 367 ? -1.209 -19.397 -9.286 1.00 80.88 367 ASP A CA 1
ATOM 2596 C C . ASP A 1 367 ? -1.163 -19.322 -7.755 1.00 80.88 367 ASP A C 1
ATOM 2598 O O . ASP A 1 367 ? -0.182 -18.824 -7.202 1.00 80.88 367 ASP A O 1
ATOM 2602 N N . LEU A 1 368 ? -2.166 -19.865 -7.058 1.00 82.69 368 LEU A N 1
ATOM 2603 C CA . LEU A 1 368 ? -2.169 -19.941 -5.594 1.00 82.69 368 LEU A CA 1
ATOM 2604 C C . LEU A 1 368 ? -1.038 -20.822 -5.057 1.00 82.69 368 LEU A C 1
ATOM 2606 O O . LEU A 1 368 ? -0.332 -20.399 -4.142 1.00 82.69 368 LEU A O 1
ATOM 2610 N N . THR A 1 369 ? -0.819 -22.010 -5.631 1.00 85.31 369 THR A N 1
ATOM 2611 C CA . THR A 1 369 ? 0.276 -22.894 -5.199 1.00 85.31 369 THR A CA 1
ATOM 2612 C C . THR A 1 369 ? 1.630 -22.240 -5.430 1.00 85.31 369 THR A C 1
ATOM 2614 O O . THR A 1 369 ? 2.458 -22.222 -4.527 1.00 85.31 369 THR A O 1
ATOM 2617 N N . ARG A 1 370 ? 1.826 -21.591 -6.586 1.00 84.81 370 ARG A N 1
ATOM 2618 C CA . ARG A 1 370 ? 3.060 -20.846 -6.863 1.00 84.81 370 ARG A CA 1
ATOM 2619 C C . ARG A 1 370 ? 3.293 -19.731 -5.840 1.00 84.81 370 ARG A C 1
ATOM 2621 O O . ARG A 1 370 ? 4.423 -19.536 -5.409 1.00 84.81 370 ARG A O 1
ATOM 2628 N N . ARG A 1 371 ? 2.252 -18.982 -5.459 1.00 83.50 371 ARG A N 1
ATOM 2629 C CA . ARG A 1 371 ? 2.368 -17.932 -4.431 1.00 83.50 371 ARG A CA 1
ATOM 2630 C C . ARG A 1 371 ? 2.712 -18.513 -3.061 1.00 83.50 371 ARG A C 1
ATOM 2632 O O . ARG A 1 371 ? 3.505 -17.913 -2.346 1.00 83.50 371 ARG A O 1
ATOM 2639 N N . ALA A 1 372 ? 2.152 -19.670 -2.710 1.00 85.06 372 ALA A N 1
ATOM 2640 C CA . ALA A 1 372 ? 2.487 -20.363 -1.471 1.00 85.06 372 ALA A CA 1
ATOM 2641 C C . ALA A 1 372 ? 3.966 -20.787 -1.442 1.00 85.06 372 ALA A C 1
ATOM 2643 O O . ALA A 1 372 ? 4.643 -20.524 -0.449 1.00 85.06 372 ALA A O 1
ATOM 2644 N N . ASP A 1 373 ? 4.479 -21.349 -2.540 1.00 86.94 373 ASP A N 1
ATOM 2645 C CA . ASP A 1 373 ? 5.895 -21.720 -2.664 1.00 86.94 373 ASP A CA 1
ATOM 2646 C C . ASP A 1 373 ? 6.804 -20.489 -2.519 1.00 86.94 373 ASP A C 1
ATOM 2648 O O . ASP A 1 373 ? 7.719 -20.484 -1.699 1.00 86.94 373 ASP A O 1
ATOM 2652 N N . LEU A 1 374 ? 6.488 -19.393 -3.223 1.00 85.00 374 LEU A N 1
ATOM 2653 C CA . LEU A 1 374 ? 7.229 -18.128 -3.117 1.00 85.00 374 LEU A CA 1
ATOM 2654 C C . LEU A 1 374 ? 7.203 -17.548 -1.695 1.00 85.00 374 LEU A C 1
ATOM 2656 O O . LEU A 1 374 ? 8.221 -17.054 -1.205 1.00 85.00 374 LEU A O 1
ATOM 2660 N N . SER A 1 375 ? 6.061 -17.633 -1.010 1.00 84.38 375 SER A N 1
ATOM 2661 C CA . SER A 1 375 ? 5.930 -17.218 0.388 1.00 84.38 375 SER A CA 1
ATOM 2662 C C . SER A 1 375 ? 6.849 -18.023 1.304 1.00 84.38 375 SER A C 1
ATOM 2664 O O . SER A 1 375 ? 7.524 -17.434 2.151 1.00 84.38 375 SER A O 1
ATOM 2666 N N . VAL A 1 376 ? 6.917 -19.345 1.133 1.00 87.62 376 VAL A N 1
ATOM 2667 C CA . VAL A 1 376 ? 7.804 -20.217 1.919 1.00 87.62 376 VAL A CA 1
ATOM 2668 C C . VAL A 1 376 ? 9.270 -19.915 1.612 1.00 87.62 376 VAL A C 1
ATOM 2670 O O . VAL A 1 376 ? 10.055 -19.707 2.539 1.00 87.62 376 VAL A O 1
ATOM 2673 N N . ASP A 1 377 ? 9.626 -19.795 0.334 1.00 87.44 377 ASP A N 1
ATOM 2674 C CA . ASP A 1 377 ? 10.988 -19.478 -0.104 1.00 87.44 377 ASP A CA 1
ATOM 2675 C C . ASP A 1 377 ? 11.465 -18.126 0.445 1.00 87.44 377 ASP A C 1
ATOM 2677 O O . ASP A 1 377 ? 12.618 -17.984 0.862 1.00 87.44 377 ASP A O 1
ATOM 2681 N N . SER A 1 378 ? 10.568 -17.138 0.537 1.00 84.00 378 SER A N 1
ATOM 2682 C CA . SER A 1 378 ? 10.881 -15.822 1.112 1.00 84.00 378 SER A CA 1
ATOM 2683 C C . SER A 1 378 ? 11.286 -15.881 2.595 1.00 84.00 378 SER A C 1
ATOM 2685 O O . SER A 1 378 ? 11.997 -14.999 3.085 1.00 84.00 378 SER A O 1
ATOM 2687 N N . LEU A 1 379 ? 10.874 -16.934 3.310 1.00 88.75 379 LEU A N 1
ATOM 2688 C CA . LEU A 1 379 ? 11.164 -17.165 4.726 1.00 88.75 379 LEU A CA 1
ATOM 2689 C C . LEU A 1 379 ? 12.350 -18.112 4.953 1.00 88.75 379 LEU A C 1
ATOM 2691 O O . LEU A 1 379 ? 12.696 -18.378 6.102 1.00 88.75 379 LEU A O 1
ATOM 2695 N N . ALA A 1 380 ? 13.011 -18.588 3.894 1.00 89.69 380 ALA A N 1
ATOM 2696 C CA . ALA A 1 380 ? 14.113 -19.544 4.006 1.00 89.69 380 ALA A CA 1
ATOM 2697 C C . ALA A 1 380 ? 15.347 -18.983 4.742 1.00 89.69 380 ALA A C 1
ATOM 2699 O O . ALA A 1 380 ? 16.151 -19.744 5.282 1.00 89.69 380 ALA A O 1
ATOM 2700 N N . SER A 1 381 ? 15.520 -17.655 4.785 1.00 92.62 381 SER A N 1
ATOM 2701 C CA . SER A 1 381 ? 16.629 -17.045 5.528 1.00 92.62 381 SER A CA 1
ATOM 2702 C C . SER A 1 381 ? 16.312 -16.930 7.032 1.00 92.62 381 SER A C 1
ATOM 2704 O O . SER A 1 381 ? 15.222 -16.473 7.389 1.00 92.62 381 SER A O 1
ATOM 2706 N N . PRO A 1 382 ? 17.267 -17.233 7.940 1.00 92.50 382 PRO A N 1
ATOM 2707 C CA . PRO A 1 382 ? 17.045 -17.122 9.388 1.00 92.50 382 PRO A CA 1
ATOM 2708 C C . PRO A 1 382 ? 16.609 -15.722 9.833 1.00 92.50 382 PRO A C 1
ATOM 2710 O O . PRO A 1 382 ? 15.798 -15.571 10.744 1.00 92.50 382 PRO A O 1
ATOM 2713 N N . HIS A 1 383 ? 17.126 -14.687 9.167 1.00 91.50 383 HIS A N 1
ATOM 2714 C CA . HIS A 1 383 ? 16.758 -13.305 9.448 1.00 91.50 383 HIS A CA 1
ATOM 2715 C C . HIS A 1 383 ? 15.304 -13.002 9.056 1.00 91.50 383 HIS A C 1
ATOM 2717 O O . HIS A 1 383 ? 14.566 -12.439 9.864 1.00 91.50 383 HIS A O 1
ATOM 2723 N 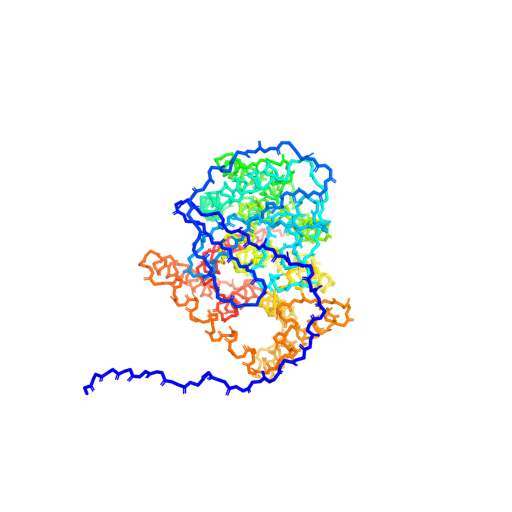N . ALA A 1 384 ? 14.866 -13.416 7.860 1.00 90.75 384 ALA A N 1
ATOM 2724 C CA . ALA A 1 384 ? 13.476 -13.247 7.431 1.00 90.75 384 ALA A CA 1
ATOM 2725 C C . ALA A 1 384 ? 12.510 -14.028 8.333 1.00 90.75 384 ALA A C 1
ATOM 2727 O O . ALA A 1 384 ? 11.492 -13.479 8.750 1.00 90.75 384 ALA A O 1
ATOM 2728 N N . ALA A 1 385 ? 12.860 -15.265 8.698 1.00 92.00 385 ALA A N 1
ATOM 2729 C CA . ALA A 1 385 ? 12.075 -16.077 9.623 1.00 92.00 385 ALA A CA 1
ATOM 2730 C C . ALA A 1 385 ? 11.933 -15.408 11.002 1.00 92.00 385 ALA A C 1
ATOM 2732 O O . ALA A 1 385 ? 10.830 -15.339 11.543 1.00 92.00 385 ALA A O 1
ATOM 2733 N N . LEU A 1 386 ? 13.023 -14.857 11.552 1.00 94.88 386 LEU A N 1
ATOM 2734 C CA . LEU A 1 386 ? 12.993 -14.131 12.824 1.00 94.88 386 LEU A CA 1
ATOM 2735 C C . LEU A 1 386 ? 12.092 -12.891 12.752 1.00 94.88 386 LEU A C 1
ATOM 2737 O O . LEU A 1 386 ? 11.257 -12.686 13.631 1.00 94.88 386 LEU A O 1
ATOM 2741 N N . LEU A 1 387 ? 12.231 -12.073 11.706 1.00 93.75 387 LEU A N 1
ATOM 2742 C CA . LEU A 1 387 ? 11.394 -10.885 11.519 1.00 93.75 387 LEU A CA 1
ATOM 2743 C C . LEU A 1 387 ? 9.912 -11.248 11.351 1.00 93.75 387 LEU A C 1
ATOM 2745 O O . LEU A 1 387 ? 9.051 -10.595 11.944 1.00 93.75 387 LEU A O 1
ATOM 2749 N N . ALA A 1 388 ? 9.612 -12.310 10.602 1.00 94.06 388 ALA A N 1
ATOM 2750 C CA . ALA A 1 388 ? 8.259 -12.836 10.467 1.00 94.06 388 ALA A CA 1
ATOM 2751 C C . ALA A 1 388 ? 7.699 -13.286 11.825 1.00 94.06 388 ALA A C 1
ATOM 2753 O O . ALA A 1 388 ? 6.582 -12.912 12.183 1.00 94.06 388 ALA A O 1
ATOM 2754 N N . LEU A 1 389 ? 8.485 -14.013 12.626 1.00 96.06 389 LEU A N 1
ATOM 2755 C CA . LEU A 1 389 ? 8.081 -14.450 13.962 1.00 96.06 389 LEU A CA 1
ATOM 2756 C C . LEU A 1 389 ? 7.792 -13.261 14.890 1.00 96.06 389 LEU A C 1
ATOM 2758 O O . LEU A 1 389 ? 6.794 -13.278 15.612 1.00 96.06 389 LEU A O 1
ATOM 2762 N N . ILE A 1 390 ? 8.626 -12.217 14.853 1.00 96.06 390 ILE A N 1
ATOM 2763 C CA . ILE A 1 390 ? 8.421 -10.981 15.623 1.00 96.06 390 ILE A CA 1
ATOM 2764 C C . ILE A 1 390 ? 7.118 -10.296 15.195 1.00 96.06 390 ILE A C 1
ATOM 2766 O O . ILE A 1 390 ? 6.284 -9.984 16.047 1.00 96.06 390 ILE A O 1
ATOM 2770 N N . GLY A 1 391 ? 6.909 -10.102 13.889 1.00 96.38 391 GLY A N 1
ATOM 2771 C CA . GLY A 1 391 ? 5.697 -9.475 13.357 1.00 96.38 391 GLY A CA 1
ATOM 2772 C C . GLY A 1 391 ? 4.432 -10.262 13.707 1.00 96.38 391 GLY A C 1
ATOM 2773 O O . GLY A 1 391 ? 3.452 -9.688 14.188 1.00 96.38 391 GLY A O 1
ATOM 2774 N N . LEU A 1 392 ? 4.474 -11.589 13.559 1.00 96.69 392 LEU A N 1
ATOM 2775 C CA . LEU A 1 392 ? 3.377 -12.487 13.916 1.00 96.69 392 LEU A CA 1
ATOM 2776 C C . LEU A 1 392 ? 3.080 -12.448 15.418 1.00 96.69 392 LEU A C 1
ATOM 2778 O O . LEU A 1 392 ? 1.920 -12.337 15.810 1.00 96.69 392 LEU A O 1
ATOM 2782 N N . SER A 1 393 ? 4.115 -12.477 16.260 1.00 97.38 393 SER A N 1
ATOM 2783 C CA . SER A 1 393 ? 3.972 -12.380 17.717 1.00 97.38 393 SER A CA 1
ATOM 2784 C C . SER A 1 393 ? 3.370 -11.038 18.133 1.00 97.38 393 SER A C 1
ATOM 2786 O O . SER A 1 393 ? 2.495 -10.996 18.999 1.00 97.38 393 SER A O 1
ATOM 2788 N N . GLY A 1 394 ? 3.774 -9.944 17.481 1.00 96.12 394 GLY A N 1
ATOM 2789 C CA . GLY A 1 394 ? 3.194 -8.617 17.681 1.00 96.12 394 GLY A CA 1
ATOM 2790 C C . GLY A 1 394 ? 1.708 -8.571 17.318 1.00 96.12 394 GLY A C 1
ATOM 2791 O O . GLY A 1 394 ? 0.888 -8.112 18.114 1.00 96.12 394 GLY A O 1
ATOM 2792 N N . LEU A 1 395 ? 1.328 -9.109 16.156 1.00 96.88 395 LEU A N 1
ATOM 2793 C CA . LEU A 1 395 ? -0.077 -9.198 15.742 1.00 96.88 395 LEU A CA 1
ATOM 2794 C C . LEU A 1 395 ? -0.897 -10.095 16.676 1.00 96.88 395 LEU A C 1
ATOM 2796 O O . LEU A 1 395 ? -1.997 -9.710 17.080 1.00 96.88 395 LEU A O 1
ATOM 2800 N N . ALA A 1 396 ? -0.357 -11.246 17.080 1.00 96.81 396 ALA A N 1
ATOM 2801 C CA . ALA A 1 396 ? -0.990 -12.143 18.041 1.00 96.81 396 ALA A CA 1
ATOM 2802 C C . ALA A 1 396 ? -1.219 -11.430 19.380 1.00 96.81 396 ALA A C 1
ATOM 2804 O O . ALA A 1 396 ? -2.347 -11.396 19.874 1.00 96.81 396 ALA A O 1
ATOM 2805 N N . PHE A 1 397 ? -0.197 -10.760 19.917 1.00 97.00 397 PHE A N 1
ATOM 2806 C CA . PHE A 1 397 ? -0.314 -9.937 21.117 1.00 97.00 397 PHE A CA 1
ATOM 2807 C C . PHE A 1 397 ? -1.435 -8.900 20.979 1.00 97.00 397 PHE A C 1
ATOM 2809 O O . PHE A 1 397 ? -2.340 -8.852 21.814 1.00 97.00 397 PHE A O 1
ATOM 2816 N N . LEU A 1 398 ? -1.431 -8.107 19.903 1.00 95.62 398 LEU A N 1
ATOM 2817 C CA . LEU A 1 398 ? -2.444 -7.079 19.657 1.00 95.62 398 LEU A CA 1
ATOM 2818 C C . LEU A 1 398 ? -3.852 -7.675 19.513 1.00 95.62 398 LEU A C 1
ATOM 2820 O O . LEU A 1 398 ? -4.817 -7.073 19.992 1.00 95.62 398 LEU A O 1
ATOM 2824 N N . SER A 1 399 ? -3.979 -8.867 18.927 1.00 94.69 399 SER A N 1
ATOM 2825 C CA . SER A 1 399 ? -5.253 -9.579 18.769 1.00 94.69 399 SER A CA 1
ATOM 2826 C C . SER A 1 399 ? -5.861 -10.040 20.099 1.00 94.69 399 SER A C 1
ATOM 2828 O O . SER A 1 399 ? -7.089 -10.106 20.224 1.00 94.69 399 SER A O 1
ATOM 2830 N N . LEU A 1 400 ? -5.018 -10.295 21.106 1.00 96.31 400 LEU A N 1
ATOM 2831 C CA . LEU A 1 400 ? -5.418 -10.722 22.447 1.00 96.31 400 LEU A CA 1
ATOM 2832 C C . LEU A 1 400 ? -5.748 -9.531 23.364 1.00 96.31 400 LEU A C 1
ATOM 2834 O O . LEU A 1 400 ? -6.467 -9.681 24.354 1.00 96.31 400 LEU A O 1
ATOM 2838 N N . ARG A 1 401 ? -5.281 -8.315 23.042 1.00 94.56 401 ARG A N 1
ATOM 2839 C CA . ARG A 1 401 ? -5.509 -7.123 23.877 1.00 94.56 401 ARG A CA 1
ATOM 2840 C C . ARG A 1 401 ? -6.914 -6.537 23.715 1.00 94.56 401 ARG A C 1
ATOM 2842 O O . ARG A 1 401 ? -7.253 -5.934 22.691 1.00 94.56 401 ARG A O 1
ATOM 2849 N N . ARG A 1 402 ? -7.698 -6.615 24.794 1.00 90.94 402 ARG A N 1
ATOM 2850 C CA . ARG A 1 402 ? -9.029 -6.001 24.953 1.00 90.94 402 ARG A CA 1
ATOM 2851 C C . ARG A 1 402 ? -8.958 -4.577 25.552 1.00 90.94 402 ARG A C 1
ATOM 2853 O O . ARG A 1 402 ? -7.969 -4.259 26.224 1.00 90.94 402 ARG A O 1
ATOM 2860 N N . PRO A 1 403 ? -9.985 -3.727 25.335 1.00 90.75 403 PRO A N 1
ATOM 2861 C CA . PRO A 1 403 ? -11.122 -3.901 24.414 1.00 90.75 403 PRO A CA 1
ATOM 2862 C C . PRO A 1 403 ? -10.698 -3.730 22.945 1.00 90.75 403 PRO A C 1
ATOM 2864 O O . PRO A 1 403 ? -9.827 -2.915 22.664 1.00 90.75 403 PRO A O 1
ATOM 2867 N N . ARG A 1 404 ? -11.291 -4.495 22.010 1.00 90.12 404 ARG A N 1
ATOM 2868 C CA . ARG A 1 404 ? -10.996 -4.416 20.560 1.00 90.12 404 ARG A CA 1
ATOM 2869 C C . ARG A 1 404 ? -11.984 -3.517 19.831 1.00 90.12 404 ARG A C 1
ATOM 2871 O O . ARG A 1 404 ? -13.191 -3.710 19.970 1.00 90.12 404 ARG A O 1
ATOM 2878 N N . SER A 1 405 ? -11.460 -2.570 19.055 1.00 94.88 405 SER A N 1
ATOM 2879 C CA . SER A 1 405 ? -12.271 -1.726 18.184 1.00 94.88 405 SER A CA 1
ATOM 2880 C C . SER A 1 405 ? -12.728 -2.508 16.936 1.00 94.88 405 SER A C 1
ATOM 2882 O O . SER A 1 405 ? -12.068 -3.473 16.535 1.00 94.88 405 SER A O 1
ATOM 2884 N N . PRO A 1 406 ? -13.818 -2.075 16.276 1.00 96.12 406 PRO A N 1
ATOM 2885 C CA . PRO A 1 406 ? -14.216 -2.583 14.962 1.00 96.12 406 PRO A CA 1
ATOM 2886 C C . PRO A 1 406 ? -13.114 -2.497 13.897 1.00 96.12 406 PRO A C 1
ATOM 2888 O O . PRO A 1 406 ? -12.976 -3.414 13.093 1.00 96.12 406 PRO A O 1
ATOM 2891 N N . VAL A 1 407 ? -12.326 -1.414 13.899 1.00 97.50 407 VAL A N 1
ATOM 2892 C CA . VAL A 1 407 ? -11.266 -1.172 12.905 1.00 97.50 407 VAL A CA 1
ATOM 2893 C C . VAL A 1 407 ? -10.115 -2.149 13.106 1.00 97.50 407 VAL A C 1
ATOM 2895 O O . VAL A 1 407 ? -9.644 -2.746 12.145 1.00 97.50 407 VAL A O 1
ATOM 2898 N N . ARG A 1 408 ? -9.702 -2.375 14.356 1.00 97.12 408 ARG A N 1
ATOM 2899 C CA . ARG A 1 408 ? -8.619 -3.306 14.674 1.00 97.12 408 ARG A CA 1
ATOM 2900 C C . ARG A 1 408 ? -8.977 -4.748 14.324 1.00 97.12 408 ARG A C 1
ATOM 2902 O O . ARG A 1 408 ? -8.146 -5.448 13.761 1.00 97.12 408 ARG A O 1
ATOM 2909 N N . ASP A 1 409 ? -10.214 -5.175 14.590 1.00 96.94 409 ASP A N 1
ATOM 2910 C CA . ASP A 1 409 ? -10.695 -6.494 14.151 1.00 96.94 409 ASP A CA 1
ATOM 2911 C C . ASP A 1 409 ? -10.669 -6.619 12.613 1.00 96.94 409 ASP A C 1
ATOM 2913 O O . ASP A 1 409 ? -10.224 -7.637 12.088 1.00 96.94 409 ASP A O 1
ATOM 2917 N N . ALA A 1 410 ? -11.094 -5.576 11.893 1.00 97.62 410 ALA A N 1
ATOM 2918 C CA . ALA A 1 410 ? -11.081 -5.548 10.431 1.00 97.62 410 ALA A CA 1
ATOM 2919 C C . ALA A 1 410 ? -9.664 -5.620 9.840 1.00 97.62 410 ALA A C 1
ATOM 2921 O O . ALA A 1 410 ? -9.426 -6.400 8.921 1.00 97.62 410 ALA A O 1
ATOM 2922 N N . VAL A 1 411 ? -8.715 -4.858 10.396 1.00 98.06 411 VAL A N 1
ATOM 2923 C CA . VAL A 1 411 ? -7.302 -4.882 9.986 1.00 98.06 411 VAL A CA 1
ATOM 2924 C C . VAL A 1 411 ? -6.694 -6.262 10.222 1.00 98.06 411 VAL A C 1
ATOM 2926 O O . VAL A 1 411 ? -6.047 -6.794 9.329 1.00 98.06 411 VAL A O 1
ATOM 2929 N N . LEU A 1 412 ? -6.929 -6.877 11.386 1.00 97.75 412 LEU A N 1
ATOM 2930 C CA . LEU A 1 412 ? -6.391 -8.206 11.695 1.00 97.75 412 LEU A CA 1
ATOM 2931 C C . LEU A 1 412 ? -6.917 -9.286 10.741 1.00 97.75 412 LEU A C 1
ATOM 2933 O O . LEU A 1 412 ? -6.139 -10.130 10.302 1.00 97.75 412 LEU A O 1
ATOM 2937 N N . VAL A 1 413 ? -8.208 -9.255 10.390 1.00 97.19 413 VAL A N 1
ATOM 2938 C CA . VAL A 1 413 ? -8.769 -10.202 9.411 1.00 97.19 413 VAL A CA 1
ATOM 2939 C C . VAL A 1 413 ? -8.202 -9.951 8.018 1.00 97.19 413 VAL A C 1
ATOM 2941 O O . VAL A 1 413 ? -7.809 -10.900 7.349 1.00 97.19 413 VAL A O 1
ATOM 2944 N N . ALA A 1 414 ? -8.108 -8.694 7.587 1.00 97.50 414 ALA A N 1
ATOM 2945 C CA . ALA A 1 414 ? -7.514 -8.366 6.298 1.00 97.50 414 ALA A CA 1
ATOM 2946 C C . ALA A 1 414 ? -6.037 -8.795 6.216 1.00 97.50 414 ALA A C 1
ATOM 2948 O O . ALA A 1 414 ? -5.632 -9.381 5.218 1.00 97.50 414 ALA A O 1
ATOM 2949 N N . LEU A 1 415 ? -5.247 -8.612 7.281 1.00 97.50 415 LEU A N 1
ATOM 2950 C CA . LEU A 1 415 ? -3.874 -9.125 7.352 1.00 97.50 415 LEU A CA 1
ATOM 2951 C C . LEU A 1 415 ? -3.828 -10.656 7.310 1.00 97.50 415 LEU A C 1
ATOM 2953 O O . LEU A 1 415 ? -2.993 -11.210 6.605 1.00 97.50 415 LEU A O 1
ATOM 2957 N N . ALA A 1 416 ? -4.737 -11.345 8.005 1.00 96.31 416 ALA A N 1
ATOM 2958 C CA . ALA A 1 416 ? -4.827 -12.802 7.933 1.00 96.31 416 ALA A CA 1
ATOM 2959 C C . ALA A 1 416 ? -5.138 -13.285 6.506 1.00 96.31 416 ALA A C 1
ATOM 2961 O O . ALA A 1 416 ? -4.514 -14.230 6.037 1.00 96.31 416 ALA A O 1
ATOM 2962 N N . VAL A 1 417 ? -6.045 -12.6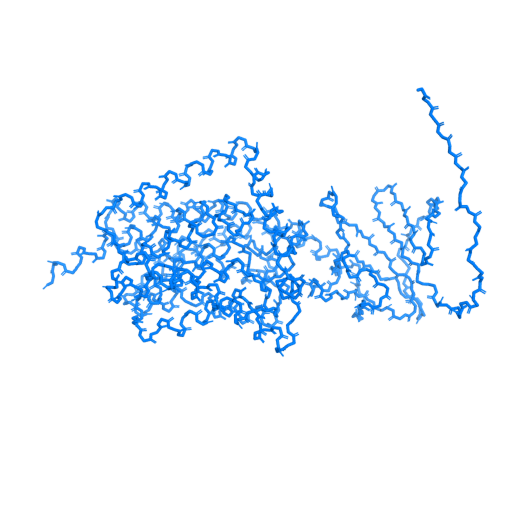06 5.795 1.00 95.31 417 VAL A N 1
ATOM 2963 C CA . VAL A 1 417 ? -6.314 -12.877 4.374 1.00 95.31 417 VAL A CA 1
ATOM 2964 C C . VAL A 1 417 ? -5.079 -12.580 3.522 1.00 95.31 417 VAL A C 1
ATOM 2966 O O . VAL A 1 417 ? -4.738 -13.395 2.672 1.00 95.31 417 VAL A O 1
ATOM 2969 N N . SER A 1 418 ? -4.365 -11.479 3.783 1.00 95.06 418 SER A N 1
ATOM 2970 C CA . SER A 1 418 ? -3.135 -11.104 3.066 1.00 95.06 418 SER A CA 1
ATOM 2971 C C . SER A 1 418 ? -2.078 -12.204 3.154 1.00 95.06 418 SER A C 1
ATOM 2973 O O . SER A 1 418 ? -1.524 -12.594 2.135 1.00 95.06 418 SER A O 1
ATOM 2975 N N . LEU A 1 419 ? -1.877 -12.801 4.334 1.00 93.56 419 LEU A N 1
ATOM 2976 C CA . LEU A 1 419 ? -0.939 -13.919 4.515 1.00 93.56 419 LEU A CA 1
ATOM 2977 C C . LEU A 1 419 ? -1.307 -15.179 3.719 1.00 93.56 419 LEU A C 1
ATOM 2979 O O . LEU A 1 419 ? -0.442 -16.020 3.497 1.00 93.56 419 LEU A O 1
ATOM 2983 N N . VAL A 1 420 ? -2.572 -15.322 3.317 1.00 91.12 420 VAL A N 1
ATOM 2984 C CA . VAL A 1 420 ? -3.048 -16.453 2.511 1.00 91.12 420 VAL A CA 1
ATOM 2985 C C . VAL A 1 420 ? -2.942 -16.160 1.016 1.00 91.12 420 VAL A C 1
ATOM 2987 O O . VAL A 1 420 ? -2.589 -17.049 0.247 1.00 91.12 420 VAL A O 1
ATOM 2990 N N . VAL A 1 421 ? -3.282 -14.942 0.584 1.00 89.75 421 VAL A N 1
ATOM 2991 C CA . VAL A 1 421 ? -3.433 -14.622 -0.849 1.00 89.75 421 VAL A CA 1
ATOM 2992 C C . VAL A 1 421 ? -2.200 -13.970 -1.476 1.00 89.75 421 VAL A C 1
ATOM 2994 O O . VAL A 1 421 ? -2.055 -14.005 -2.703 1.00 89.75 421 VAL A O 1
ATOM 2997 N N . ASN A 1 422 ? -1.320 -13.384 -0.664 1.00 89.94 422 ASN A N 1
ATOM 2998 C CA . ASN A 1 422 ? -0.135 -12.665 -1.122 1.00 89.94 422 ASN A CA 1
ATOM 2999 C C . ASN A 1 422 ? 1.140 -13.505 -0.967 1.00 89.94 422 ASN A C 1
ATOM 3001 O O . ASN A 1 422 ? 1.254 -14.356 -0.090 1.00 89.94 422 ASN A O 1
ATOM 3005 N N . ASP A 1 423 ? 2.117 -13.225 -1.826 1.00 86.56 423 ASP A N 1
ATOM 3006 C CA . ASP A 1 423 ? 3.420 -13.899 -1.941 1.00 86.56 423 ASP A CA 1
ATOM 3007 C C . ASP A 1 423 ? 4.545 -13.206 -1.145 1.00 86.56 423 ASP A C 1
ATOM 3009 O O . ASP A 1 423 ? 5.724 -13.522 -1.288 1.00 86.56 423 ASP A O 1
ATOM 3013 N N . SER A 1 424 ? 4.193 -12.234 -0.299 1.00 88.62 424 SER A N 1
ATOM 3014 C CA . SER A 1 424 ? 5.137 -11.413 0.469 1.00 88.62 424 SER A CA 1
ATOM 3015 C C . SER A 1 424 ? 4.786 -11.404 1.967 1.00 88.62 424 SER A C 1
ATOM 3017 O O . SER A 1 424 ? 4.404 -10.359 2.515 1.00 88.62 424 SER A O 1
ATOM 3019 N N . PRO A 1 425 ? 4.888 -12.552 2.664 1.00 90.88 425 PRO A N 1
ATOM 3020 C CA . PRO A 1 425 ? 4.441 -12.683 4.050 1.00 90.88 425 PRO A CA 1
ATOM 3021 C C . PRO A 1 425 ? 5.230 -11.774 4.996 1.00 90.88 425 PRO A C 1
ATOM 3023 O O . PRO A 1 425 ? 4.666 -11.223 5.938 1.00 90.88 425 PRO A O 1
ATOM 3026 N N . LEU A 1 426 ? 6.519 -11.548 4.721 1.00 92.31 426 LEU A N 1
ATOM 3027 C CA . LEU A 1 426 ? 7.350 -10.654 5.524 1.00 92.31 426 LEU A CA 1
ATOM 3028 C C . LEU A 1 426 ? 6.870 -9.196 5.459 1.00 92.31 426 LEU A C 1
ATOM 3030 O O . LEU A 1 426 ? 6.831 -8.526 6.489 1.00 92.31 426 LEU A O 1
ATOM 3034 N N . ASP A 1 427 ? 6.454 -8.724 4.281 1.00 91.88 427 ASP A N 1
ATOM 3035 C CA . ASP A 1 427 ? 5.885 -7.382 4.125 1.00 91.88 427 ASP A CA 1
ATOM 3036 C C . ASP A 1 427 ? 4.551 -7.284 4.886 1.00 91.88 427 ASP A C 1
ATOM 3038 O O . ASP A 1 427 ? 4.345 -6.349 5.663 1.00 91.88 427 ASP A O 1
ATOM 3042 N N . ALA A 1 428 ? 3.676 -8.286 4.743 1.00 94.69 428 ALA A N 1
ATOM 3043 C CA . ALA A 1 428 ? 2.394 -8.332 5.445 1.00 94.69 428 ALA A CA 1
ATOM 3044 C C . ALA A 1 428 ? 2.566 -8.309 6.978 1.00 94.69 428 ALA A C 1
ATOM 3046 O O . ALA A 1 428 ? 1.885 -7.553 7.673 1.00 94.69 428 ALA A O 1
ATOM 3047 N N . LEU A 1 429 ? 3.504 -9.093 7.518 1.00 96.31 429 LEU A N 1
ATOM 3048 C CA . LEU A 1 429 ? 3.782 -9.160 8.956 1.00 96.31 429 LEU A CA 1
ATOM 3049 C C . LEU A 1 429 ? 4.505 -7.909 9.465 1.00 96.31 429 LEU A C 1
ATOM 3051 O O . LEU A 1 429 ? 4.112 -7.349 10.489 1.00 96.31 429 LEU A O 1
ATOM 3055 N N . GLY A 1 430 ? 5.541 -7.449 8.765 1.00 95.06 430 GLY A N 1
ATOM 3056 C CA . GLY A 1 430 ? 6.342 -6.293 9.163 1.00 95.06 430 GLY A CA 1
ATOM 3057 C C . GLY A 1 430 ? 5.530 -5.000 9.139 1.00 95.06 430 GLY A C 1
ATOM 3058 O O . GLY A 1 430 ? 5.350 -4.351 10.170 1.00 95.06 430 GLY A O 1
ATOM 3059 N N . TYR A 1 431 ? 4.967 -4.651 7.981 1.00 96.50 431 TYR A N 1
ATOM 3060 C CA . TYR A 1 431 ? 4.169 -3.432 7.845 1.00 96.50 431 TYR A CA 1
ATOM 3061 C C . TYR A 1 431 ? 2.826 -3.537 8.560 1.00 96.50 431 TYR A C 1
ATOM 3063 O O . TYR A 1 431 ? 2.399 -2.573 9.194 1.00 96.50 431 TYR A O 1
ATOM 3071 N N . GLY A 1 432 ? 2.182 -4.707 8.516 1.00 96.94 432 GLY A N 1
ATOM 3072 C CA . GLY A 1 432 ? 0.907 -4.929 9.189 1.00 96.94 432 GLY A CA 1
ATOM 3073 C C . GLY A 1 432 ? 1.023 -4.806 10.705 1.00 96.94 432 GLY A C 1
ATOM 3074 O O . GLY A 1 432 ? 0.182 -4.158 11.328 1.00 96.94 432 GLY A O 1
ATOM 3075 N N . SER A 1 433 ? 2.083 -5.355 11.311 1.00 97.44 433 SER A N 1
ATOM 3076 C CA . SER A 1 433 ? 2.322 -5.208 12.753 1.00 97.44 433 SER A CA 1
ATOM 3077 C C . SER A 1 433 ? 2.630 -3.761 13.145 1.00 97.44 433 SER A C 1
ATOM 3079 O O . SER A 1 433 ? 2.063 -3.272 14.126 1.00 97.44 433 SER A O 1
ATOM 3081 N N . ALA A 1 434 ? 3.437 -3.039 12.361 1.00 97.88 434 ALA A N 1
ATOM 3082 C CA . ALA A 1 434 ? 3.727 -1.626 12.602 1.00 97.88 434 ALA A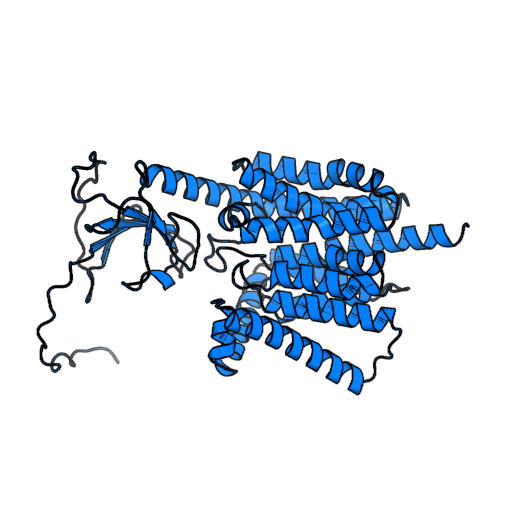 CA 1
ATOM 3083 C C . ALA A 1 434 ? 2.462 -0.756 12.501 1.00 97.88 434 ALA A C 1
ATOM 3085 O O . ALA A 1 434 ? 2.139 -0.014 13.432 1.00 97.88 434 ALA A O 1
ATOM 3086 N N . ALA A 1 435 ? 1.688 -0.910 11.422 1.00 97.56 435 ALA A N 1
ATOM 3087 C CA . ALA A 1 435 ? 0.439 -0.183 11.213 1.00 97.56 435 ALA A CA 1
ATOM 3088 C C . ALA A 1 435 ? -0.609 -0.517 12.291 1.00 97.56 435 ALA A C 1
ATOM 3090 O O . ALA A 1 435 ? -1.265 0.379 12.828 1.00 97.56 435 ALA A O 1
ATOM 3091 N N . CYS A 1 436 ? -0.737 -1.791 12.678 1.00 97.62 436 CYS A N 1
ATOM 3092 C CA . CYS A 1 436 ? -1.647 -2.203 13.746 1.00 97.62 436 CYS A CA 1
ATOM 3093 C C . CYS A 1 436 ? -1.202 -1.685 15.126 1.00 97.62 436 CYS A C 1
ATOM 3095 O O . CYS A 1 436 ? -2.052 -1.390 15.970 1.00 97.62 436 CYS A O 1
ATOM 3097 N N . THR A 1 437 ? 0.105 -1.541 15.363 1.00 97.94 437 THR A N 1
ATOM 3098 C CA . THR A 1 437 ? 0.651 -0.941 16.592 1.00 97.94 437 THR A CA 1
ATOM 3099 C C . THR A 1 437 ? 0.334 0.552 16.661 1.00 97.94 437 THR A C 1
ATOM 3101 O O . THR A 1 437 ? -0.118 1.025 17.704 1.00 97.94 437 THR A O 1
ATOM 3104 N N . ALA A 1 438 ? 0.488 1.282 15.551 1.00 98.19 438 ALA A N 1
ATOM 3105 C CA . ALA A 1 438 ? 0.088 2.687 15.448 1.00 98.19 438 ALA A CA 1
ATOM 3106 C C . ALA A 1 438 ? -1.422 2.881 15.667 1.00 98.19 438 ALA A C 1
ATOM 3108 O O . ALA A 1 438 ? -1.840 3.768 16.410 1.00 98.19 438 ALA A O 1
ATOM 3109 N N . LEU A 1 439 ? -2.250 2.006 15.087 1.00 98.06 439 LEU A N 1
ATOM 3110 C CA . LEU A 1 439 ? -3.691 2.005 15.336 1.00 98.06 439 LEU A CA 1
ATOM 3111 C C . LEU A 1 439 ? -4.008 1.764 16.816 1.00 98.06 439 LEU A C 1
ATOM 3113 O O . LEU A 1 439 ? -4.786 2.505 17.416 1.00 98.06 439 LEU A O 1
ATOM 3117 N N . TRP A 1 440 ? -3.393 0.749 17.421 1.00 97.00 440 TRP A N 1
ATOM 3118 C CA . TRP A 1 440 ? -3.629 0.400 18.819 1.00 97.00 440 TRP A CA 1
ATOM 3119 C C . TRP A 1 440 ? -3.218 1.514 19.789 1.00 97.00 440 TRP A C 1
ATOM 3121 O O . TRP A 1 440 ? -3.952 1.790 20.744 1.00 97.00 440 TRP A O 1
ATOM 3131 N N . SER A 1 441 ? -2.081 2.174 19.550 1.00 96.19 441 SER A N 1
ATOM 3132 C CA . SER A 1 441 ? -1.627 3.285 20.390 1.00 96.19 441 SER A CA 1
ATOM 3133 C C . SER A 1 441 ? -2.586 4.476 20.300 1.00 96.19 441 SER A C 1
ATOM 3135 O O . SER A 1 441 ? -2.997 5.007 21.332 1.00 96.19 441 SER A O 1
ATOM 3137 N N . TRP A 1 442 ? -3.040 4.840 19.097 1.00 96.19 442 TRP A N 1
ATOM 3138 C CA . TRP A 1 442 ? -4.017 5.913 18.898 1.00 96.19 442 TRP A CA 1
ATOM 3139 C C . TRP A 1 442 ? -5.390 5.608 19.524 1.00 96.19 442 TRP A C 1
ATOM 3141 O O . TRP A 1 442 ? -5.999 6.482 20.151 1.00 96.19 442 TRP A O 1
ATOM 3151 N N . GLU A 1 443 ? -5.874 4.365 19.416 1.00 95.12 443 GLU A N 1
ATOM 3152 C CA . GLU A 1 443 ? -7.140 3.926 20.024 1.00 95.12 443 GLU A CA 1
ATOM 3153 C C . GLU A 1 443 ? -7.142 4.113 21.546 1.00 95.12 443 GLU A C 1
ATOM 3155 O O . GLU A 1 443 ? -8.117 4.608 22.115 1.00 95.12 443 GLU A O 1
ATOM 3160 N N . ARG A 1 444 ? -6.039 3.752 22.216 1.00 93.69 444 ARG A N 1
ATOM 3161 C CA . ARG A 1 444 ? -5.899 3.878 23.677 1.00 93.69 444 ARG A CA 1
ATOM 3162 C C . ARG A 1 444 ? -5.990 5.325 24.156 1.00 93.69 444 ARG A C 1
ATOM 3164 O O . ARG A 1 444 ? -6.556 5.584 25.217 1.00 93.69 444 ARG A O 1
ATOM 3171 N N . LEU A 1 445 ? -5.463 6.257 23.372 1.00 91.31 445 LEU A N 1
ATOM 3172 C CA . LEU A 1 445 ? -5.461 7.677 23.716 1.00 91.31 445 LEU A CA 1
ATOM 3173 C C . LEU A 1 445 ? -6.821 8.324 23.445 1.00 91.31 445 LEU A C 1
ATOM 3175 O O . LEU A 1 445 ? -7.277 9.152 24.228 1.00 91.31 445 LEU A O 1
ATOM 3179 N N . SER A 1 446 ? -7.503 7.887 22.386 1.00 84.69 446 SER A N 1
ATOM 3180 C CA . SER A 1 446 ? -8.794 8.446 21.981 1.00 84.69 446 SER A CA 1
ATOM 3181 C C . SER A 1 446 ? -9.922 8.090 22.957 1.00 84.69 446 SER A C 1
ATOM 3183 O O . SER A 1 446 ? -10.741 8.946 23.276 1.00 84.69 446 SER A O 1
ATOM 3185 N N . VAL A 1 447 ? -9.939 6.866 23.503 1.00 73.88 447 VAL A N 1
ATOM 3186 C CA . VAL A 1 447 ? -10.951 6.443 24.497 1.00 73.88 447 VAL A CA 1
ATOM 3187 C C . VAL A 1 447 ? -10.900 7.301 25.764 1.00 73.88 447 VAL A C 1
ATOM 3189 O O . VAL A 1 447 ? -11.946 7.664 26.294 1.00 73.88 447 VAL A O 1
ATOM 3192 N N . THR A 1 448 ? -9.697 7.676 26.207 1.00 62.66 448 THR A N 1
ATOM 3193 C CA . THR A 1 448 ? -9.496 8.460 27.436 1.00 62.66 448 THR A CA 1
ATOM 3194 C C . THR A 1 448 ? -10.142 9.847 27.338 1.00 62.66 448 THR A C 1
ATOM 3196 O O . THR A 1 448 ? -10.740 10.307 28.307 1.00 62.66 448 THR A O 1
ATOM 3199 N N . SER A 1 449 ? -10.100 10.473 26.154 1.00 56.81 449 SER A N 1
ATOM 3200 C CA . SER A 1 449 ? -10.642 11.822 25.924 1.00 56.81 449 SER A CA 1
ATOM 3201 C C . SER A 1 449 ? -12.173 11.918 25.970 1.00 56.81 449 SER A C 1
ATOM 3203 O O . SER A 1 449 ? -12.708 12.970 26.295 1.00 56.81 449 SER A O 1
ATOM 3205 N N . THR A 1 450 ? -12.886 10.823 25.690 1.00 51.19 450 THR A N 1
ATOM 3206 C CA . THR A 1 450 ? -14.361 10.768 25.738 1.00 51.19 450 THR A CA 1
ATOM 3207 C C . THR A 1 450 ? -14.940 10.579 27.139 1.00 51.19 450 THR A C 1
ATOM 3209 O O . THR A 1 450 ? -16.139 10.739 27.309 1.00 51.19 450 THR A O 1
ATOM 3212 N N . THR A 1 451 ? -14.124 10.207 28.127 1.00 48.50 451 THR A N 1
ATOM 3213 C CA . THR A 1 451 ? -14.562 9.994 29.523 1.00 48.50 451 THR A CA 1
ATOM 3214 C C . THR A 1 451 ? -14.338 11.207 30.428 1.00 48.50 451 THR A C 1
ATOM 3216 O O . THR A 1 451 ? -14.761 11.184 31.577 1.00 48.50 451 THR A O 1
ATOM 3219 N N . SER A 1 452 ? -13.648 12.240 29.938 1.00 40.69 452 SER A N 1
ATOM 3220 C CA . SER A 1 452 ? -13.316 13.463 30.685 1.00 40.69 452 SER A CA 1
ATOM 3221 C C . SER A 1 452 ? -14.133 14.692 30.261 1.00 40.69 452 SER A C 1
ATOM 3223 O O . SER A 1 452 ? -13.814 15.798 30.688 1.00 40.69 452 SER A O 1
ATOM 3225 N N . ALA A 1 453 ? -15.129 14.503 29.396 1.00 39.75 453 ALA A N 1
ATOM 3226 C CA . ALA A 1 453 ? -16.128 15.491 28.994 1.00 39.75 453 ALA A CA 1
ATOM 3227 C C . ALA A 1 453 ? -17.505 14.935 29.355 1.00 39.75 453 ALA A C 1
ATOM 3229 O O . ALA A 1 453 ? -18.369 15.746 29.748 1.00 39.75 453 ALA A O 1
#